Protein 7UBU (pdb70)

Secondary structure (P-SEA, 3-state):
cbbbbccccccaaaaaaacccccccccccccccccccccccccccccbbbbbbccccccbbbbbbcccccccccbbbbbbbbbbcccccccccccccccccccccccbbbbbcbbbbbccccccbbbbbbbbcccccaaaaaaaaaaccbbbcbbbbcccccccccccbbbbbbbccccccaaaaaaaaaaaaacccccccbbbbccaaaaaaaaaaccccccccccaaaaaaaaaaaaaaaaacccccbbbbbbcccbbbbccccccccccccccccccccccccccccccbbbbccccccccaaaaaaaaaaaaaaccccccccccbbbbbccccccccccccccccccccccccaaaaaaaaaaaaacccbbbbbbcccccccccaaaaaaaaaaaaaacccccccccccccccccccbbbbbbbbbcccccbbbbbccccccccccccccccccccccccccccccccccccccccccccccccccccccbbbbccccccaaaaaaacccccccccccccccccccccccccccccccaaaaaaaaaccccccccccccccccccccbbbbbcccccccccccccccccccccccccccccccccccccccccccccccccccccccccccccccccaaaaaaaacccccccccccaaaaaaaaaacccaaaaaaaaaaaaaaaaccccccccccccccccccc/ccccccccccccccccccc/cbbbbbbcccc

Nearest PDB structures (foldseek):
  7ubu-assembly1_A  TM=1.001E+00  e=0.000E+00  Zea mays
  4ft4-assembly1_B  TM=9.797E-01  e=0.000E+00  Zea mays
  4ft4-assembly2_A  TM=9.790E-01  e=0.000E+00  Zea mays
  4ft2-assembly1_B  TM=9.826E-01  e=0.000E+00  Zea mays
  4ft2-assembly1_A  TM=9.773E-01  e=0.000E+00  Zea mays

Solvent-accessible surface area: 33037 Å² total

Foldseek 3Di:
DAKDADDDFDDPVVFCVLPVVQDDDVDFHFPTWGQWIDEPNDIDGQQFWFFFDDDPPDGTWIWGWHTWGQTPVRFTKTKTFTKAFPLNFPLNPLQPDAFPNQHGDRQEIAGERHMDMDGPNGTDGTFFEEEDAQPDDVVVRVVRVVPGSHYYQFHADNQLRWTAGPPCAEAEEEEELQFLNQLVQLLQLLLVVLNYRYAHAEYEHQPVQSQVLNCQLFVNHLYYNFHLVFLVLVQVVLVVLLVVAEDPDDDDDDAPPPGFAFDAWDAWTAAGDPGHGAIWTFTHTPPDDSVPTDTGGVVVCPVPVVRSSCVSNVCVVVCSDDAQPRHQEYEYEQDCQLQDPVNPPHDLVCSCPDVSLCVLSSSLNSCLRNVHQKYKYKYALSCCPRNNNNSVSNNVSSQVSSVWTKGKAWEFLQLLPFLAGGIMIMMMTGHSVFFTFFAAARQEDYDDDDAHDPSSNSRYRYDDPVDDDDHHYGAFLCLQDVFADDDALDDPDQWDAGPDDRDHPLSVVLLDFCVVSVNCSVPPDGDPDSRIQGQQHFNNDDPLLLVLLVQQDLDALTANCPHPQWHADPPRQIDGDVVDDFDDDPVRHGSDDPVCNVPPNRRDSQQSTEHDRGHGHHAQALDFRSGGGHAHYNPHRGGGTLSSLLSSLQHRSSSRGDDDRSSSSHSSRSRHRSSSSNSSSNSVSCRRVVNDDDDDNYDHDDPPSSPD/DDDDDDDPDDDDDDPDDPD/DDDDDDDDDPD

B-factor: mean 77.65, std 19.67, range [40.09, 166.33]

Sequence (738 aa):
HEPEFIGSPVAADEARSNWPKRYGREELKARCHYRSAKVDNVVYCLGDDVYVKAGENEADYIGRITEFFEGTDQCHYFTCRWFFRAEDTVINSLVSISVDGHKHDPRRVFLSEEKNDNVLDCIISKVKIVHVDPNMDPKAKAQLIESCDLYYDMSYSVAYSTFANISTRTATLLDLYSGCGGMSTGLCLGAALSGLKLETRWAVDFNSFACQSLKYNHPQTEVRNEKADEFLALLKEWAVLCKKYVQQADEDSPLDKDEFVVEKLVGICYGGSDRENGIYFKVQWEGYGPEEDTWEPIDNLSDCPQKIREFVQEGHKRKILPLPGDVDVICGGPPCQGISGFNRYRNRDEPLKDEKNKQMMVTFMDIVAYLKPKYVLMENVVDILKFADGYLGKYALSCLVAMKYQARLGMMVAGCYGLPQFRMRVFLWGALSSMVLPKYPLPTYDVVVRGGAPNAFSQCMVAYDETQKPSLKKALLLGDAISDLPKVQNHQPNDVMEYGGSPKTEFQRYIRLSRKDMLDWSFGEGAGPDEGKLLDHQPLRLNNDDYERVQQIPVKKGANFRDLKGVRVGANNIVEWDPEIERVKLSSGKPLVPDYAMSFIKGKSLKPFGRLWWDETVPTVVTRAEPHNQVIIHPTQARVLTIRENARLQGFPDYYRLFGPIKEKYIQVGNAVAVPVARALGYCLGQAYLGESEGSDPLYQLPPSFTSVRTKQTARSKAPRKQLATKASARTKQTARST

Radius of gyration: 30.75 Å; Cα contacts (8 Å, |Δi|>4): 1641; chains: 3; bounding box: 83×95×89 Å

InterPro domains:
  IPR000953 Chromo/chromo shadow domain [PS50013] (441-495)
  IPR000953 Chromo/chromo shadow domain [SM00298] (440-497)
  IPR001025 Bromo adjacent homology (BAH) domain [PF01426] (186-307)
  IPR001025 Bromo adjacent homology (BAH) domain [PS51038] (184-309)
  IPR001025 Bromo adjacent homology (BAH) domain [SM00439] (184-309)
  IPR001525 C-5 cytosine methyltransferase [PF00145] (498-863)
  IPR001525 C-5 cytosine methyltransferase [PR00105] (342-358)
  IPR001525 C-5 cytosine methyltransferase [PR00105] (552-566)
  IPR001525 C-5 cytosine methyltransferase [PR00105] (598-611)
  IPR001525 C-5 cytosine methyltransferase [PS51679] (341-872)
  IPR016197 Chromo-like domain superfamily [SSF54160] (428-501)
  IPR018117 DNA methylase, C-5 cytosine-specific, active site [PS00094] (509-521)
  IPR023780 Chromo domain [PF00385] (441-494)
  IPR029063 S-adenosyl-L-methionine-dependent methyltransferase superfamily [G3DSA:3.40.50.150] (343-883)
  IPR029063 S-adenosyl-L-methionine-dependent methyltransferase superfamily [SSF53335] (341-865)
  IPR043151 Bromo adjacent homology (BAH) domain superfamily [G3DSA:2.30.30.490] (129-294)
  IPR050390 DNA Cytosine-5 Methyltransferase [PTHR10629] (28-887)

Structure (mmCIF, N/CA/C/O backbone):
data_7UBU
#
_entry.id   7UBU
#
_cell.length_a   64.574
_cell.length_b   121.392
_cell.length_c   160.446
_cell.angle_alpha   90.000
_cell.angle_beta   90.000
_cell.angle_gamma   90.000
#
_symmetry.space_group_name_H-M   'P 21 21 21'
#
loop_
_entity.id
_entity.type
_entity.pdbx_description
1 polymer 'DNA (cytosine-5)-methyltransferase 1'
2 polymer 'Histone H3.2'
3 polymer '5MC SSDNA'
4 polymer 'C49 SSDNA'
5 non-polymer S-ADENOSYL-L-HOMOCYSTEINE
6 water water
#
loop_
_atom_site.group_PDB
_atom_site.id
_atom_site.type_symbol
_atom_site.label_atom_id
_atom_site.label_alt_id
_atom_site.label_comp_id
_atom_site.label_asym_id
_atom_site.label_entity_id
_atom_site.label_seq_id
_atom_site.pdbx_PDB_ins_code
_atom_site.Cartn_x
_atom_site.Cartn_y
_atom_site.Cartn_z
_atom_site.occupancy
_atom_site.B_iso_or_equiv
_atom_site.auth_seq_id
_atom_site.auth_comp_id
_atom_site.auth_asym_id
_atom_site.auth_atom_id
_atom_site.pdbx_PDB_model_num
ATOM 1 N N . HIS A 1 4 ? 17.445 28.519 18.544 1.00 119.41 133 HIS A N 1
ATOM 2 C CA . HIS A 1 4 ? 17.005 29.414 17.478 1.00 124.63 133 HIS A CA 1
ATOM 3 C C . HIS A 1 4 ? 15.472 29.501 17.485 1.00 119.41 133 HIS A C 1
ATOM 4 O O . HIS A 1 4 ? 14.795 28.543 17.116 1.00 127.38 133 HIS A O 1
ATOM 11 N N . GLU A 1 5 ? 14.937 30.653 17.900 1.00 107.41 134 GLU A N 1
ATOM 12 C CA . GLU A 1 5 ? 13.523 30.759 18.242 1.00 102.85 134 GLU A CA 1
ATOM 13 C C . GLU A 1 5 ? 12.629 30.672 17.002 1.00 98.65 134 GLU A C 1
ATOM 14 O O . GLU A 1 5 ? 13.034 31.057 15.901 1.00 101.29 134 GLU A O 1
ATOM 20 N N . PRO A 1 6 ? 11.401 30.170 17.160 1.00 90.63 135 PRO A N 1
ATOM 21 C CA . PRO A 1 6 ? 10.467 30.140 16.026 1.00 90.23 135 PRO A CA 1
ATOM 22 C C . PRO A 1 6 ? 9.961 31.533 15.687 1.00 82.84 135 PRO A C 1
ATOM 23 O O . PRO A 1 6 ? 9.595 32.314 16.568 1.00 85.15 135 PRO A O 1
ATOM 27 N N . GLU A 1 7 ? 9.940 31.835 14.391 1.00 80.14 136 GLU A N 1
ATOM 28 C CA . GLU A 1 7 ? 9.600 33.163 13.908 1.00 74.74 136 GLU A CA 1
ATOM 29 C C . GLU A 1 7 ? 8.799 33.039 12.623 1.00 73.36 136 GLU A C 1
ATOM 30 O O . GLU A 1 7 ? 8.747 31.979 11.998 1.00 78.66 136 GLU A O 1
ATOM 36 N N . PHE A 1 8 ? 8.172 34.140 12.229 1.00 72.51 137 PHE A N 1
ATOM 37 C CA . PHE A 1 8 ? 7.445 34.176 10.970 1.00 76.09 137 PHE A CA 1
ATOM 38 C C . PHE A 1 8 ? 8.394 34.591 9.854 1.00 73.67 137 PHE A C 1
ATOM 39 O O . PHE A 1 8 ? 9.301 35.398 10.066 1.00 79.54 137 PHE A O 1
ATOM 47 N N . ILE A 1 9 ? 8.188 34.021 8.670 1.00 74.19 138 ILE A N 1
ATOM 48 C CA . ILE A 1 9 ? 9.038 34.262 7.507 1.00 73.86 138 ILE A CA 1
ATOM 49 C C . ILE A 1 9 ? 8.252 35.074 6.484 1.00 75.80 138 ILE A C 1
ATOM 50 O O . ILE A 1 9 ? 7.095 34.754 6.183 1.00 82.54 138 ILE A O 1
ATOM 55 N N . GLY A 1 10 ? 8.876 36.128 5.959 1.00 77.80 139 GLY A N 1
ATOM 56 C CA . GLY A 1 10 ? 8.305 36.927 4.891 1.00 74.26 139 GLY A CA 1
ATOM 57 C C . GLY A 1 10 ? 7.602 38.172 5.399 1.00 80.34 139 GLY A C 1
ATOM 58 O O . GLY A 1 10 ? 7.601 38.499 6.589 1.00 82.83 139 GLY A O 1
ATOM 59 N N . SER A 1 11 ? 6.979 38.883 4.446 1.00 86.56 140 SER A N 1
ATOM 60 C CA . SER A 1 11 ? 6.253 40.111 4.751 1.00 77.70 140 SER A CA 1
ATOM 61 C C . SER A 1 11 ? 4.852 39.781 5.255 1.00 72.57 140 SER A C 1
ATOM 62 O O . SER A 1 11 ? 4.246 38.812 4.795 1.00 78.12 140 SER A O 1
ATOM 65 N N . PRO A 1 12 ? 4.329 40.557 6.207 1.00 75.13 141 PRO A N 1
ATOM 66 C CA . PRO A 1 12 ? 2.965 40.308 6.688 1.00 71.50 141 PRO A CA 1
ATOM 67 C C . PRO A 1 12 ? 1.973 40.351 5.538 1.00 69.43 141 PRO A C 1
ATOM 68 O O . PRO A 1 12 ? 2.113 41.147 4.608 1.00 75.06 141 PRO A O 1
ATOM 72 N N . VAL A 1 13 ? 0.977 39.463 5.604 1.00 75.13 142 VAL A N 1
ATOM 73 C CA . VAL A 1 13 ? -0.056 39.399 4.579 1.00 71.05 142 VAL A CA 1
ATOM 74 C C . VAL A 1 13 ? -0.677 40.776 4.414 1.00 69.15 142 VAL A C 1
ATOM 75 O O . VAL A 1 13 ? -0.956 41.466 5.400 1.00 74.08 142 VAL A O 1
ATOM 79 N N . ALA A 1 14 ? -0.850 41.195 3.160 1.00 68.19 143 ALA A N 1
ATOM 80 C CA . ALA A 1 14 ? -1.466 42.481 2.860 1.00 73.17 143 ALA A CA 1
ATOM 81 C C . ALA A 1 14 ? -2.755 42.652 3.659 1.00 80.38 143 ALA A C 1
ATOM 82 O O . ALA A 1 14 ? -3.617 41.768 3.662 1.00 74.32 143 ALA A O 1
ATOM 84 N N . ALA A 1 15 ? -2.863 43.793 4.351 1.00 74.94 144 ALA A N 1
ATOM 85 C CA . ALA A 1 15 ? -3.925 43.996 5.335 1.00 80.71 144 ALA A CA 1
ATOM 86 C C . ALA A 1 15 ? -5.301 43.720 4.746 1.00 80.15 144 ALA A C 1
ATOM 87 O O . ALA A 1 15 ? -6.118 43.021 5.353 1.00 72.91 144 ALA A O 1
ATOM 89 N N . ASP A 1 16 ? -5.579 44.274 3.565 1.00 77.60 145 ASP A N 1
ATOM 90 C CA . ASP A 1 16 ? -6.872 44.030 2.938 1.00 83.30 145 ASP A CA 1
ATOM 91 C C . ASP A 1 16 ? -7.124 42.537 2.767 1.00 83.70 145 ASP A C 1
ATOM 92 O O . ASP A 1 16 ? -8.195 42.029 3.122 1.00 80.10 145 ASP A O 1
ATOM 97 N N . GLU A 1 17 ? -6.133 41.811 2.245 1.00 77.32 146 GLU A N 1
ATOM 98 C CA . GLU A 1 17 ? -6.324 40.386 2.007 1.00 83.54 146 GLU A CA 1
ATOM 99 C C . GLU A 1 17 ? -6.328 39.598 3.309 1.00 79.85 146 GLU A C 1
ATOM 100 O O . GLU A 1 17 ? -6.991 38.558 3.400 1.00 78.28 146 GLU A O 1
ATOM 106 N N . ALA A 1 18 ? -5.607 40.075 4.324 1.00 76.44 147 ALA A N 1
ATOM 107 C CA . ALA A 1 18 ? -5.581 39.370 5.601 1.00 77.35 147 ALA A CA 1
ATOM 108 C C . ALA A 1 18 ? -6.940 39.428 6.283 1.00 85.10 147 ALA A C 1
ATOM 109 O O . ALA A 1 18 ? -7.449 38.408 6.766 1.00 80.40 147 ALA A O 1
ATOM 111 N N . ARG A 1 19 ? -7.546 40.618 6.326 1.00 91.92 148 ARG A N 1
ATOM 112 C CA . ARG A 1 19 ? -8.850 40.760 6.964 1.00 87.29 148 ARG A CA 1
ATOM 113 C C . ARG A 1 19 ? -9.936 40.044 6.170 1.00 86.13 148 ARG A C 1
ATOM 114 O O . ARG A 1 19 ? -10.851 39.449 6.753 1.00 83.80 148 ARG A O 1
ATOM 122 N N . SER A 1 20 ? -9.844 40.070 4.840 1.00 83.15 149 SER A N 1
ATOM 123 C CA . SER A 1 20 ? -10.877 39.431 4.034 1.00 77.77 149 SER A CA 1
ATOM 124 C C . SER A 1 20 ? -10.890 37.919 4.240 1.00 77.10 149 SER A C 1
ATOM 125 O O . SER A 1 20 ? -11.963 37.311 4.321 1.00 80.84 149 SER A O 1
ATOM 128 N N . ASN A 1 21 ? -9.713 37.297 4.335 1.00 79.11 150 ASN A N 1
ATOM 129 C CA . ASN A 1 21 ? -9.641 35.839 4.415 1.00 80.25 150 ASN A CA 1
ATOM 130 C C . ASN A 1 21 ? -9.944 35.315 5.813 1.00 75.36 150 ASN A C 1
ATOM 131 O O . ASN A 1 21 ? -10.542 34.241 5.951 1.00 74.81 150 ASN A O 1
ATOM 136 N N . TRP A 1 22 ? -9.553 36.050 6.849 1.00 76.42 151 TRP A N 1
ATOM 137 C CA . TRP A 1 22 ? -9.760 35.648 8.240 1.00 73.96 151 TRP A CA 1
ATOM 138 C C . TRP A 1 22 ? -10.416 36.795 8.997 1.00 79.09 151 TRP A C 1
ATOM 139 O O . TRP A 1 22 ? -9.795 37.430 9.860 1.00 78.79 151 TRP A O 1
ATOM 150 N N . PRO A 1 23 ? -11.688 37.075 8.705 1.00 79.82 152 PRO A N 1
ATOM 151 C CA . PRO A 1 23 ? -12.326 38.269 9.282 1.00 80.94 152 PRO A CA 1
ATOM 152 C C . PRO A 1 23 ? -12.502 38.201 10.788 1.00 75.61 152 PRO A C 1
ATOM 153 O O . PRO A 1 23 ? -12.562 39.253 11.436 1.00 77.82 152 PRO A O 1
ATOM 157 N N . LYS A 1 24 ? -12.592 37.006 11.368 1.00 76.49 153 LYS A N 1
ATOM 158 C CA . LYS A 1 24 ? -12.800 36.926 12.806 1.00 76.12 153 LYS A CA 1
ATOM 159 C C . LYS A 1 24 ? -11.566 37.309 13.601 1.00 70.76 153 LYS A C 1
ATOM 160 O O . LYS A 1 24 ? -11.643 37.374 14.832 1.00 76.83 153 LYS A O 1
ATOM 164 N N . ARG A 1 25 ? -10.442 37.581 12.942 1.00 78.91 154 ARG A N 1
ATOM 165 C CA . ARG A 1 25 ? -9.219 37.961 13.635 1.00 76.64 154 ARG A CA 1
ATOM 166 C C . ARG A 1 25 ? -9.087 39.463 13.839 1.00 78.36 154 ARG A C 1
ATOM 167 O O . ARG A 1 25 ? -8.155 39.895 14.527 1.00 86.90 154 ARG A O 1
ATOM 175 N N . TYR A 1 26 ? -9.981 40.263 13.263 1.00 75.87 155 TYR A N 1
ATOM 176 C CA . TYR A 1 26 ? -9.913 41.714 13.347 1.00 84.00 155 TYR A CA 1
ATOM 177 C C . TYR A 1 26 ? -11.278 42.269 13.748 1.00 87.93 155 TYR A C 1
ATOM 178 O O . TYR A 1 26 ? -12.250 41.528 13.938 1.00 88.11 155 TYR A O 1
ATOM 187 N N . GLY A 1 27 ? -11.343 43.591 13.896 1.00 103.03 156 GLY A N 1
ATOM 188 C CA . GLY A 1 27 ? -12.580 44.257 14.256 1.00 112.28 156 GLY A CA 1
ATOM 189 C C . GLY A 1 27 ? -12.966 44.062 15.708 1.00 112.54 156 GLY A C 1
ATOM 190 O O . GLY A 1 27 ? -12.374 43.235 16.409 1.00 108.75 156 GLY A O 1
ATOM 191 N N . ARG A 1 28 ? -13.959 44.815 16.171 1.00 115.12 157 ARG A N 1
ATOM 192 C CA . ARG A 1 28 ? -14.411 44.711 17.554 1.00 112.63 157 ARG A CA 1
ATOM 193 C C . ARG A 1 28 ? -15.480 43.626 17.705 1.00 112.12 157 ARG A C 1
ATOM 194 O O . ARG A 1 28 ? -15.265 42.610 18.373 1.00 108.43 157 ARG A O 1
ATOM 196 N N . GLU A 1 39 ? -14.124 33.484 23.228 1.00 94.98 168 GLU A N 1
ATOM 197 C CA . GLU A 1 39 ? -12.965 34.375 23.225 1.00 101.29 168 GLU A CA 1
ATOM 198 C C . GLU A 1 39 ? -11.943 33.984 22.152 1.00 99.72 168 GLU A C 1
ATOM 199 O O . GLU A 1 39 ? -10.849 33.508 22.470 1.00 96.90 168 GLU A O 1
ATOM 201 N N . GLU A 1 40 ? -12.301 34.196 20.886 1.00 97.80 169 GLU A N 1
ATOM 202 C CA . GLU A 1 40 ? -11.413 33.849 19.783 1.00 94.03 169 GLU A CA 1
ATOM 203 C C . GLU A 1 40 ? -10.190 34.761 19.761 1.00 93.58 169 GLU A C 1
ATOM 204 O O . GLU A 1 40 ? -10.287 35.968 19.998 1.00 103.61 169 GLU A O 1
ATOM 206 N N . LEU A 1 41 ? -9.035 34.171 19.465 1.00 88.00 170 LEU A N 1
ATOM 207 C CA . LEU A 1 41 ? -7.758 34.882 19.462 1.00 81.24 170 LEU A CA 1
ATOM 208 C C . LEU A 1 41 ? -7.699 35.842 18.280 1.00 81.39 170 LEU A C 1
ATOM 209 O O . LEU A 1 41 ? -7.682 35.408 17.124 1.00 80.47 170 LEU A O 1
ATOM 214 N N . LYS A 1 42 ? -7.635 37.142 18.552 1.00 83.00 171 LYS A N 1
ATOM 215 C CA . LYS A 1 42 ? -7.611 38.117 17.472 1.00 84.14 171 LYS A CA 1
ATOM 216 C C . LYS A 1 42 ? -6.170 38.459 17.105 1.00 84.94 171 LYS A C 1
ATOM 217 O O . LYS A 1 42 ? -5.260 38.393 17.938 1.00 81.12 171 LYS A O 1
ATOM 223 N N . ALA A 1 43 ? -5.964 38.799 15.835 1.00 78.50 172 ALA A N 1
ATOM 224 C CA . ALA A 1 43 ? -4.625 38.926 15.274 1.00 76.09 172 ALA A CA 1
ATOM 225 C C . ALA A 1 43 ? -4.242 40.386 15.051 1.00 80.62 172 ALA A C 1
ATOM 226 O O . ALA A 1 43 ? -5.087 41.243 14.780 1.00 84.54 172 ALA A O 1
ATOM 228 N N . ARG A 1 44 ? -2.946 40.650 15.151 1.00 83.44 173 ARG A N 1
ATOM 229 C CA . ARG A 1 44 ? -2.421 41.946 14.761 1.00 87.50 173 ARG A CA 1
ATOM 230 C C . ARG A 1 44 ? -2.020 41.945 13.292 1.00 79.98 173 ARG A C 1
ATOM 231 O O . ARG A 1 44 ? -2.219 42.939 12.581 1.00 79.27 173 ARG A O 1
ATOM 239 N N . CYS A 1 45 ? -1.466 40.835 12.822 1.00 78.62 174 CYS A N 1
ATOM 240 C CA . CYS A 1 45 ? -1.144 40.698 11.411 1.00 75.76 174 CYS A CA 1
ATOM 241 C C . CYS A 1 45 ? -0.938 39.224 11.092 1.00 71.04 174 CYS A C 1
ATOM 242 O O . CYS A 1 45 ? -0.721 38.401 11.985 1.00 68.45 174 CYS A O 1
ATOM 245 N N . HIS A 1 46 ? -1.097 38.888 9.813 1.00 70.34 175 HIS A N 1
ATOM 246 C CA . HIS A 1 46 ? -1.057 37.508 9.344 1.00 69.88 175 HIS A CA 1
ATOM 247 C C . HIS A 1 46 ? 0.186 37.281 8.497 1.00 69.60 175 HIS A C 1
ATOM 248 O O . HIS A 1 46 ? 0.707 38.207 7.870 1.00 74.20 175 HIS A O 1
ATOM 255 N N . TYR A 1 47 ? 0.644 36.034 8.460 1.00 61.61 176 TYR A N 1
ATOM 256 C CA . TYR A 1 47 ? 1.821 35.678 7.689 1.00 65.51 176 TYR A CA 1
ATOM 257 C C . TYR A 1 47 ? 1.525 34.484 6.797 1.00 61.86 176 TYR A C 1
ATOM 258 O O . TYR A 1 47 ? 0.581 33.725 7.024 1.00 66.40 176 TYR A O 1
ATOM 267 N N . ARG A 1 48 ? 2.357 34.324 5.774 1.00 64.48 177 ARG A N 1
ATOM 268 C CA . ARG A 1 48 ? 2.235 33.206 4.856 1.00 64.92 177 ARG A CA 1
ATOM 269 C C . ARG A 1 48 ? 3.169 32.057 5.196 1.00 69.43 177 ARG A C 1
ATOM 270 O O . ARG A 1 48 ? 2.958 30.938 4.711 1.00 68.23 177 ARG A O 1
ATOM 278 N N . SER A 1 49 ? 4.172 32.296 6.035 1.00 71.16 178 SER A N 1
ATOM 279 C CA . SER A 1 49 ? 5.193 31.296 6.293 1.00 65.02 178 SER A CA 1
ATOM 280 C C . SER A 1 49 ? 5.770 31.487 7.686 1.00 65.64 178 SER A C 1
ATOM 281 O O . SER A 1 49 ? 5.742 32.587 8.245 1.00 69.56 178 SER A O 1
ATOM 284 N N . ALA A 1 50 ? 6.301 30.397 8.231 1.00 71.51 179 ALA A N 1
ATOM 285 C CA . ALA A 1 50 ? 6.909 30.397 9.552 1.00 70.55 179 ALA A CA 1
ATOM 286 C C . ALA A 1 50 ? 7.995 29.335 9.570 1.00 69.54 179 ALA A C 1
ATOM 287 O O . ALA A 1 50 ? 7.841 28.276 8.956 1.00 77.53 179 ALA A O 1
ATOM 289 N N . LYS A 1 51 ? 9.100 29.633 10.249 1.00 76.83 180 LYS A N 1
ATOM 290 C CA . LYS A 1 51 ? 10.219 28.711 10.389 1.00 71.22 180 LYS A CA 1
ATOM 291 C C . LYS A 1 51 ? 10.298 28.253 11.839 1.00 69.03 180 LYS A C 1
ATOM 292 O O . LYS A 1 51 ? 10.368 29.082 12.752 1.00 78.44 180 LYS A O 1
ATOM 298 N N . VAL A 1 52 ? 10.285 26.937 12.038 1.00 73.26 181 VAL A N 1
ATOM 299 C CA . VAL A 1 52 ? 10.331 26.303 13.351 1.00 72.06 181 VAL A CA 1
ATOM 300 C C . VAL A 1 52 ? 11.388 25.210 13.289 1.00 84.41 181 VAL A C 1
ATOM 301 O O . VAL A 1 52 ? 11.247 24.256 12.513 1.00 86.81 181 VAL A O 1
ATOM 305 N N . ASP A 1 53 ? 12.435 25.344 14.101 1.00 81.72 182 ASP A N 1
ATOM 306 C CA . ASP A 1 53 ? 13.510 24.357 14.175 1.00 83.56 182 ASP A CA 1
ATOM 307 C C . ASP A 1 53 ? 14.100 24.105 12.788 1.00 83.28 182 ASP A C 1
ATOM 308 O O . ASP A 1 53 ? 14.138 22.982 12.284 1.00 85.03 182 ASP A O 1
ATOM 313 N N . ASN A 1 54 ? 14.522 25.200 12.162 1.00 83.98 183 ASN A N 1
ATOM 314 C CA . ASN A 1 54 ? 15.242 25.219 10.892 1.00 85.09 183 ASN A CA 1
ATOM 315 C C . ASN A 1 54 ? 14.419 24.691 9.718 1.00 86.51 183 ASN A C 1
ATOM 316 O O . ASN A 1 54 ? 14.984 24.418 8.655 1.00 91.12 183 ASN A O 1
ATOM 321 N N . VAL A 1 55 ? 13.105 24.533 9.856 1.00 80.52 184 VAL A N 1
ATOM 322 C CA . VAL A 1 55 ? 12.281 24.084 8.741 1.00 83.57 184 VAL A CA 1
ATOM 323 C C . VAL A 1 55 ? 11.288 25.193 8.430 1.00 78.12 184 VAL A C 1
ATOM 324 O O . VAL A 1 55 ? 10.736 25.811 9.345 1.00 73.72 184 VAL A O 1
ATOM 328 N N . VAL A 1 56 ? 11.065 25.450 7.143 1.00 76.41 185 VAL A N 1
ATOM 329 C CA . VAL A 1 56 ? 10.119 26.469 6.702 1.00 74.92 185 VAL A CA 1
ATOM 330 C C . VAL A 1 56 ? 8.768 25.812 6.456 1.00 75.63 185 VAL A C 1
ATOM 331 O O . VAL A 1 56 ? 8.675 24.815 5.732 1.00 83.66 185 VAL A O 1
ATOM 335 N N . TYR A 1 57 ? 7.721 26.371 7.059 1.00 73.50 186 TYR A N 1
ATOM 336 C CA . TYR A 1 57 ? 6.353 25.890 6.903 1.00 68.81 186 TYR A CA 1
ATOM 337 C C . TYR A 1 57 ? 5.508 26.956 6.220 1.00 72.00 186 TYR A C 1
ATOM 338 O O . TYR A 1 57 ? 5.663 28.150 6.496 1.00 74.43 186 TYR A O 1
ATOM 347 N N . CYS A 1 58 ? 4.601 26.522 5.346 1.00 68.66 187 CYS A N 1
ATOM 348 C CA . CYS A 1 58 ? 3.723 27.416 4.605 1.00 70.78 187 CYS A CA 1
ATOM 349 C C . CYS A 1 58 ? 2.259 27.078 4.862 1.00 69.92 187 CYS A C 1
ATOM 350 O O . CYS A 1 58 ? 1.922 25.974 5.297 1.00 67.74 187 CYS A O 1
ATOM 353 N N . LEU A 1 59 ? 1.390 28.052 4.584 1.00 68.63 188 LEU A N 1
ATOM 354 C CA . LEU A 1 59 ? -0.050 27.821 4.644 1.00 63.44 188 LEU A CA 1
ATOM 355 C C . LEU A 1 59 ? -0.434 26.639 3.762 1.00 59.66 188 LEU A C 1
ATOM 356 O O . LEU A 1 59 ? 0.034 26.509 2.628 1.00 55.26 188 LEU A O 1
ATOM 361 N N . GLY A 1 60 ? -1.295 25.770 4.294 1.00 58.61 189 GLY A N 1
ATOM 362 C CA . GLY A 1 60 ? -1.696 24.565 3.611 1.00 52.78 189 GLY A CA 1
ATOM 363 C C . GLY A 1 60 ? -0.848 23.346 3.913 1.00 63.59 189 GLY A C 1
ATOM 364 O O . GLY A 1 60 ? -1.300 22.225 3.668 1.00 61.40 189 GLY A O 1
ATOM 365 N N . ASP A 1 61 ? 0.373 23.531 4.421 1.00 64.45 190 ASP A N 1
ATOM 366 C CA . ASP A 1 61 ? 1.213 22.393 4.772 1.00 64.55 190 ASP A CA 1
ATOM 367 C C . ASP A 1 61 ? 0.528 21.533 5.828 1.00 65.52 190 ASP A C 1
ATOM 368 O O . ASP A 1 61 ? -0.123 22.046 6.744 1.00 60.85 190 ASP A O 1
ATOM 373 N N . ASP A 1 62 ? 0.673 20.216 5.691 1.00 63.38 191 ASP A N 1
ATOM 374 C CA . ASP A 1 62 ? 0.250 19.274 6.720 1.00 58.62 191 ASP A CA 1
ATOM 375 C C . ASP A 1 62 ? 1.427 18.983 7.647 1.00 61.57 191 ASP A C 1
ATOM 376 O O . ASP A 1 62 ? 2.540 18.710 7.183 1.00 60.52 191 ASP A O 1
ATOM 381 N N . VAL A 1 63 ? 1.196 19.069 8.957 1.00 56.48 192 VAL A N 1
ATOM 382 C CA . VAL A 1 63 ? 2.287 18.936 9.914 1.00 61.12 192 VAL A CA 1
ATOM 383 C C . VAL A 1 63 ? 1.909 17.979 11.033 1.00 63.17 192 VAL A C 1
ATOM 384 O O . VAL A 1 63 ? 0.733 17.741 11.317 1.00 58.50 192 VAL A O 1
ATOM 388 N N . TYR A 1 64 ? 2.938 17.422 11.664 1.00 58.46 193 TYR A N 1
ATOM 389 C CA . TYR A 1 64 ? 2.767 16.764 12.944 1.00 57.38 193 TYR A CA 1
ATOM 390 C C . TYR A 1 64 ? 2.869 17.825 14.027 1.00 62.96 193 TYR A C 1
ATOM 391 O O . TYR A 1 64 ? 3.669 18.759 13.921 1.00 64.31 193 TYR A O 1
ATOM 400 N N . VAL A 1 65 ? 2.024 17.707 15.042 1.00 65.16 194 VAL A N 1
ATOM 401 C CA . VAL A 1 65 ? 1.972 18.686 16.118 1.00 61.98 194 VAL A CA 1
ATOM 402 C C . VAL A 1 65 ? 2.095 17.947 17.442 1.00 62.46 194 VAL A C 1
ATOM 403 O O . VAL A 1 65 ? 1.540 16.856 17.604 1.00 63.32 194 VAL A O 1
ATOM 407 N N . LYS A 1 66 ? 2.844 18.533 18.376 1.00 65.80 195 LYS A N 1
ATOM 408 C CA . LYS A 1 66 ? 3.151 17.877 19.643 1.00 72.83 195 LYS A CA 1
ATOM 409 C C . LYS A 1 66 ? 1.895 17.763 20.501 1.00 74.23 195 LYS A C 1
ATOM 410 O O . LYS A 1 66 ? 1.076 18.683 20.558 1.00 74.91 195 LYS A O 1
ATOM 416 N N . ALA A 1 67 ? 1.744 16.617 21.166 1.00 74.98 196 ALA A N 1
ATOM 417 C CA . ALA A 1 67 ? 0.596 16.369 22.032 1.00 71.82 196 ALA A CA 1
ATOM 418 C C . ALA A 1 67 ? 1.045 16.064 23.454 1.00 73.74 196 ALA A C 1
ATOM 419 O O . ALA A 1 67 ? 2.181 16.370 23.830 1.00 81.98 196 ALA A O 1
ATOM 421 N N . GLY A 1 68 ? 0.173 15.439 24.239 1.00 78.73 197 GLY A N 1
ATOM 422 C CA . GLY A 1 68 ? 0.492 15.117 25.615 1.00 73.42 197 GLY A CA 1
ATOM 423 C C . GLY A 1 68 ? 1.607 14.097 25.717 1.00 83.10 197 GLY A C 1
ATOM 424 O O . GLY A 1 68 ? 2.034 13.479 24.741 1.00 86.04 197 GLY A O 1
ATOM 425 N N . GLU A 1 69 ? 2.098 13.929 26.943 1.00 83.13 198 GLU A N 1
ATOM 426 C CA . GLU A 1 69 ? 3.190 12.995 27.172 1.00 89.95 198 GLU A CA 1
ATOM 427 C C . GLU A 1 69 ? 2.768 11.590 26.761 1.00 91.08 198 GLU A C 1
ATOM 428 O O . GLU A 1 69 ? 1.657 11.146 27.065 1.00 84.27 198 GLU A O 1
ATOM 430 N N . ASN A 1 70 ? 3.656 10.912 26.031 1.00 102.05 199 ASN A N 1
ATOM 431 C CA . ASN A 1 70 ? 3.457 9.530 25.588 1.00 92.62 199 ASN A CA 1
ATOM 432 C C . ASN A 1 70 ? 2.114 9.335 24.881 1.00 93.39 199 ASN A C 1
ATOM 433 O O . ASN A 1 70 ? 1.500 8.268 24.968 1.00 95.18 199 ASN A O 1
ATOM 438 N N . GLU A 1 71 ? 1.659 10.367 24.174 1.00 82.07 200 GLU A N 1
ATOM 439 C CA . GLU A 1 71 ? 0.458 10.324 23.350 1.00 80.53 200 GLU A CA 1
ATOM 440 C C . GLU A 1 71 ? 0.838 10.604 21.900 1.00 70.03 200 GLU A C 1
ATOM 441 O O . GLU A 1 71 ? 1.750 11.387 21.624 1.00 73.03 200 GLU A O 1
ATOM 447 N N . ALA A 1 72 ? 0.135 9.958 20.971 1.00 75.06 201 ALA A N 1
ATOM 448 C CA . ALA A 1 72 ? 0.462 10.104 19.557 1.00 70.85 201 ALA A CA 1
ATOM 449 C C . ALA A 1 72 ? 0.389 11.565 19.128 1.00 64.71 201 ALA A C 1
ATOM 450 O O . ALA A 1 72 ? -0.517 12.302 19.519 1.00 68.58 201 ALA A O 1
ATOM 452 N N . ASP A 1 73 ? 1.373 11.982 18.335 1.00 66.53 202 ASP A N 1
ATOM 453 C CA . ASP A 1 73 ? 1.418 13.347 17.834 1.00 64.38 202 ASP A CA 1
ATOM 454 C C . ASP A 1 73 ? 0.173 13.650 17.013 1.00 60.55 202 ASP A C 1
ATOM 455 O O . ASP A 1 73 ? -0.391 12.770 16.358 1.00 72.15 202 ASP A O 1
ATOM 460 N N . TYR A 1 74 ? -0.269 14.904 17.066 1.00 66.77 203 TYR A N 1
ATOM 461 C CA . TYR A 1 74 ? -1.428 15.327 16.295 1.00 61.39 203 TYR A CA 1
ATOM 462 C C . TYR A 1 74 ? -1.031 15.592 14.846 1.00 55.13 203 TYR A C 1
ATOM 463 O O . TYR A 1 74 ? 0.142 15.798 14.520 1.00 58.51 203 TYR A O 1
ATOM 472 N N . ILE A 1 75 ? -2.035 15.602 13.976 1.00 56.16 204 ILE A N 1
ATOM 473 C CA . ILE A 1 75 ? -1.861 15.801 12.542 1.00 58.13 204 ILE A CA 1
ATOM 474 C C . ILE A 1 75 ? -2.835 16.895 12.114 1.00 63.66 204 ILE A C 1
ATOM 475 O O . ILE A 1 75 ? -4.041 16.786 12.365 1.00 53.87 204 ILE A O 1
ATOM 480 N N . GLY A 1 76 ? -2.318 17.946 11.479 1.00 59.45 205 GLY A N 1
ATOM 481 C CA . GLY A 1 76 ? -3.123 19.124 11.207 1.00 59.18 205 GLY A CA 1
ATOM 482 C C . GLY A 1 76 ? -2.731 19.800 9.910 1.00 61.65 205 GLY A C 1
ATOM 483 O O . GLY A 1 76 ? -1.597 19.682 9.436 1.00 63.98 205 GLY A O 1
ATOM 484 N N . ARG A 1 77 ? -3.696 20.507 9.331 1.00 62.94 206 ARG A N 1
ATOM 485 C CA . ARG A 1 77 ? -3.491 21.268 8.106 1.00 61.87 206 ARG A CA 1
ATOM 486 C C . ARG A 1 77 ? -3.455 22.743 8.474 1.00 63.56 206 ARG A C 1
ATOM 487 O O . ARG A 1 77 ? -4.449 23.285 8.968 1.00 62.55 206 ARG A O 1
ATOM 495 N N . ILE A 1 78 ? -2.307 23.382 8.246 1.00 65.19 207 ILE A N 1
ATOM 496 C CA . ILE A 1 78 ? -2.138 24.776 8.627 1.00 60.40 207 ILE A CA 1
ATOM 497 C C . ILE A 1 78 ? -3.047 25.647 7.773 1.00 65.74 207 ILE A C 1
ATOM 498 O O . ILE A 1 78 ? -3.108 25.496 6.545 1.00 65.88 207 ILE A O 1
ATOM 503 N N . THR A 1 79 ? -3.779 26.552 8.424 1.00 56.69 208 THR A N 1
ATOM 504 C CA . THR A 1 79 ? -4.659 27.480 7.734 1.00 59.64 208 THR A CA 1
ATOM 505 C C . THR A 1 79 ? -4.367 28.944 8.032 1.00 66.65 208 THR A C 1
ATOM 506 O O . THR A 1 79 ? -4.828 29.808 7.278 1.00 60.58 208 THR A O 1
ATOM 510 N N . GLU A 1 80 ? -3.634 29.250 9.104 1.00 63.51 209 GLU A N 1
ATOM 511 C CA . GLU A 1 80 ? -3.330 30.627 9.465 1.00 64.53 209 GLU A CA 1
ATOM 512 C C . GLU A 1 80 ? -1.956 30.686 10.112 1.00 60.72 209 GLU A C 1
ATOM 513 O O . GLU A 1 80 ? -1.599 29.824 10.919 1.00 59.59 209 GLU A O 1
ATOM 519 N N . PHE A 1 81 ? -1.194 31.709 9.745 1.00 62.12 210 PHE A N 1
ATOM 520 C CA . PHE A 1 81 ? 0.016 32.115 10.452 1.00 63.20 210 PHE A CA 1
ATOM 521 C C . PHE A 1 81 ? -0.216 33.559 10.881 1.00 70.57 210 PHE A C 1
ATOM 522 O O . PHE A 1 81 ? -0.305 34.453 10.031 1.00 71.60 210 PHE A O 1
ATOM 530 N N . PHE A 1 82 ? -0.348 33.801 12.183 1.00 68.50 211 PHE A N 1
ATOM 531 C CA . PHE A 1 82 ? -0.592 35.169 12.624 1.00 71.08 211 PHE A CA 1
ATOM 532 C C . PHE A 1 82 ? 0.098 35.437 13.952 1.00 74.17 211 PHE A C 1
ATOM 533 O O . PHE A 1 82 ? 0.321 34.525 14.754 1.00 67.90 211 PHE A O 1
ATOM 541 N N . GLU A 1 83 ? 0.434 36.708 14.166 1.00 69.90 212 GLU A N 1
ATOM 542 C CA . GLU A 1 83 ? 0.870 37.181 15.471 1.00 75.97 212 GLU A CA 1
ATOM 543 C C . GLU A 1 83 ? -0.334 37.768 16.194 1.00 78.88 212 GLU A C 1
ATOM 544 O O . GLU A 1 83 ? -1.006 38.664 15.671 1.00 81.48 212 GLU A O 1
ATOM 550 N N . GLY A 1 84 ? -0.615 37.257 17.385 1.00 76.47 213 GLY A N 1
ATOM 551 C CA . GLY A 1 84 ? -1.750 37.735 18.136 1.00 85.49 213 GLY A CA 1
ATOM 552 C C . GLY A 1 84 ? -1.548 39.152 18.636 1.00 88.22 213 GLY A C 1
ATOM 553 O O . GLY A 1 84 ? -0.483 39.758 18.505 1.00 92.84 213 GLY A O 1
ATOM 554 N N . THR A 1 85 ? -2.609 39.693 19.228 1.00 85.49 214 THR A N 1
ATOM 555 C CA . THR A 1 85 ? -2.518 40.971 19.917 1.00 86.93 214 THR A CA 1
ATOM 556 C C . THR A 1 85 ? -1.807 40.854 21.262 1.00 92.29 214 THR A C 1
ATOM 557 O O . THR A 1 85 ? -1.756 41.835 22.010 1.00 94.73 214 THR A O 1
ATOM 561 N N . ASP A 1 86 ? -1.257 39.678 21.575 1.00 87.57 215 ASP A N 1
ATOM 562 C CA . ASP A 1 86 ? -0.492 39.444 22.793 1.00 90.27 215 ASP A CA 1
ATOM 563 C C . ASP A 1 86 ? 0.997 39.256 22.514 1.00 93.86 215 ASP A C 1
ATOM 564 O O . ASP A 1 86 ? 1.716 38.689 23.343 1.00 92.97 215 ASP A O 1
ATOM 569 N N . GLN A 1 87 ? 1.469 39.716 21.354 1.00 95.33 216 GLN A N 1
ATOM 570 C CA . GLN A 1 87 ? 2.846 39.622 20.875 1.00 95.67 216 GLN A CA 1
ATOM 571 C C . GLN A 1 87 ? 3.308 38.186 20.642 1.00 95.93 216 GLN A C 1
ATOM 572 O O . GLN A 1 87 ? 4.488 37.982 20.324 1.00 102.32 216 GLN A O 1
ATOM 578 N N . CYS A 1 88 ? 2.434 37.189 20.770 1.00 89.58 217 CYS A N 1
ATOM 579 C CA . CYS A 1 88 ? 2.832 35.795 20.617 1.00 88.71 217 CYS A CA 1
ATOM 580 C C . CYS A 1 88 ? 2.638 35.316 19.178 1.00 82.99 217 CYS A C 1
ATOM 581 O O . CYS A 1 88 ? 1.871 35.891 18.403 1.00 82.73 217 CYS A O 1
ATOM 584 N N . HIS A 1 89 ? 3.371 34.254 18.823 1.00 81.96 218 HIS A N 1
ATOM 585 C CA . HIS A 1 89 ? 3.360 33.694 17.472 1.00 75.04 218 HIS A CA 1
ATOM 586 C C . HIS A 1 89 ? 2.441 32.477 17.454 1.00 75.81 218 HIS A C 1
ATOM 587 O O . HIS A 1 89 ? 2.726 31.468 18.106 1.00 74.36 218 HIS A O 1
ATOM 594 N N . TYR A 1 90 ? 1.352 32.566 16.693 1.00 72.89 219 TYR A N 1
ATOM 595 C CA . TYR A 1 90 ? 0.336 31.526 16.645 1.00 72.03 219 TYR A CA 1
ATOM 596 C C . TYR A 1 90 ? 0.222 30.933 15.249 1.00 69.09 219 TYR A C 1
ATOM 597 O O . TYR A 1 90 ? 0.548 31.567 14.243 1.00 68.08 219 TYR A O 1
ATOM 606 N N . PHE A 1 91 ? -0.273 29.704 15.203 1.00 67.32 220 PHE A N 1
ATOM 607 C CA . PHE A 1 91 ? -0.718 29.114 13.955 1.00 66.16 220 PHE A CA 1
ATOM 608 C C . PHE A 1 91 ? -2.052 28.433 14.201 1.00 64.23 220 PHE A C 1
ATOM 609 O O . PHE A 1 91 ? -2.388 28.068 15.332 1.00 65.47 220 PHE A O 1
ATOM 617 N N . THR A 1 92 ? -2.833 28.317 13.141 1.00 63.31 221 THR A N 1
ATOM 618 C CA . THR A 1 92 ? -4.119 27.648 13.199 1.00 60.23 221 THR A CA 1
ATOM 619 C C . THR A 1 92 ? -4.060 26.451 12.268 1.00 64.10 221 THR A C 1
ATOM 620 O O . THR A 1 92 ? -3.628 26.578 11.119 1.00 64.14 221 THR A O 1
ATOM 624 N N . CYS A 1 93 ? -4.442 25.284 12.768 1.00 63.82 222 CYS A N 1
ATOM 625 C CA . CYS A 1 93 ? -4.612 24.145 11.883 1.00 65.94 222 CYS A CA 1
ATOM 626 C C . CYS A 1 93 ? -5.985 23.557 12.114 1.00 64.31 222 CYS A C 1
ATOM 627 O O . CYS A 1 93 ? -6.590 23.740 13.175 1.00 71.33 222 CYS A O 1
ATOM 630 N N . ARG A 1 94 ? -6.490 22.885 11.091 1.00 63.87 223 ARG A N 1
ATOM 631 C CA . ARG A 1 94 ? -7.642 22.019 11.249 1.00 65.66 223 ARG A CA 1
ATOM 632 C C . ARG A 1 94 ? -7.156 20.579 11.336 1.00 58.65 223 ARG A C 1
ATOM 633 O O . ARG A 1 94 ? -6.249 20.169 10.610 1.00 61.80 223 ARG A O 1
ATOM 641 N N . TRP A 1 95 ? -7.757 19.829 12.243 1.00 60.73 224 TRP A N 1
ATOM 642 C CA . TRP A 1 95 ? -7.225 18.546 12.660 1.00 55.73 224 TRP A CA 1
ATOM 643 C C . TRP A 1 95 ? -7.596 17.425 11.702 1.00 53.15 224 TRP A C 1
ATOM 644 O O . TRP A 1 95 ? -8.714 17.371 11.181 1.00 56.20 224 TRP A O 1
ATOM 655 N N . PHE A 1 96 ? -6.640 16.537 11.466 1.00 55.12 225 PHE A N 1
ATOM 656 C CA . PHE A 1 96 ? -6.920 15.227 10.904 1.00 54.41 225 PHE A CA 1
ATOM 657 C C . PHE A 1 96 ? -7.149 14.258 12.059 1.00 54.74 225 PHE A C 1
ATOM 658 O O . PHE A 1 96 ? -6.492 14.349 13.099 1.00 56.55 225 PHE A O 1
ATOM 666 N N . PHE A 1 97 ? -8.080 13.333 11.881 1.00 57.16 226 PHE A N 1
ATOM 667 C CA . PHE A 1 97 ? -8.351 12.312 12.883 1.00 56.41 226 PHE A CA 1
ATOM 668 C C . PHE A 1 97 ? -7.716 11.006 12.434 1.00 59.16 226 PHE A C 1
ATOM 669 O O . PHE A 1 97 ? -7.868 10.612 11.275 1.00 61.72 226 PHE A O 1
ATOM 677 N N . ARG A 1 98 ? -7.000 10.347 13.339 1.00 56.31 227 ARG A N 1
ATOM 678 C CA . ARG A 1 98 ? -6.734 8.932 13.138 1.00 60.71 227 ARG A CA 1
ATOM 679 C C . ARG A 1 98 ? -8.003 8.136 13.419 1.00 59.41 227 ARG A C 1
ATOM 680 O O . ARG A 1 98 ? -8.923 8.603 14.096 1.00 59.96 227 ARG A O 1
ATOM 688 N N . ALA A 1 99 ? -8.041 6.915 12.886 1.00 60.08 228 ALA A N 1
ATOM 689 C CA . ALA A 1 99 ? -9.173 6.032 13.144 1.00 62.05 228 ALA A CA 1
ATOM 690 C C . ALA A 1 99 ? -9.440 5.900 14.639 1.00 60.89 228 ALA A C 1
ATOM 691 O O . ALA A 1 99 ? -10.596 5.955 15.075 1.00 71.25 228 ALA A O 1
ATOM 693 N N . GLU A 1 100 ? -8.383 5.761 15.444 1.00 62.28 229 GLU A N 1
ATOM 694 C CA . GLU A 1 100 ? -8.538 5.634 16.890 1.00 61.64 229 GLU A CA 1
ATOM 695 C C . GLU A 1 100 ? -8.840 6.963 17.578 1.00 64.54 229 GLU A C 1
ATOM 696 O O . GLU A 1 100 ? -9.203 6.956 18.760 1.00 59.77 229 GLU A O 1
ATOM 702 N N . ASP A 1 101 ? -8.681 8.095 16.879 1.00 62.17 230 ASP A N 1
ATOM 703 C CA . ASP A 1 101 ? -9.006 9.402 17.449 1.00 62.37 230 ASP A CA 1
ATOM 704 C C . ASP A 1 101 ? -10.497 9.677 17.397 1.00 71.49 230 ASP A C 1
ATOM 705 O O . ASP A 1 101 ? -11.019 10.451 18.213 1.00 65.65 230 ASP A O 1
ATOM 710 N N . THR A 1 102 ? -11.174 9.095 16.417 1.00 67.89 231 THR A N 1
ATOM 711 C CA . THR A 1 102 ? -12.620 9.145 16.337 1.00 66.57 231 THR A CA 1
ATOM 712 C C . THR A 1 102 ? -13.218 8.298 17.456 1.00 69.96 231 THR A C 1
ATOM 713 O O . THR A 1 102 ? -12.538 7.861 18.393 1.00 67.58 231 THR A O 1
ATOM 717 N N . VAL A 1 103 ? -14.515 8.015 17.335 1.00 65.33 232 VAL A N 1
ATOM 718 C CA . VAL A 1 103 ? -15.240 7.366 18.422 1.00 68.75 232 VAL A CA 1
ATOM 719 C C . VAL A 1 103 ? -14.936 5.868 18.420 1.00 64.31 232 VAL A C 1
ATOM 720 O O . VAL A 1 103 ? -15.334 5.149 19.339 1.00 60.43 232 VAL A O 1
ATOM 724 N N . ILE A 1 104 ? -14.216 5.398 17.394 1.00 66.31 233 ILE A N 1
ATOM 725 C CA . ILE A 1 104 ? -13.829 3.989 17.329 1.00 65.81 233 ILE A CA 1
ATOM 726 C C . ILE A 1 104 ? -12.923 3.625 18.501 1.00 68.91 233 ILE A C 1
ATOM 727 O O . ILE A 1 104 ? -13.098 2.584 19.146 1.00 63.83 233 ILE A O 1
ATOM 732 N N . ASN A 1 105 ? -11.906 4.453 18.759 1.00 66.48 234 ASN A N 1
ATOM 733 C CA . ASN A 1 105 ? -10.991 4.293 19.895 1.00 72.75 234 ASN A CA 1
ATOM 734 C C . ASN A 1 105 ? -10.327 2.916 19.801 1.00 72.51 234 ASN A C 1
ATOM 735 O O . ASN A 1 105 ? -9.703 2.637 18.761 1.00 68.31 234 ASN A O 1
ATOM 740 N N . SER A 1 106 ? -10.431 2.036 20.807 1.00 68.33 235 SER A N 1
ATOM 741 C CA . SER A 1 106 ? -9.638 0.801 20.871 1.00 66.10 235 SER A CA 1
ATOM 742 C C . SER A 1 106 ? -10.016 -0.212 19.807 1.00 74.16 235 SER A C 1
ATOM 743 O O . SER A 1 106 ? -9.316 -1.219 19.656 1.00 75.99 235 SER A O 1
ATOM 746 N N . LEU A 1 107 ? -11.120 0.007 19.106 1.00 67.00 236 LEU A N 1
ATOM 747 C CA . LEU A 1 107 ? -11.626 -0.966 18.159 1.00 66.19 236 LEU A CA 1
ATOM 748 C C . LEU A 1 107 ? -10.976 -0.817 16.793 1.00 66.38 236 LEU A C 1
ATOM 749 O O . LEU A 1 107 ? -11.435 -1.430 15.823 1.00 69.13 236 LEU A O 1
ATOM 754 N N . VAL A 1 108 ? -9.913 -0.013 16.696 1.00 59.30 237 VAL A N 1
ATOM 755 C CA . VAL A 1 108 ? -9.081 -0.021 15.500 1.00 67.21 237 VAL A CA 1
ATOM 756 C C . VAL A 1 108 ? -8.334 -1.332 15.324 1.00 68.44 237 VAL A C 1
ATOM 757 O O . VAL A 1 108 ? -7.785 -1.577 14.245 1.00 60.55 237 VAL A O 1
ATOM 761 N N . SER A 1 109 ? -8.302 -2.180 16.356 1.00 65.50 238 SER A N 1
ATOM 762 C CA . SER A 1 109 ? -7.558 -3.433 16.315 1.00 73.80 238 SER A CA 1
ATOM 763 C C . SER A 1 109 ? -8.234 -4.517 15.485 1.00 69.86 238 SER A C 1
ATOM 764 O O . SER A 1 109 ? -7.577 -5.508 15.153 1.00 75.64 238 SER A O 1
ATOM 767 N N . ILE A 1 110 ? -9.513 -4.352 15.136 1.00 70.82 239 ILE A N 1
ATOM 768 C CA . ILE A 1 110 ? -10.342 -5.461 14.665 1.00 60.33 239 ILE A CA 1
ATOM 769 C C . ILE A 1 110 ? -10.090 -5.796 13.198 1.00 60.33 239 ILE A C 1
ATOM 770 O O . ILE A 1 110 ? -9.370 -5.082 12.494 1.00 78.04 239 ILE A O 1
ATOM 775 N N . SER A 1 111 ? -10.708 -6.880 12.734 1.00 73.01 240 SER A N 1
ATOM 776 C CA . SER A 1 111 ? -10.599 -7.377 11.370 1.00 73.91 240 SER A CA 1
ATOM 777 C C . SER A 1 111 ? -11.963 -7.874 10.909 1.00 72.30 240 SER A C 1
ATOM 778 O O . SER A 1 111 ? -12.649 -8.577 11.654 1.00 78.59 240 SER A O 1
ATOM 781 N N . VAL A 1 112 ? -12.347 -7.525 9.680 1.00 72.08 241 VAL A N 1
ATOM 782 C CA . VAL A 1 112 ? -13.614 -7.959 9.081 1.00 78.49 241 VAL A CA 1
ATOM 783 C C . VAL A 1 112 ? -13.279 -8.520 7.708 1.00 81.82 241 VAL A C 1
ATOM 784 O O . VAL A 1 112 ? -13.069 -7.754 6.762 1.00 84.45 241 VAL A O 1
ATOM 788 N N . ASP A 1 113 ? -13.267 -9.845 7.577 1.00 79.66 242 ASP A N 1
ATOM 789 C CA . ASP A 1 113 ? -12.983 -10.492 6.297 1.00 83.28 242 ASP A CA 1
ATOM 790 C C . ASP A 1 113 ? -11.650 -9.997 5.735 1.00 85.85 242 ASP A C 1
ATOM 791 O O . ASP A 1 113 ? -11.551 -9.541 4.593 1.00 86.25 242 ASP A O 1
ATOM 796 N N . GLY A 1 114 ? -10.613 -10.053 6.571 1.00 79.58 243 GLY A N 1
ATOM 797 C CA . GLY A 1 114 ? -9.300 -9.591 6.189 1.00 71.80 243 GLY A CA 1
ATOM 798 C C . GLY A 1 114 ? -9.113 -8.090 6.162 1.00 78.89 243 GLY A C 1
ATOM 799 O O . GLY A 1 114 ? -7.966 -7.628 6.155 1.00 91.69 243 GLY A O 1
ATOM 800 N N . HIS A 1 115 ? -10.188 -7.304 6.139 1.00 78.58 244 HIS A N 1
ATOM 801 C CA . HIS A 1 115 ? -10.040 -5.854 6.157 1.00 74.18 244 HIS A CA 1
ATOM 802 C C . HIS A 1 115 ? -9.616 -5.402 7.546 1.00 74.40 244 HIS A C 1
ATOM 803 O O . HIS A 1 115 ? -10.215 -5.798 8.551 1.00 72.13 244 HIS A O 1
ATOM 810 N N . LYS A 1 116 ? -8.564 -4.591 7.600 1.00 81.54 245 LYS A N 1
ATOM 811 C CA . LYS A 1 116 ? -8.147 -3.905 8.812 1.00 69.66 245 LYS A CA 1
ATOM 812 C C . LYS A 1 116 ? -7.981 -2.430 8.486 1.00 75.13 245 LYS A C 1
ATOM 813 O O . LYS A 1 116 ? -7.983 -2.022 7.320 1.00 74.50 245 LYS A O 1
ATOM 819 N N . HIS A 1 117 ? -7.844 -1.628 9.534 1.00 72.46 246 HIS A N 1
ATOM 820 C CA . HIS A 1 117 ? -7.649 -0.198 9.375 1.00 64.75 246 HIS A CA 1
ATOM 821 C C . HIS A 1 117 ? -6.221 0.077 8.918 1.00 76.91 246 HIS A C 1
ATOM 822 O O . HIS A 1 117 ? -5.259 -0.365 9.555 1.00 69.57 246 HIS A O 1
ATOM 829 N N . ASP A 1 118 ? -6.089 0.803 7.822 1.00 72.85 247 ASP A N 1
ATOM 830 C CA . ASP A 1 118 ? -4.779 1.215 7.337 1.00 73.63 247 ASP A CA 1
ATOM 831 C C . ASP A 1 118 ? -4.180 2.267 8.267 1.00 74.62 247 ASP A C 1
ATOM 832 O O . ASP A 1 118 ? -4.821 3.296 8.527 1.00 78.82 247 ASP A O 1
ATOM 837 N N . PRO A 1 119 ? -2.965 2.061 8.779 1.00 69.22 248 PRO A N 1
ATOM 838 C CA . PRO A 1 119 ? -2.340 3.096 9.621 1.00 76.31 248 PRO A CA 1
ATOM 839 C C . PRO A 1 119 ? -2.082 4.405 8.892 1.00 70.36 248 PRO A C 1
ATOM 840 O O . PRO A 1 119 ? -1.961 5.443 9.554 1.00 62.91 248 PRO A O 1
ATOM 844 N N . ARG A 1 120 ? -1.991 4.393 7.560 1.00 69.03 249 ARG A N 1
ATOM 845 C CA . ARG A 1 120 ? -1.740 5.600 6.776 1.00 71.25 249 ARG A CA 1
ATOM 846 C C . ARG A 1 120 ? -3.010 6.358 6.421 1.00 69.95 249 ARG A C 1
ATOM 847 O O . ARG A 1 120 ? -2.931 7.410 5.778 1.00 67.39 249 ARG A O 1
ATOM 855 N N . ARG A 1 121 ? -4.172 5.851 6.816 1.00 74.53 250 ARG A N 1
ATOM 856 C CA . ARG A 1 121 ? -5.456 6.420 6.426 1.00 71.78 250 ARG A CA 1
ATOM 857 C C . ARG A 1 121 ? -5.979 7.280 7.569 1.00 66.52 250 ARG A C 1
ATOM 858 O O . ARG A 1 121 ? -6.344 6.758 8.626 1.00 58.92 250 ARG A O 1
ATOM 866 N N . VAL A 1 122 ? -6.008 8.597 7.358 1.00 63.52 251 VAL A N 1
ATOM 867 C CA . VAL A 1 122 ? -6.531 9.530 8.350 1.00 54.41 251 VAL A CA 1
ATOM 868 C C . VAL A 1 122 ? -7.831 10.118 7.807 1.00 61.65 251 VAL A C 1
ATOM 869 O O . VAL A 1 122 ? -8.285 9.737 6.722 1.00 61.23 251 VAL A O 1
ATOM 873 N N . PHE A 1 123 ? -8.456 11.027 8.558 1.00 62.19 252 PHE A N 1
ATOM 874 C CA . PHE A 1 123 ? -9.750 11.592 8.177 1.00 62.62 252 PHE A CA 1
ATOM 875 C C . PHE A 1 123 ? -9.734 13.088 8.445 1.00 57.92 252 PHE A C 1
ATOM 876 O O . PHE A 1 123 ? -9.606 13.507 9.598 1.00 57.28 252 PHE A O 1
ATOM 884 N N . LEU A 1 124 ? -9.885 13.887 7.392 1.00 55.13 253 LEU A N 1
ATOM 885 C CA . LEU A 1 124 ? -9.831 15.338 7.531 1.00 57.21 253 LEU A CA 1
ATOM 886 C C . LEU A 1 124 ? -11.065 15.851 8.266 1.00 61.27 253 LEU A C 1
ATOM 887 O O . LEU A 1 124 ? -12.196 15.646 7.815 1.00 59.15 253 LEU A O 1
ATOM 892 N N . SER A 1 125 ? -10.863 16.517 9.393 1.00 53.90 254 SER A N 1
ATOM 893 C CA . SER A 1 125 ? -11.983 17.125 10.088 1.00 54.09 254 SER A CA 1
ATOM 894 C C . SER A 1 125 ? -12.049 18.618 9.778 1.00 63.05 254 SER A C 1
ATOM 895 O O . SER A 1 125 ? -11.232 19.173 9.038 1.00 63.21 254 SER A O 1
ATOM 898 N N . GLU A 1 126 ? -13.051 19.273 10.353 1.00 59.81 255 GLU A N 1
ATOM 899 C CA . GLU A 1 126 ? -13.162 20.724 10.316 1.00 70.26 255 GLU A CA 1
ATOM 900 C C . GLU A 1 126 ? -12.872 21.341 11.676 1.00 58.98 255 GLU A C 1
ATOM 901 O O . GLU A 1 126 ? -13.046 22.550 11.852 1.00 62.59 255 GLU A O 1
ATOM 907 N N . GLU A 1 127 ? -12.443 20.536 12.643 1.00 57.18 256 GLU A N 1
ATOM 908 C CA . GLU A 1 127 ? -12.082 21.071 13.945 1.00 68.22 256 GLU A CA 1
ATOM 909 C C . GLU A 1 127 ? -10.793 21.870 13.821 1.00 61.67 256 GLU A C 1
ATOM 910 O O . GLU A 1 127 ? -9.815 21.393 13.244 1.00 65.33 256 GLU A O 1
ATOM 916 N N . LYS A 1 128 ? -10.803 23.100 14.322 1.00 61.57 257 LYS A N 1
ATOM 917 C CA . LYS A 1 128 ? -9.625 23.953 14.294 1.00 67.07 257 LYS A CA 1
ATOM 918 C C . LYS A 1 128 ? -9.129 24.182 15.714 1.00 64.08 257 LYS A C 1
ATOM 919 O O . LYS A 1 128 ? -9.848 23.967 16.692 1.00 70.37 257 LYS A O 1
ATOM 925 N N . ASN A 1 129 ? -7.883 24.628 15.814 1.00 63.48 258 ASN A N 1
ATOM 926 C CA . ASN A 1 129 ? -7.357 25.080 17.090 1.00 58.99 258 ASN A CA 1
ATOM 927 C C . ASN A 1 129 ? -6.231 26.060 16.814 1.00 64.91 258 ASN A C 1
ATOM 928 O O . ASN A 1 129 ? -5.634 26.048 15.733 1.00 62.15 258 ASN A O 1
ATOM 933 N N . ASP A 1 130 ? -5.957 26.912 17.796 1.00 56.45 259 ASP A N 1
ATOM 934 C CA . ASP A 1 130 ? -4.847 27.851 17.741 1.00 62.56 259 ASP A CA 1
ATOM 935 C C . ASP A 1 130 ? -3.756 27.407 18.705 1.00 67.25 259 ASP A C 1
ATOM 936 O O . ASP A 1 130 ? -4.033 27.142 19.881 1.00 65.79 259 ASP A O 1
ATOM 941 N N . ASN A 1 131 ? -2.520 27.341 18.212 1.00 64.26 260 ASN A N 1
ATOM 942 C CA . ASN A 1 131 ? -1.381 26.969 19.040 1.00 66.42 260 ASN A CA 1
ATOM 943 C C . ASN A 1 131 ? -0.159 27.813 18.686 1.00 69.27 260 ASN A C 1
ATOM 944 O O . ASN A 1 131 ? -0.085 28.432 17.621 1.00 65.67 260 ASN A O 1
ATOM 949 N N . VAL A 1 132 ? 0.805 27.845 19.615 1.00 66.68 261 VAL A N 1
ATOM 950 C CA . VAL A 1 132 ? 2.052 28.561 19.347 1.00 68.59 261 VAL A CA 1
ATOM 951 C C . VAL A 1 132 ? 2.897 27.773 18.356 1.00 68.01 261 VAL A C 1
ATOM 952 O O . VAL A 1 132 ? 2.805 26.543 18.250 1.00 67.43 261 VAL A O 1
ATOM 956 N N . LEU A 1 133 ? 3.741 28.503 17.619 1.00 68.22 262 LEU A N 1
ATOM 957 C CA . LEU A 1 133 ? 4.595 27.867 16.621 1.00 68.88 262 LEU A CA 1
ATOM 958 C C . LEU A 1 133 ? 5.425 26.744 17.218 1.00 72.66 262 LEU A C 1
ATOM 959 O O . LEU A 1 133 ? 5.708 25.755 16.534 1.00 70.80 262 LEU A O 1
ATOM 964 N N . ASP A 1 134 ? 5.812 26.869 18.489 1.00 74.21 263 ASP A N 1
ATOM 965 C CA . ASP A 1 134 ? 6.661 25.875 19.139 1.00 71.34 263 ASP A CA 1
ATOM 966 C C . ASP A 1 134 ? 6.064 24.471 19.171 1.00 77.80 263 ASP A C 1
ATOM 967 O O . ASP A 1 134 ? 6.761 23.543 19.592 1.00 82.84 263 ASP A O 1
ATOM 972 N N . CYS A 1 135 ? 4.809 24.279 18.758 1.00 72.76 264 CYS A N 1
ATOM 973 C CA . CYS A 1 135 ? 4.206 22.949 18.804 1.00 65.47 264 CYS A CA 1
ATOM 974 C C . CYS A 1 135 ? 4.450 22.131 17.539 1.00 73.47 264 CYS A C 1
ATOM 975 O O . CYS A 1 135 ? 4.302 20.903 17.578 1.00 65.10 264 CYS A O 1
ATOM 978 N N . ILE A 1 136 ? 4.818 22.776 16.429 1.00 69.26 265 ILE A N 1
ATOM 979 C CA . ILE A 1 136 ? 4.960 22.085 15.151 1.00 67.25 265 ILE A CA 1
ATOM 980 C C . ILE A 1 136 ? 6.179 21.173 15.179 1.00 66.84 265 ILE A C 1
ATOM 981 O O . ILE A 1 136 ? 7.308 21.621 15.417 1.00 68.20 265 ILE A O 1
ATOM 986 N N . ILE A 1 137 ? 5.968 19.888 14.895 1.00 70.84 266 ILE A N 1
ATOM 987 C CA . ILE A 1 137 ? 7.073 18.935 14.915 1.00 69.85 266 ILE A CA 1
ATOM 988 C C . ILE A 1 137 ? 7.747 18.880 13.549 1.00 62.15 266 ILE A C 1
ATOM 989 O O . ILE A 1 137 ? 8.934 19.187 13.418 1.00 67.70 266 ILE A O 1
ATOM 994 N N . SER A 1 138 ? 7.002 18.489 12.524 1.00 65.89 267 SER A N 1
ATOM 995 C CA . SER A 1 138 ? 7.598 18.259 11.218 1.00 63.34 267 SER A CA 1
ATOM 996 C C . SER A 1 138 ? 6.486 18.266 10.184 1.00 61.50 267 SER A C 1
ATOM 997 O O . SER A 1 138 ? 5.308 18.141 10.511 1.00 60.59 267 SER A O 1
ATOM 1000 N N . LYS A 1 139 ? 6.878 18.395 8.924 1.00 69.06 268 LYS A N 1
ATOM 1001 C CA . LYS A 1 139 ? 5.927 18.259 7.837 1.00 65.58 268 LYS A CA 1
ATOM 1002 C C . LYS A 1 139 ? 5.589 16.788 7.606 1.00 62.26 268 LYS A C 1
ATOM 1003 O O . LYS A 1 139 ? 6.296 15.878 8.052 1.00 67.90 268 LYS A O 1
ATOM 1009 N N . VAL A 1 140 ? 4.472 16.569 6.917 1.00 63.84 269 VAL A N 1
ATOM 1010 C CA . VAL A 1 140 ? 4.015 15.240 6.521 1.00 67.39 269 VAL A CA 1
ATOM 1011 C C . VAL A 1 140 ? 3.238 15.389 5.223 1.00 69.52 269 VAL A C 1
ATOM 1012 O O . VAL A 1 140 ? 2.394 16.281 5.097 1.00 70.00 269 VAL A O 1
ATOM 1016 N N . LYS A 1 141 ? 3.531 14.533 4.248 1.00 73.90 270 LYS A N 1
ATOM 1017 C CA . LYS A 1 141 ? 2.810 14.554 2.980 1.00 70.89 270 LYS A CA 1
ATOM 1018 C C . LYS A 1 141 ? 1.562 13.698 3.122 1.00 68.30 270 LYS A C 1
ATOM 1019 O O . LYS A 1 141 ? 1.653 12.480 3.309 1.00 71.14 270 LYS A O 1
ATOM 1024 N N . ILE A 1 142 ? 0.399 14.342 3.063 1.00 72.50 271 ILE A N 1
ATOM 1025 C CA . ILE A 1 142 ? -0.895 13.672 3.079 1.00 66.43 271 ILE A CA 1
ATOM 1026 C C . ILE A 1 142 ? -1.590 13.967 1.760 1.00 68.67 271 ILE A C 1
ATOM 1027 O O . ILE A 1 142 ? -1.691 15.132 1.358 1.00 77.48 271 ILE A O 1
ATOM 1032 N N . VAL A 1 143 ? -2.075 12.921 1.093 1.00 69.10 272 VAL A N 1
ATOM 1033 C CA . VAL A 1 143 ? -2.763 13.076 -0.180 1.00 62.56 272 VAL A CA 1
ATOM 1034 C C . VAL A 1 143 ? -4.236 12.768 0.009 1.00 70.19 272 VAL A C 1
ATOM 1035 O O . VAL A 1 143 ? -4.646 12.044 0.924 1.00 64.74 272 VAL A O 1
ATOM 1039 N N . HIS A 1 144 ? -5.040 13.331 -0.885 1.00 76.08 273 HIS A N 1
ATOM 1040 C CA . HIS A 1 144 ? -6.477 13.108 -0.902 1.00 69.41 273 HIS A CA 1
ATOM 1041 C C . HIS A 1 144 ? -6.787 12.075 -1.975 1.00 69.09 273 HIS A C 1
ATOM 1042 O O . HIS A 1 144 ? -6.575 12.327 -3.165 1.00 73.71 273 HIS A O 1
ATOM 1049 N N . VAL A 1 145 ? -7.271 10.913 -1.559 1.00 70.10 274 VAL A N 1
ATOM 1050 C CA . VAL A 1 145 ? -7.636 9.847 -2.485 1.00 75.10 274 VAL A CA 1
ATOM 1051 C C . VAL A 1 145 ? -9.139 9.924 -2.721 1.00 74.61 274 VAL A C 1
ATOM 1052 O O . VAL A 1 145 ? -9.923 9.877 -1.767 1.00 74.16 274 VAL A O 1
ATOM 1056 N N . ASP A 1 146 ? -9.544 10.050 -3.976 1.00 78.07 275 ASP A N 1
ATOM 1057 C CA . ASP A 1 146 ? -10.955 9.934 -4.305 1.00 84.73 275 ASP A CA 1
ATOM 1058 C C . ASP A 1 146 ? -11.345 8.476 -4.127 1.00 79.13 275 ASP A C 1
ATOM 1059 O O . ASP A 1 146 ? -10.718 7.599 -4.732 1.00 84.51 275 ASP A O 1
ATOM 1064 N N . PRO A 1 147 ? -12.369 8.166 -3.328 1.00 74.80 276 PRO A N 1
ATOM 1065 C CA . PRO A 1 147 ? -12.739 6.751 -3.134 1.00 85.37 276 PRO A CA 1
ATOM 1066 C C . PRO A 1 147 ? -13.225 6.088 -4.409 1.00 85.49 276 PRO A C 1
ATOM 1067 O O . PRO A 1 147 ? -13.074 4.870 -4.565 1.00 85.96 276 PRO A O 1
ATOM 1071 N N . ASN A 1 148 ? -13.797 6.858 -5.332 1.00 82.64 277 ASN A N 1
ATOM 1072 C CA . ASN A 1 148 ? -14.283 6.336 -6.599 1.00 89.60 277 ASN A CA 1
ATOM 1073 C C . ASN A 1 148 ? -13.239 6.420 -7.701 1.00 89.92 277 ASN A C 1
ATOM 1074 O O . ASN A 1 148 ? -13.595 6.387 -8.883 1.00 93.29 277 ASN A O 1
ATOM 1079 N N . MET A 1 149 ? -11.966 6.534 -7.342 1.00 90.70 278 MET A N 1
ATOM 1080 C CA . MET A 1 149 ? -10.907 6.536 -8.337 1.00 100.59 278 MET A CA 1
ATOM 1081 C C . MET A 1 149 ? -10.714 5.139 -8.925 1.00 105.80 278 MET A C 1
ATOM 1082 O O . MET A 1 149 ? -11.310 4.151 -8.476 1.00 101.66 278 MET A O 1
ATOM 1087 N N . ASP A 1 150 ? -9.865 5.073 -9.959 1.00 111.54 279 ASP A N 1
ATOM 1088 C CA . ASP A 1 150 ? -9.443 3.785 -10.492 1.00 115.16 279 ASP A CA 1
ATOM 1089 C C . ASP A 1 150 ? -8.496 3.176 -9.465 1.00 118.35 279 ASP A C 1
ATOM 1090 O O . ASP A 1 150 ? -7.625 3.883 -8.938 1.00 117.40 279 ASP A O 1
ATOM 1095 N N . PRO A 1 151 ? -8.682 1.906 -9.102 1.00 111.69 280 PRO A N 1
ATOM 1096 C CA . PRO A 1 151 ? -7.759 1.253 -8.154 1.00 113.87 280 PRO A CA 1
ATOM 1097 C C . PRO A 1 151 ? -6.289 1.323 -8.549 1.00 110.12 280 PRO A C 1
ATOM 1098 O O . PRO A 1 151 ? -5.427 1.378 -7.660 1.00 105.72 280 PRO A O 1
ATOM 1102 N N . LYS A 1 152 ? -5.968 1.312 -9.844 1.00 111.69 281 LYS A N 1
ATOM 1103 C CA . LYS A 1 152 ? -4.573 1.468 -10.240 1.00 101.32 281 LYS A CA 1
ATOM 1104 C C . LYS A 1 152 ? -4.085 2.876 -9.933 1.00 106.56 281 LYS A C 1
ATOM 1105 O O . LYS A 1 152 ? -2.990 3.059 -9.389 1.00 105.56 281 LYS A O 1
ATOM 1107 N N . ALA A 1 153 ? -4.889 3.886 -10.281 1.00 118.94 282 ALA A N 1
ATOM 1108 C CA . ALA A 1 153 ? -4.524 5.264 -9.974 1.00 113.47 282 ALA A CA 1
ATOM 1109 C C . ALA A 1 153 ? -4.480 5.506 -8.472 1.00 110.35 282 ALA A C 1
ATOM 1110 O O . ALA A 1 153 ? -3.678 6.323 -8.000 1.00 102.17 282 ALA A O 1
ATOM 1112 N N . LYS A 1 154 ? -5.337 4.818 -7.711 1.00 103.72 283 LYS A N 1
ATOM 1113 C CA . LYS A 1 154 ? -5.222 4.824 -6.256 1.00 96.28 283 LYS A CA 1
ATOM 1114 C C . LYS A 1 154 ? -3.821 4.418 -5.818 1.00 97.92 283 LYS A C 1
ATOM 1115 O O . LYS A 1 154 ? -3.080 5.231 -5.256 1.00 99.83 283 LYS A O 1
ATOM 1121 N N . ALA A 1 155 ? -3.435 3.166 -6.098 1.00 91.93 284 ALA A N 1
ATOM 1122 C CA . ALA A 1 155 ? -2.164 2.622 -5.622 1.00 91.21 284 ALA A CA 1
ATOM 1123 C C . ALA A 1 155 ? -0.996 3.566 -5.894 1.00 94.46 284 ALA A C 1
ATOM 1124 O O . ALA A 1 155 ? -0.168 3.813 -5.010 1.00 98.78 284 ALA A O 1
ATOM 1126 N N . GLN A 1 156 ? -0.915 4.113 -7.111 1.00 93.33 285 GLN A N 1
ATOM 1127 C CA . GLN A 1 156 ? 0.177 5.033 -7.424 1.00 100.37 285 GLN A CA 1
ATOM 1128 C C . GLN A 1 156 ? 0.080 6.331 -6.632 1.00 100.40 285 GLN A C 1
ATOM 1129 O O . GLN A 1 156 ? 1.089 7.034 -6.488 1.00 98.60 285 GLN A O 1
ATOM 1131 N N . LEU A 1 157 ? -1.109 6.663 -6.120 1.00 95.40 286 LEU A N 1
ATOM 1132 C CA . LEU A 1 157 ? -1.265 7.857 -5.294 1.00 92.22 286 LEU A CA 1
ATOM 1133 C C . LEU A 1 157 ? -0.911 7.585 -3.835 1.00 91.70 286 LEU A C 1
ATOM 1134 O O . LEU A 1 157 ? -0.222 8.398 -3.210 1.00 95.12 286 LEU A O 1
ATOM 1139 N N . ILE A 1 158 ? -1.376 6.464 -3.267 1.00 86.00 287 ILE A N 1
ATOM 1140 C CA . ILE A 1 158 ? -0.905 6.094 -1.932 1.00 87.85 287 ILE A CA 1
ATOM 1141 C C . ILE A 1 158 ? 0.572 5.699 -1.939 1.00 93.54 287 ILE A C 1
ATOM 1142 O O . ILE A 1 158 ? 1.253 5.845 -0.914 1.00 92.60 287 ILE A O 1
ATOM 1147 N N . GLU A 1 159 ? 1.102 5.211 -3.063 1.00 93.56 288 GLU A N 1
ATOM 1148 C CA . GLU A 1 159 ? 2.546 5.003 -3.163 1.00 98.85 288 GLU A CA 1
ATOM 1149 C C . GLU A 1 159 ? 3.311 6.295 -2.909 1.00 91.66 288 GLU A C 1
ATOM 1150 O O . GLU A 1 159 ? 4.419 6.272 -2.363 1.00 88.71 288 GLU A O 1
ATOM 1156 N N . SER A 1 160 ? 2.732 7.428 -3.296 1.00 94.60 289 SER A N 1
ATOM 1157 C CA . SER A 1 160 ? 3.407 8.715 -3.228 1.00 95.91 289 SER A CA 1
ATOM 1158 C C . SER A 1 160 ? 3.402 9.338 -1.838 1.00 95.71 289 SER A C 1
ATOM 1159 O O . SER A 1 160 ? 4.181 10.266 -1.601 1.00 102.91 289 SER A O 1
ATOM 1162 N N . CYS A 1 161 ? 2.573 8.857 -0.918 1.00 90.22 290 CYS A N 1
ATOM 1163 C CA . CYS A 1 161 ? 2.236 9.615 0.280 1.00 88.82 290 CYS A CA 1
ATOM 1164 C C . CYS A 1 161 ? 2.859 9.005 1.527 1.00 76.86 290 CYS A C 1
ATOM 1165 O O . CYS A 1 161 ? 3.363 7.881 1.523 1.00 87.24 290 CYS A O 1
ATOM 1168 N N . ASP A 1 162 ? 2.802 9.783 2.608 1.00 74.59 291 ASP A N 1
ATOM 1169 C CA . ASP A 1 162 ? 3.010 9.304 3.968 1.00 69.71 291 ASP A CA 1
ATOM 1170 C C . ASP A 1 162 ? 1.698 8.876 4.604 1.00 71.20 291 ASP A C 1
ATOM 1171 O O . ASP A 1 162 ? 1.584 7.767 5.134 1.00 70.99 291 ASP A O 1
ATOM 1176 N N . LEU A 1 163 ? 0.719 9.771 4.597 1.00 73.78 292 LEU A N 1
ATOM 1177 C CA . LEU A 1 163 ? -0.644 9.485 5.000 1.00 57.59 292 LEU A CA 1
ATOM 1178 C C . LEU A 1 163 ? -1.570 9.838 3.854 1.00 59.73 292 LEU A C 1
ATOM 1179 O O . LEU A 1 163 ? -1.201 10.551 2.922 1.00 64.35 292 LEU A O 1
ATOM 1184 N N . TYR A 1 164 ? -2.795 9.337 3.931 1.00 65.01 293 TYR A N 1
ATOM 1185 C CA . TYR A 1 164 ? -3.792 9.724 2.952 1.00 61.82 293 TYR A CA 1
ATOM 1186 C C . TYR A 1 164 ? -5.150 9.766 3.627 1.00 62.76 293 TYR A C 1
ATOM 1187 O O . TYR A 1 164 ? -5.365 9.164 4.683 1.00 69.57 293 TYR A O 1
ATOM 1196 N N . TYR A 1 165 ? -6.067 10.490 3.002 1.00 62.60 294 TYR A N 1
ATOM 1197 C CA . TYR A 1 165 ? -7.451 10.499 3.437 1.00 56.79 294 TYR A CA 1
ATOM 1198 C C . TYR A 1 165 ? -8.346 10.412 2.218 1.00 56.90 294 TYR A C 1
ATOM 1199 O O . TYR A 1 165 ? -8.042 10.978 1.164 1.00 58.77 294 TYR A O 1
ATOM 1208 N N . ASP A 1 166 ? -9.438 9.680 2.365 1.00 60.56 295 ASP A N 1
ATOM 1209 C CA . ASP A 1 166 ? -10.463 9.637 1.344 1.00 64.92 295 ASP A CA 1
ATOM 1210 C C . ASP A 1 166 ? -11.810 10.125 1.846 1.00 58.78 295 ASP A C 1
ATOM 1211 O O . ASP A 1 166 ? -12.727 10.299 1.036 1.00 67.65 295 ASP A O 1
ATOM 1216 N N . MET A 1 167 ? -11.957 10.361 3.147 1.00 54.79 296 MET A N 1
ATOM 1217 C CA . MET A 1 167 ? -13.220 10.812 3.708 1.00 65.19 296 MET A CA 1
ATOM 1218 C C . MET A 1 167 ? -12.928 11.808 4.822 1.00 62.03 296 MET A C 1
ATOM 1219 O O . MET A 1 167 ? -11.800 11.915 5.316 1.00 66.44 296 MET A O 1
ATOM 1224 N N . SER A 1 168 ? -13.965 12.518 5.239 1.00 55.57 297 SER A N 1
ATOM 1225 C CA . SER A 1 168 ? -13.889 13.409 6.384 1.00 58.91 297 SER A CA 1
ATOM 1226 C C . SER A 1 168 ? -14.454 12.722 7.615 1.00 50.84 297 SER A C 1
ATOM 1227 O O . SER A 1 168 ? -15.160 11.722 7.523 1.00 58.77 297 SER A O 1
ATOM 1230 N N . TYR A 1 169 ? -14.130 13.267 8.776 1.00 49.18 298 TYR A N 1
ATOM 1231 C CA . TYR A 1 169 ? -14.763 12.836 10.010 1.00 55.90 298 TYR A CA 1
ATOM 1232 C C . TYR A 1 169 ? -15.363 14.044 10.712 1.00 57.21 298 TYR A C 1
ATOM 1233 O O . TYR A 1 169 ? -14.775 15.131 10.707 1.00 60.60 298 TYR A O 1
ATOM 1242 N N . SER A 1 170 ? -16.544 13.845 11.295 1.00 57.40 299 SER A N 1
ATOM 1243 C CA . SER A 1 170 ? -17.302 14.888 11.978 1.00 57.07 299 SER A CA 1
ATOM 1244 C C . SER A 1 170 ? -17.787 14.322 13.297 1.00 55.34 299 SER A C 1
ATOM 1245 O O . SER A 1 170 ? -18.417 13.259 13.315 1.00 59.58 299 SER A O 1
ATOM 1248 N N . VAL A 1 171 ? -17.507 15.028 14.395 1.00 53.58 300 VAL A N 1
ATOM 1249 C CA . VAL A 1 171 ? -17.933 14.540 15.705 1.00 57.22 300 VAL A CA 1
ATOM 1250 C C . VAL A 1 171 ? -19.448 14.347 15.740 1.00 61.33 300 VAL A C 1
ATOM 1251 O O . VAL A 1 171 ? -19.949 13.338 16.253 1.00 62.71 300 VAL A O 1
ATOM 1255 N N . ALA A 1 172 ? -20.199 15.304 15.193 1.00 60.03 301 ALA A N 1
ATOM 1256 C CA . ALA A 1 172 ? -21.653 15.191 15.160 1.00 57.15 301 ALA A CA 1
ATOM 1257 C C . ALA A 1 172 ? -22.068 13.919 14.428 1.00 58.43 301 ALA A C 1
ATOM 1258 O O . ALA A 1 172 ? -21.798 13.762 13.233 1.00 48.87 301 ALA A O 1
ATOM 1260 N N . TYR A 1 173 ? -22.692 12.996 15.158 1.00 57.20 302 TYR A N 1
ATOM 1261 C CA . TYR A 1 173 ? -23.180 11.730 14.607 1.00 58.86 302 TYR A CA 1
ATOM 1262 C C . TYR A 1 173 ? -22.052 10.884 14.004 1.00 56.93 302 TYR A C 1
ATOM 1263 O O . TYR A 1 173 ? -22.290 10.099 13.082 1.00 55.82 302 TYR A O 1
ATOM 1272 N N . SER A 1 174 ? -20.833 11.042 14.535 1.00 50.74 303 SER A N 1
ATOM 1273 C CA . SER A 1 174 ? -19.638 10.284 14.131 1.00 53.13 303 SER A CA 1
ATOM 1274 C C . SER A 1 174 ? -19.592 10.015 12.631 1.00 53.34 303 SER A C 1
ATOM 1275 O O . SER A 1 174 ? -19.414 8.881 12.188 1.00 56.90 303 SER A O 1
ATOM 1278 N N . THR A 1 175 ? -19.750 11.069 11.838 1.00 50.44 304 THR A N 1
ATOM 1279 C CA . THR A 1 175 ? -19.908 10.894 10.399 1.00 56.12 304 THR A CA 1
ATOM 1280 C C . THR A 1 175 ? -18.556 10.689 9.718 1.00 61.65 304 THR A C 1
ATOM 1281 O O . THR A 1 175 ? -17.646 11.516 9.859 1.00 60.46 304 THR A O 1
ATOM 1285 N N . PHE A 1 176 ? -18.438 9.598 8.965 1.00 52.04 305 PHE A N 1
ATOM 1286 C CA . PHE A 1 176 ? -17.378 9.416 7.986 1.00 43.67 305 PHE A CA 1
ATOM 1287 C C . PHE A 1 176 ? -18.040 9.548 6.622 1.00 47.95 305 PHE A C 1
ATOM 1288 O O . PHE A 1 176 ? -19.028 8.863 6.342 1.00 47.43 305 PHE A O 1
ATOM 1296 N N . ALA A 1 177 ? -17.530 10.445 5.789 1.00 55.86 306 ALA A N 1
ATOM 1297 C CA . ALA A 1 177 ? -18.245 10.760 4.564 1.00 58.77 306 ALA A CA 1
ATOM 1298 C C . ALA A 1 177 ? -17.268 11.234 3.506 1.00 60.45 306 ALA A C 1
ATOM 1299 O O . ALA A 1 177 ? -16.211 11.788 3.816 1.00 62.77 306 ALA A O 1
ATOM 1301 N N . ASN A 1 178 ? -17.647 11.017 2.249 1.00 59.01 307 ASN A N 1
ATOM 1302 C CA . ASN A 1 178 ? -16.885 11.499 1.109 1.00 64.41 307 ASN A CA 1
ATOM 1303 C C . ASN A 1 178 ? -16.609 12.995 1.226 1.00 66.10 307 ASN A C 1
ATOM 1304 O O . ASN A 1 178 ? -17.343 13.720 1.907 1.00 60.68 307 ASN A O 1
ATOM 1309 N N . ILE A 1 179 ? -15.540 13.456 0.580 1.00 70.05 308 ILE A N 1
ATOM 1310 C CA . ILE A 1 179 ? -15.181 14.869 0.571 1.00 85.29 308 ILE A CA 1
ATOM 1311 C C . ILE A 1 179 ? -16.033 15.603 -0.465 1.00 93.69 308 ILE A C 1
ATOM 1312 O O . ILE A 1 179 ? -16.457 15.023 -1.472 1.00 89.31 308 ILE A O 1
ATOM 1317 N N . SER A 1 180 ? -16.306 16.887 -0.205 1.00 114.85 309 SER A N 1
ATOM 1318 C CA . SER A 1 180 ? -17.058 17.783 -1.101 1.00 108.94 309 SER A CA 1
ATOM 1319 C C . SER A 1 180 ? -18.507 17.338 -1.278 1.00 112.94 309 SER A C 1
ATOM 1320 O O . SER A 1 180 ? -19.425 17.994 -0.783 1.00 113.83 309 SER A O 1
ATOM 1322 N N . THR A 1 209 ? -40.532 3.323 -12.054 1.00 112.31 338 THR A N 1
ATOM 1323 C CA . THR A 1 209 ? -40.088 3.349 -10.662 1.00 117.51 338 THR A CA 1
ATOM 1324 C C . THR A 1 209 ? -38.781 2.566 -10.505 1.00 114.29 338 THR A C 1
ATOM 1325 O O . THR A 1 209 ? -38.606 1.502 -11.104 1.00 111.33 338 THR A O 1
ATOM 1329 N N . ARG A 1 210 ? -37.864 3.100 -9.701 1.00 99.79 339 ARG A N 1
ATOM 1330 C CA . ARG A 1 210 ? -36.578 2.461 -9.456 1.00 96.59 339 ARG A CA 1
ATOM 1331 C C . ARG A 1 210 ? -36.717 1.446 -8.324 1.00 88.40 339 ARG A C 1
ATOM 1332 O O . ARG A 1 210 ? -37.306 1.746 -7.281 1.00 83.44 339 ARG A O 1
ATOM 1340 N N . THR A 1 211 ? -36.180 0.249 -8.531 1.00 83.94 340 THR A N 1
ATOM 1341 C CA . THR A 1 211 ? -36.302 -0.831 -7.563 1.00 80.13 340 THR A CA 1
ATOM 1342 C C . THR A 1 211 ? -34.986 -1.033 -6.814 1.00 75.84 340 THR A C 1
ATOM 1343 O O . THR A 1 211 ? -33.909 -0.697 -7.313 1.00 78.18 340 THR A O 1
ATOM 1347 N N . ALA A 1 212 ? -35.092 -1.568 -5.596 1.00 66.29 341 ALA A N 1
ATOM 1348 C CA . ALA A 1 212 ? -33.945 -1.808 -4.732 1.00 61.49 341 ALA A CA 1
ATOM 1349 C C . ALA A 1 212 ? -34.260 -2.971 -3.803 1.00 55.33 341 ALA A C 1
ATOM 1350 O O . ALA A 1 212 ? -35.381 -3.078 -3.295 1.00 63.15 341 ALA A O 1
ATOM 1352 N N . THR A 1 213 ? -33.273 -3.827 -3.572 1.00 49.09 342 THR A N 1
ATOM 1353 C CA . THR A 1 213 ? -33.482 -5.052 -2.812 1.00 57.83 342 THR A CA 1
ATOM 1354 C C . THR A 1 213 ? -32.944 -4.910 -1.397 1.00 54.68 342 THR A C 1
ATOM 1355 O O . THR A 1 213 ? -31.894 -4.304 -1.170 1.00 60.34 342 THR A O 1
ATOM 1359 N N . LEU A 1 214 ? -33.670 -5.476 -0.450 1.00 52.66 343 LEU A N 1
ATOM 1360 C CA . LEU A 1 214 ? -33.353 -5.323 0.955 1.00 50.41 343 LEU A CA 1
ATOM 1361 C C . LEU A 1 214 ? -33.240 -6.704 1.568 1.00 54.57 343 LEU A C 1
ATOM 1362 O O . LEU A 1 214 ? -34.089 -7.567 1.318 1.00 61.69 343 LEU A O 1
ATOM 1367 N N . LEU A 1 215 ? -32.193 -6.911 2.353 1.00 54.31 344 LEU A N 1
ATOM 1368 C CA . LEU A 1 215 ? -31.987 -8.142 3.098 1.00 55.80 344 LEU A CA 1
ATOM 1369 C C . LEU A 1 215 ? -32.080 -7.821 4.580 1.00 62.45 344 LEU A C 1
ATOM 1370 O O . LEU A 1 215 ? -31.373 -6.932 5.070 1.00 60.32 344 LEU A O 1
ATOM 1375 N N . ASP A 1 216 ? -32.955 -8.533 5.286 1.00 59.73 345 ASP A N 1
ATOM 1376 C CA . ASP A 1 216 ? -33.234 -8.267 6.694 1.00 60.24 345 ASP A CA 1
ATOM 1377 C C . ASP A 1 216 ? -32.611 -9.377 7.537 1.00 60.43 345 ASP A C 1
ATOM 1378 O O . ASP A 1 216 ? -33.198 -10.453 7.691 1.00 62.02 345 ASP A O 1
ATOM 1383 N N . LEU A 1 217 ? -31.429 -9.108 8.088 1.00 59.21 346 LEU A N 1
ATOM 1384 C CA . LEU A 1 217 ? -30.777 -10.046 8.991 1.00 61.34 346 LEU A CA 1
ATOM 1385 C C . LEU A 1 217 ? -31.356 -9.914 10.391 1.00 57.51 346 LEU A C 1
ATOM 1386 O O . LEU A 1 217 ? -31.592 -8.804 10.873 1.00 61.31 346 LEU A O 1
ATOM 1391 N N . TYR A 1 218 ? -31.565 -11.052 11.051 1.00 56.33 347 TYR A N 1
ATOM 1392 C CA . TYR A 1 218 ? -32.227 -11.084 12.356 1.00 65.34 347 TYR A CA 1
ATOM 1393 C C . TYR A 1 218 ? -33.586 -10.388 12.267 1.00 64.20 347 TYR A C 1
ATOM 1394 O O . TYR A 1 218 ? -33.927 -9.519 13.075 1.00 61.54 347 TYR A O 1
ATOM 1403 N N . SER A 1 219 ? -34.368 -10.794 11.261 1.00 62.48 348 SER A N 1
ATOM 1404 C CA . SER A 1 219 ? -35.495 -9.998 10.783 1.00 60.21 348 SER A CA 1
ATOM 1405 C C . SER A 1 219 ? -36.633 -9.899 11.787 1.00 62.87 348 SER A C 1
ATOM 1406 O O . SER A 1 219 ? -37.437 -8.968 11.692 1.00 64.11 348 SER A O 1
ATOM 1409 N N . GLY A 1 220 ? -36.724 -10.825 12.736 1.00 63.20 349 GLY A N 1
ATOM 1410 C CA . GLY A 1 220 ? -37.869 -10.761 13.620 1.00 64.83 349 GLY A CA 1
ATOM 1411 C C . GLY A 1 220 ? -39.154 -10.952 12.839 1.00 65.50 349 GLY A C 1
ATOM 1412 O O . GLY A 1 220 ? -39.191 -11.621 11.799 1.00 65.46 349 GLY A O 1
ATOM 1413 N N . CYS A 1 221 ? -40.229 -10.343 13.341 1.00 62.44 350 CYS A N 1
ATOM 1414 C CA . CYS A 1 221 ? -41.488 -10.359 12.615 1.00 58.44 350 CYS A CA 1
ATOM 1415 C C . CYS A 1 221 ? -41.529 -9.332 11.487 1.00 59.90 350 CYS A C 1
ATOM 1416 O O . CYS A 1 221 ? -42.524 -9.285 10.756 1.00 65.38 350 CYS A O 1
ATOM 1419 N N . GLY A 1 222 ? -40.498 -8.505 11.339 1.00 58.01 351 GLY A N 1
ATOM 1420 C CA . GLY A 1 222 ? -40.384 -7.617 10.205 1.00 68.63 351 GLY A CA 1
ATOM 1421 C C . GLY A 1 222 ? -40.594 -6.137 10.467 1.00 61.43 351 GLY A C 1
ATOM 1422 O O . GLY A 1 222 ? -40.817 -5.394 9.507 1.00 63.60 351 GLY A O 1
ATOM 1423 N N . GLY A 1 223 ? -40.511 -5.686 11.720 1.00 58.91 352 GLY A N 1
ATOM 1424 C CA . GLY A 1 223 ? -40.770 -4.286 12.008 1.00 53.79 352 GLY A CA 1
ATOM 1425 C C . GLY A 1 223 ? -39.869 -3.353 11.219 1.00 66.14 352 GLY A C 1
ATOM 1426 O O . GLY A 1 223 ? -40.344 -2.477 10.489 1.00 59.56 352 GLY A O 1
ATOM 1427 N N . MET A 1 224 ? -38.555 -3.556 11.322 1.00 64.36 353 MET A N 1
ATOM 1428 C CA . MET A 1 224 ? -37.614 -2.650 10.676 1.00 60.44 353 MET A CA 1
ATOM 1429 C C . MET A 1 224 ? -37.711 -2.738 9.151 1.00 68.03 353 MET A C 1
ATOM 1430 O O . MET A 1 224 ? -37.788 -1.709 8.468 1.00 56.65 353 MET A O 1
ATOM 1435 N N . SER A 1 225 ? -37.731 -3.958 8.592 1.00 57.25 354 SER A N 1
ATOM 1436 C CA . SER A 1 225 ? -37.781 -4.064 7.135 1.00 58.27 354 SER A CA 1
ATOM 1437 C C . SER A 1 225 ? -39.088 -3.508 6.573 1.00 57.14 354 SER A C 1
ATOM 1438 O O . SER A 1 225 ? -39.074 -2.875 5.512 1.00 59.14 354 SER A O 1
ATOM 1441 N N . THR A 1 226 ? -40.215 -3.693 7.272 1.00 58.47 355 THR A N 1
ATOM 1442 C CA . THR A 1 226 ? -41.472 -3.102 6.803 1.00 62.55 355 THR A CA 1
ATOM 1443 C C . THR A 1 226 ? -41.396 -1.578 6.766 1.00 55.33 355 THR A C 1
ATOM 1444 O O . THR A 1 226 ? -41.699 -0.962 5.738 1.00 59.88 355 THR A O 1
ATOM 1448 N N . GLY A 1 227 ? -41.011 -0.952 7.883 1.00 57.06 356 GLY A N 1
ATOM 1449 C CA . GLY A 1 227 ? -40.958 0.506 7.928 1.00 60.41 356 GLY A CA 1
ATOM 1450 C C . GLY A 1 227 ? -40.078 1.103 6.843 1.00 59.81 356 GLY A C 1
ATOM 1451 O O . GLY A 1 227 ? -40.475 2.056 6.162 1.00 53.54 356 GLY A O 1
ATOM 1452 N N . LEU A 1 228 ? -38.889 0.521 6.646 1.00 56.39 357 LEU A N 1
ATOM 1453 C CA . LEU A 1 228 ? -37.953 0.980 5.625 1.00 51.24 357 LEU A CA 1
ATOM 1454 C C . LEU A 1 228 ? -38.612 1.051 4.253 1.00 58.52 357 LEU A C 1
ATOM 1455 O O . LEU A 1 228 ? -38.508 2.066 3.553 1.00 63.05 357 LEU A O 1
ATOM 1460 N N . CYS A 1 229 ? -39.295 -0.020 3.847 1.00 56.04 358 CYS A N 1
ATOM 1461 C CA . CYS A 1 229 ? -39.936 -0.002 2.536 1.00 63.22 358 CYS A CA 1
ATOM 1462 C C . CYS A 1 229 ? -41.142 0.946 2.483 1.00 62.38 358 CYS A C 1
ATOM 1463 O O . CYS A 1 229 ? -41.401 1.537 1.428 1.00 60.00 358 CYS A O 1
ATOM 1466 N N . LEU A 1 230 ? -41.870 1.140 3.590 1.00 55.78 359 LEU A N 1
ATOM 1467 C CA . LEU A 1 230 ? -42.958 2.122 3.561 1.00 60.51 359 LEU A CA 1
ATOM 1468 C C . LEU A 1 230 ? -42.397 3.530 3.404 1.00 64.65 359 LEU A C 1
ATOM 1469 O O . LEU A 1 230 ? -42.892 4.323 2.590 1.00 65.86 359 LEU A O 1
ATOM 1474 N N . GLY A 1 231 ? -41.346 3.849 4.168 1.00 58.13 360 GLY A N 1
ATOM 1475 C CA . GLY A 1 231 ? -40.689 5.139 4.034 1.00 59.88 360 GLY A CA 1
ATOM 1476 C C . GLY A 1 231 ? -39.979 5.316 2.708 1.00 62.89 360 GLY A C 1
ATOM 1477 O O . GLY A 1 231 ? -40.001 6.410 2.131 1.00 58.26 360 GLY A O 1
ATOM 1478 N N . ALA A 1 232 ? -39.326 4.258 2.214 1.00 57.33 361 ALA A N 1
ATOM 1479 C CA . ALA A 1 232 ? -38.744 4.304 0.875 1.00 55.76 361 ALA A CA 1
ATOM 1480 C C . ALA A 1 232 ? -39.802 4.641 -0.167 1.00 65.67 361 ALA A C 1
ATOM 1481 O O . ALA A 1 232 ? -39.624 5.562 -0.977 1.00 61.01 361 ALA A O 1
ATOM 1483 N N . ALA A 1 233 ? -40.914 3.896 -0.154 1.00 60.89 362 ALA A N 1
ATOM 1484 C CA . ALA A 1 233 ? -41.974 4.091 -1.136 1.00 60.90 362 ALA A CA 1
ATOM 1485 C C . ALA A 1 233 ? -42.441 5.534 -1.141 1.00 57.84 362 ALA A C 1
ATOM 1486 O O . ALA A 1 233 ? -42.768 6.094 -2.193 1.00 60.50 362 ALA A O 1
ATOM 1488 N N . LEU A 1 234 ? -42.468 6.148 0.037 1.00 63.62 363 LEU A N 1
ATOM 1489 C CA . LEU A 1 234 ? -42.881 7.536 0.155 1.00 58.78 363 LEU A CA 1
ATOM 1490 C C . LEU A 1 234 ? -41.908 8.468 -0.556 1.00 58.83 363 LEU A C 1
ATOM 1491 O O . LEU A 1 234 ? -42.325 9.441 -1.191 1.00 66.26 363 LEU A O 1
ATOM 1496 N N . SER A 1 235 ? -40.613 8.176 -0.477 1.00 63.16 364 SER A N 1
ATOM 1497 C CA . SER A 1 235 ? -39.595 8.969 -1.153 1.00 68.90 364 SER A CA 1
ATOM 1498 C C . SER A 1 235 ? -39.498 8.694 -2.651 1.00 66.28 364 SER A C 1
ATOM 1499 O O . SER A 1 235 ? -38.758 9.403 -3.341 1.00 71.65 364 SER A O 1
ATOM 1502 N N . GLY A 1 236 ? -40.217 7.703 -3.171 1.00 61.35 365 GLY A N 1
ATOM 1503 C CA . GLY A 1 236 ? -40.137 7.357 -4.575 1.00 57.06 365 GLY A CA 1
ATOM 1504 C C . GLY A 1 236 ? -39.299 6.141 -4.917 1.00 64.41 365 GLY A C 1
ATOM 1505 O O . GLY A 1 236 ? -39.110 5.865 -6.107 1.00 66.85 365 GLY A O 1
ATOM 1506 N N . LEU A 1 237 ? -38.800 5.402 -3.925 1.00 61.12 366 LEU A N 1
ATOM 1507 C CA . LEU A 1 237 ? -37.977 4.214 -4.149 1.00 64.27 366 LEU A CA 1
ATOM 1508 C C . LEU A 1 237 ? -38.762 2.948 -3.814 1.00 66.62 366 LEU A C 1
ATOM 1509 O O . LEU A 1 237 ? -39.317 2.829 -2.716 1.00 63.78 366 LEU A O 1
ATOM 1514 N N . LYS A 1 238 ? -38.781 1.990 -4.747 1.00 65.58 367 LYS A N 1
ATOM 1515 C CA . LYS A 1 238 ? -39.491 0.722 -4.548 1.00 65.18 367 LYS A CA 1
ATOM 1516 C C . LYS A 1 238 ? -38.538 -0.291 -3.912 1.00 68.60 367 LYS A C 1
ATOM 1517 O O . LYS A 1 238 ? -37.937 -1.139 -4.575 1.00 72.99 367 LYS A O 1
ATOM 1523 N N . LEU A 1 239 ? -38.393 -0.185 -2.592 1.00 62.37 368 LEU A N 1
ATOM 1524 C CA . LEU A 1 239 ? -37.513 -1.073 -1.842 1.00 63.73 368 LEU A CA 1
ATOM 1525 C C . LEU A 1 239 ? -38.288 -2.310 -1.413 1.00 65.06 368 LEU A C 1
ATOM 1526 O O . LEU A 1 239 ? -39.359 -2.200 -0.811 1.00 62.68 368 LEU A O 1
ATOM 1531 N N . GLU A 1 240 ? -37.745 -3.486 -1.715 1.00 64.22 369 GLU A N 1
ATOM 1532 C CA . GLU A 1 240 ? -38.446 -4.742 -1.488 1.00 57.86 369 GLU A CA 1
ATOM 1533 C C . GLU A 1 240 ? -37.614 -5.640 -0.590 1.00 57.36 369 GLU A C 1
ATOM 1534 O O . GLU A 1 240 ? -36.429 -5.868 -0.853 1.00 56.36 369 GLU A O 1
ATOM 1540 N N . THR A 1 241 ? -38.234 -6.153 0.461 1.00 52.82 370 THR A N 1
ATOM 1541 C CA . THR A 1 241 ? -37.555 -7.095 1.343 1.00 54.07 370 THR A CA 1
ATOM 1542 C C . THR A 1 241 ? -37.516 -8.450 0.649 1.00 62.77 370 THR A C 1
ATOM 1543 O O . THR A 1 241 ? -38.499 -9.194 0.664 1.00 58.16 370 THR A O 1
ATOM 1547 N N . ARG A 1 242 ? -36.379 -8.780 0.026 1.00 55.44 371 ARG A N 1
ATOM 1548 C CA . ARG A 1 242 ? -36.292 -10.021 -0.743 1.00 53.18 371 ARG A CA 1
ATOM 1549 C C . ARG A 1 242 ? -35.932 -11.211 0.118 1.00 57.04 371 ARG A C 1
ATOM 1550 O O . ARG A 1 242 ? -36.336 -12.340 -0.182 1.00 64.32 371 ARG A O 1
ATOM 1558 N N . TRP A 1 243 ? -35.128 -10.995 1.139 1.00 55.68 372 TRP A N 1
ATOM 1559 C CA . TRP A 1 243 ? -34.613 -12.076 1.954 1.00 60.21 372 TRP A CA 1
ATOM 1560 C C . TRP A 1 243 ? -34.762 -11.661 3.403 1.00 67.21 372 TRP A C 1
ATOM 1561 O O . TRP A 1 243 ? -34.598 -10.484 3.734 1.00 66.09 372 TRP A O 1
ATOM 1572 N N . ALA A 1 244 ? -35.097 -12.620 4.254 1.00 53.69 373 ALA A N 1
ATOM 1573 C CA . ALA A 1 244 ? -35.177 -12.394 5.687 1.00 60.04 373 ALA A CA 1
ATOM 1574 C C . ALA A 1 244 ? -34.621 -13.630 6.374 1.00 64.64 373 ALA A C 1
ATOM 1575 O O . ALA A 1 244 ? -34.956 -14.753 5.987 1.00 63.55 373 ALA A O 1
ATOM 1577 N N . VAL A 1 245 ? -33.774 -13.435 7.379 1.00 63.23 374 VAL A N 1
ATOM 1578 C CA . VAL A 1 245 ? -33.195 -14.552 8.117 1.00 62.37 374 VAL A CA 1
ATOM 1579 C C . VAL A 1 245 ? -33.512 -14.372 9.596 1.00 65.68 374 VAL A C 1
ATOM 1580 O O . VAL A 1 245 ? -33.229 -13.316 10.177 1.00 59.72 374 VAL A O 1
ATOM 1584 N N . ASP A 1 246 ? -34.108 -15.400 10.196 1.00 60.25 375 ASP A N 1
ATOM 1585 C CA . ASP A 1 246 ? -34.400 -15.412 11.622 1.00 62.05 375 ASP A CA 1
ATOM 1586 C C . ASP A 1 246 ? -34.588 -16.858 12.032 1.00 65.59 375 ASP A C 1
ATOM 1587 O O . ASP A 1 246 ? -35.292 -17.607 11.352 1.00 68.79 375 ASP A O 1
ATOM 1592 N N . PHE A 1 247 ? -33.953 -17.259 13.121 1.00 66.62 376 PHE A N 1
ATOM 1593 C CA . PHE A 1 247 ? -34.050 -18.653 13.519 1.00 67.43 376 PHE A CA 1
ATOM 1594 C C . PHE A 1 247 ? -35.246 -18.937 14.419 1.00 66.33 376 PHE A C 1
ATOM 1595 O O . PHE A 1 247 ? -35.374 -20.061 14.914 1.00 70.35 376 PHE A O 1
ATOM 1603 N N . ASN A 1 248 ? -36.117 -17.957 14.640 1.00 64.57 377 ASN A N 1
ATOM 1604 C CA . ASN A 1 248 ? -37.374 -18.171 15.345 1.00 63.35 377 ASN A CA 1
ATOM 1605 C C . ASN A 1 248 ? -38.480 -18.351 14.314 1.00 65.44 377 ASN A C 1
ATOM 1606 O O . ASN A 1 248 ? -38.775 -17.428 13.542 1.00 69.95 377 ASN A O 1
ATOM 1611 N N . SER A 1 249 ? -39.097 -19.535 14.316 1.00 62.20 378 SER A N 1
ATOM 1612 C CA . SER A 1 249 ? -40.024 -19.895 13.250 1.00 62.10 378 SER A CA 1
ATOM 1613 C C . SER A 1 249 ? -41.292 -19.053 13.310 1.00 62.01 378 SER A C 1
ATOM 1614 O O . SER A 1 249 ? -41.855 -18.691 12.270 1.00 68.60 378 SER A O 1
ATOM 1617 N N . PHE A 1 250 ? -41.737 -18.709 14.519 1.00 59.38 379 PHE A N 1
ATOM 1618 C CA . PHE A 1 250 ? -42.944 -17.903 14.668 1.00 61.38 379 PHE A CA 1
ATOM 1619 C C . PHE A 1 250 ? -42.745 -16.483 14.147 1.00 67.92 379 PHE A C 1
ATOM 1620 O O . PHE A 1 250 ? -43.683 -15.887 13.604 1.00 70.61 379 PHE A O 1
ATOM 1628 N N . ALA A 1 251 ? -41.542 -15.925 14.303 1.00 59.09 380 ALA A N 1
ATOM 1629 C CA . ALA A 1 251 ? -41.245 -14.646 13.673 1.00 64.48 380 ALA A CA 1
ATOM 1630 C C . ALA A 1 251 ? -41.279 -14.768 12.153 1.00 62.93 380 ALA A C 1
ATOM 1631 O O . ALA A 1 251 ? -41.833 -13.901 11.469 1.00 57.71 380 ALA A O 1
ATOM 1633 N N . CYS A 1 252 ? -40.690 -15.835 11.597 1.00 64.96 381 CYS A N 1
ATOM 1634 C CA . CYS A 1 252 ? -40.740 -15.993 10.145 1.00 64.27 381 CYS A CA 1
ATOM 1635 C C . CYS A 1 252 ? -42.161 -16.189 9.653 1.00 66.06 381 CYS A C 1
ATOM 1636 O O . CYS A 1 252 ? -42.521 -15.698 8.578 1.00 69.31 381 CYS A O 1
ATOM 1639 N N . GLN A 1 253 ? -42.987 -16.879 10.436 1.00 62.45 382 GLN A N 1
ATOM 1640 C CA . GLN A 1 253 ? -44.381 -17.069 10.066 1.00 60.78 382 GLN A CA 1
ATOM 1641 C C . GLN A 1 253 ? -45.124 -15.736 10.002 1.00 66.27 382 GLN A C 1
ATOM 1642 O O . GLN A 1 253 ? -46.027 -15.552 9.176 1.00 61.25 382 GLN A O 1
ATOM 1648 N N . SER A 1 254 ? -44.765 -14.798 10.879 1.00 60.08 383 SER A N 1
ATOM 1649 C CA . SER A 1 254 ? -45.403 -13.488 10.863 1.00 57.56 383 SER A CA 1
ATOM 1650 C C . SER A 1 254 ? -44.936 -12.678 9.661 1.00 61.35 383 SER A C 1
ATOM 1651 O O . SER A 1 254 ? -45.751 -12.103 8.929 1.00 57.73 383 SER A O 1
ATOM 1654 N N . LEU A 1 255 ? -43.620 -12.645 9.433 1.00 60.08 384 LEU A N 1
ATOM 1655 C CA . LEU A 1 255 ? -43.068 -11.860 8.334 1.00 61.59 384 LEU A CA 1
ATOM 1656 C C . LEU A 1 255 ? -43.476 -12.431 6.982 1.00 65.32 384 LEU A C 1
ATOM 1657 O O . LEU A 1 255 ? -43.778 -11.675 6.050 1.00 62.42 384 LEU A O 1
ATOM 1662 N N . LYS A 1 256 ? -43.465 -13.760 6.847 1.00 60.79 385 LYS A N 1
ATOM 1663 C CA . LYS A 1 256 ? -43.862 -14.370 5.583 1.00 57.45 385 LYS A CA 1
ATOM 1664 C C . LYS A 1 256 ? -45.326 -14.084 5.275 1.00 59.80 385 LYS A C 1
ATOM 1665 O O . LYS A 1 256 ? -45.682 -13.802 4.127 1.00 65.61 385 LYS A O 1
ATOM 1671 N N . TYR A 1 257 ? -46.188 -14.139 6.292 1.00 58.02 386 TYR A N 1
ATOM 1672 C CA . TYR A 1 257 ? -47.610 -13.895 6.073 1.00 59.06 386 TYR A CA 1
ATOM 1673 C C . TYR A 1 257 ? -47.856 -12.482 5.550 1.00 68.69 386 TYR A C 1
ATOM 1674 O O . TYR A 1 257 ? -48.622 -12.288 4.601 1.00 69.56 386 TYR A O 1
ATOM 1683 N N . ASN A 1 258 ? -47.223 -11.479 6.168 1.00 67.74 387 ASN A N 1
ATOM 1684 C CA . ASN A 1 258 ? -47.375 -10.088 5.748 1.00 68.74 387 ASN A CA 1
ATOM 1685 C C . ASN A 1 258 ? -46.574 -9.745 4.496 1.00 66.49 387 ASN A C 1
ATOM 1686 O O . ASN A 1 258 ? -46.807 -8.686 3.908 1.00 70.95 387 ASN A O 1
ATOM 1691 N N . HIS A 1 259 ? -45.633 -10.591 4.089 1.00 63.36 388 HIS A N 1
ATOM 1692 C CA . HIS A 1 259 ? -44.787 -10.333 2.924 1.00 61.59 388 HIS A CA 1
ATOM 1693 C C . HIS A 1 259 ? -44.617 -11.638 2.166 1.00 64.48 388 HIS A C 1
ATOM 1694 O O . HIS A 1 259 ? -43.599 -12.325 2.293 1.00 71.50 388 HIS A O 1
ATOM 1701 N N . PRO A 1 260 ? -45.607 -12.015 1.357 1.00 66.23 389 PRO A N 1
ATOM 1702 C CA . PRO A 1 260 ? -45.555 -13.340 0.707 1.00 63.59 389 PRO A CA 1
ATOM 1703 C C . PRO A 1 260 ? -44.391 -13.510 -0.248 1.00 68.96 389 PRO A C 1
ATOM 1704 O O . PRO A 1 260 ? -43.858 -14.623 -0.375 1.00 60.11 389 PRO A O 1
ATOM 1708 N N . GLN A 1 261 ? -43.960 -12.439 -0.916 1.00 69.41 390 GLN A N 1
ATOM 1709 C CA . GLN A 1 261 ? -42.856 -12.552 -1.867 1.00 68.39 390 GLN A CA 1
ATOM 1710 C C . GLN A 1 261 ? -41.503 -12.661 -1.179 1.00 62.87 390 GLN A C 1
ATOM 1711 O O . GLN A 1 261 ? -40.551 -13.168 -1.779 1.00 61.85 390 GLN A O 1
ATOM 1717 N N . THR A 1 262 ? -41.399 -12.213 0.065 1.00 61.06 391 THR A N 1
ATOM 1718 C CA . THR A 1 262 ? -40.127 -12.270 0.767 1.00 60.65 391 THR A CA 1
ATOM 1719 C C . THR A 1 262 ? -39.703 -13.719 0.963 1.00 60.24 391 THR A C 1
ATOM 1720 O O . THR A 1 262 ? -40.475 -14.540 1.463 1.00 63.69 391 THR A O 1
ATOM 1724 N N . GLU A 1 263 ? -38.482 -14.039 0.537 1.00 64.43 392 GLU A N 1
ATOM 1725 C CA . GLU A 1 263 ? -37.873 -15.342 0.803 1.00 61.37 392 GLU A CA 1
ATOM 1726 C C . GLU A 1 263 ? -37.330 -15.301 2.222 1.00 61.36 392 GLU A C 1
ATOM 1727 O O . GLU A 1 263 ? -36.234 -14.806 2.474 1.00 64.44 392 GLU A O 1
ATOM 1733 N N . VAL A 1 264 ? -38.112 -15.805 3.170 1.00 61.74 393 VAL A N 1
ATOM 1734 C CA . VAL A 1 264 ? -37.756 -15.752 4.583 1.00 64.67 393 VAL A CA 1
ATOM 1735 C C . VAL A 1 264 ? -37.254 -17.123 5.010 1.00 67.73 393 VAL A C 1
ATOM 1736 O O . VAL A 1 264 ? -37.971 -18.122 4.888 1.00 67.64 393 VAL A O 1
ATOM 1740 N N . ARG A 1 265 ? -36.020 -17.166 5.508 1.00 63.71 394 ARG A N 1
ATOM 1741 C CA . ARG A 1 265 ? -35.347 -18.406 5.865 1.00 62.58 394 ARG A CA 1
ATOM 1742 C C . ARG A 1 265 ? -35.291 -18.536 7.379 1.00 61.73 394 ARG A C 1
ATOM 1743 O O . ARG A 1 265 ? -34.796 -17.636 8.067 1.00 63.71 394 ARG A O 1
ATOM 1751 N N . ASN A 1 266 ? -35.808 -19.653 7.889 1.00 53.10 395 ASN A N 1
ATOM 1752 C CA . ASN A 1 266 ? -35.838 -19.938 9.324 1.00 63.13 395 ASN A CA 1
ATOM 1753 C C . ASN A 1 266 ? -34.556 -20.672 9.706 1.00 70.77 395 ASN A C 1
ATOM 1754 O O . ASN A 1 266 ? -34.514 -21.904 9.751 1.00 68.61 395 ASN A O 1
ATOM 1759 N N . GLU A 1 267 ? -33.500 -19.907 9.998 1.00 65.35 396 GLU A N 1
ATOM 1760 C CA . GLU A 1 267 ? -32.174 -20.480 10.207 1.00 55.51 396 GLU A CA 1
ATOM 1761 C C . GLU A 1 267 ? -31.259 -19.442 10.852 1.00 68.89 396 GLU A C 1
ATOM 1762 O O . GLU A 1 267 ? -31.499 -18.235 10.769 1.00 59.27 396 GLU A O 1
ATOM 1768 N N . LYS A 1 268 ? -30.188 -19.925 11.481 1.00 70.22 397 LYS A N 1
ATOM 1769 C CA . LYS A 1 268 ? -29.227 -19.008 12.079 1.00 67.59 397 LYS A CA 1
ATOM 1770 C C . LYS A 1 268 ? -28.550 -18.161 11.005 1.00 63.37 397 LYS A C 1
ATOM 1771 O O . LYS A 1 268 ? -28.479 -18.537 9.834 1.00 65.33 397 LYS A O 1
ATOM 1777 N N . ALA A 1 269 ? -28.058 -16.989 11.416 1.00 61.46 398 ALA A N 1
ATOM 1778 C CA . ALA A 1 269 ? -27.432 -16.089 10.451 1.00 61.79 398 ALA A CA 1
ATOM 1779 C C . ALA A 1 269 ? -26.101 -16.642 9.953 1.00 65.02 398 ALA A C 1
ATOM 1780 O O . ALA A 1 269 ? -25.755 -16.466 8.780 1.00 61.78 398 ALA A O 1
ATOM 1782 N N . ASP A 1 270 ? -25.336 -17.303 10.825 1.00 59.52 399 ASP A N 1
ATOM 1783 C CA . ASP A 1 270 ? -24.043 -17.828 10.391 1.00 62.80 399 ASP A CA 1
ATOM 1784 C C . ASP A 1 270 ? -24.214 -18.966 9.398 1.00 62.32 399 ASP A C 1
ATOM 1785 O O . ASP A 1 270 ? -23.393 -19.126 8.485 1.00 55.77 399 ASP A O 1
ATOM 1790 N N . GLU A 1 271 ? -25.270 -19.769 9.558 1.00 64.18 400 GLU A N 1
ATOM 1791 C CA . GLU A 1 271 ? -25.558 -20.806 8.572 1.00 68.39 400 GLU A CA 1
ATOM 1792 C C . GLU A 1 271 ? -26.009 -20.189 7.259 1.00 64.33 400 GLU A C 1
ATOM 1793 O O . GLU A 1 271 ? -25.652 -20.676 6.179 1.00 69.97 400 GLU A O 1
ATOM 1799 N N . PHE A 1 272 ? -26.803 -19.124 7.334 1.00 57.67 401 PHE A N 1
ATOM 1800 C CA . PHE A 1 272 ? -27.150 -18.384 6.130 1.00 58.10 401 PHE A CA 1
ATOM 1801 C C . PHE A 1 272 ? -25.889 -17.912 5.412 1.00 63.50 401 PHE A C 1
ATOM 1802 O O . PHE A 1 272 ? -25.776 -18.040 4.186 1.00 60.60 401 PHE A O 1
ATOM 1810 N N . LEU A 1 273 ? -24.905 -17.421 6.171 1.00 57.28 402 LEU A N 1
ATOM 1811 C CA . LEU A 1 273 ? -23.661 -16.950 5.574 1.00 62.55 402 LEU A CA 1
ATOM 1812 C C . LEU A 1 273 ? -22.916 -18.083 4.881 1.00 64.41 402 LEU A C 1
ATOM 1813 O O . LEU A 1 273 ? -22.504 -17.948 3.722 1.00 61.98 402 LEU A O 1
ATOM 1818 N N . ALA A 1 274 ? -22.714 -19.204 5.584 1.00 65.01 403 ALA A N 1
ATOM 1819 C CA . ALA A 1 274 ? -22.058 -20.349 4.959 1.00 61.86 403 ALA A CA 1
ATOM 1820 C C . ALA A 1 274 ? -22.811 -20.794 3.711 1.00 60.19 403 ALA A C 1
ATOM 1821 O O . ALA A 1 274 ? -22.194 -21.153 2.701 1.00 65.34 403 ALA A O 1
ATOM 1823 N N . LEU A 1 275 ? -24.147 -20.750 3.749 1.00 67.77 404 LEU A N 1
ATOM 1824 C CA . LEU A 1 275 ? -24.931 -21.127 2.573 1.00 69.81 404 LEU A CA 1
ATOM 1825 C C . LEU A 1 275 ? -24.680 -20.176 1.406 1.00 70.30 404 LEU A C 1
ATOM 1826 O O . LEU A 1 275 ? -24.552 -20.616 0.259 1.00 72.79 404 LEU A O 1
ATOM 1831 N N . LEU A 1 276 ? -24.606 -18.872 1.679 1.00 65.60 405 LEU A N 1
ATOM 1832 C CA . LEU A 1 276 ? -24.371 -17.905 0.610 1.00 67.72 405 LEU A CA 1
ATOM 1833 C C . LEU A 1 276 ? -23.068 -18.197 -0.122 1.00 68.95 405 LEU A C 1
ATOM 1834 O O . LEU A 1 276 ? -23.034 -18.203 -1.359 1.00 64.04 405 LEU A O 1
ATOM 1839 N N . LYS A 1 277 ? -21.986 -18.443 0.629 1.00 76.74 406 LYS A N 1
ATOM 1840 C CA . LYS A 1 277 ? -20.698 -18.793 0.026 1.00 63.41 406 LYS A CA 1
ATOM 1841 C C . LYS A 1 277 ? -20.809 -20.043 -0.835 1.00 67.75 406 LYS A C 1
ATOM 1842 O O . LYS A 1 277 ? -20.342 -20.066 -1.980 1.00 72.69 406 LYS A O 1
ATOM 1848 N N . GLU A 1 278 ? -21.426 -21.100 -0.299 1.00 72.01 407 GLU A N 1
ATOM 1849 C CA . GLU A 1 278 ? -21.569 -22.328 -1.072 1.00 71.37 407 GLU A CA 1
ATOM 1850 C C . GLU A 1 278 ? -22.530 -22.143 -2.241 1.00 69.80 407 GLU A C 1
ATOM 1851 O O . GLU A 1 278 ? -22.394 -22.818 -3.266 1.00 71.63 407 GLU A O 1
ATOM 1857 N N . TRP A 1 279 ? -23.481 -21.215 -2.122 1.00 67.48 408 TRP A N 1
ATOM 1858 C CA . TRP A 1 279 ? -24.397 -20.940 -3.224 1.00 65.48 408 TRP A CA 1
ATOM 1859 C C . TRP A 1 279 ? -23.660 -20.352 -4.425 1.00 65.74 408 TRP A C 1
ATOM 1860 O O . TRP A 1 279 ? -23.925 -20.735 -5.571 1.00 64.03 408 TRP A O 1
ATOM 1871 N N . ALA A 1 280 ? -22.719 -19.433 -4.182 1.00 64.88 409 ALA A N 1
ATOM 1872 C CA . ALA A 1 280 ? -21.926 -18.865 -5.273 1.00 75.50 409 ALA A CA 1
ATOM 1873 C C . ALA A 1 280 ? -21.159 -19.943 -6.033 1.00 72.80 409 ALA A C 1
ATOM 1874 O O . ALA A 1 280 ? -21.043 -19.877 -7.263 1.00 74.87 409 ALA A O 1
ATOM 1876 N N . VAL A 1 281 ? -20.613 -20.934 -5.322 1.00 70.01 410 VAL A N 1
ATOM 1877 C CA . VAL A 1 281 ? -19.876 -22.000 -5.997 1.00 73.73 410 VAL A CA 1
ATOM 1878 C C . VAL A 1 281 ? -20.817 -22.831 -6.857 1.00 72.32 410 VAL A C 1
ATOM 1879 O O . VAL A 1 281 ? -20.488 -23.186 -7.996 1.00 73.22 410 VAL A O 1
ATOM 1883 N N . LEU A 1 282 ? -22.007 -23.142 -6.333 1.00 75.67 411 LEU A N 1
ATOM 1884 C CA . LEU A 1 282 ? -22.991 -23.892 -7.107 1.00 72.42 411 LEU A CA 1
ATOM 1885 C C . LEU A 1 282 ? -23.454 -23.107 -8.329 1.00 71.02 411 LEU A C 1
ATOM 1886 O O . LEU A 1 282 ? -23.564 -23.669 -9.426 1.00 71.54 411 LEU A O 1
ATOM 1891 N N . CYS A 1 283 ? -23.751 -21.813 -8.154 1.00 65.94 412 CYS A N 1
ATOM 1892 C CA . CYS A 1 283 ? -24.127 -20.982 -9.295 1.00 66.98 412 CYS A CA 1
ATOM 1893 C C . CYS A 1 283 ? -23.038 -20.986 -10.357 1.00 75.76 412 CYS A C 1
ATOM 1894 O O . CYS A 1 283 ? -23.327 -21.108 -11.553 1.00 78.98 412 CYS A O 1
ATOM 1897 N N . LYS A 1 284 ? -21.779 -20.849 -9.935 1.00 75.64 413 LYS A N 1
ATOM 1898 C CA . LYS A 1 284 ? -20.663 -20.899 -10.873 1.00 67.70 413 LYS A CA 1
ATOM 1899 C C . LYS A 1 284 ? -20.656 -22.212 -11.640 1.00 76.18 413 LYS A C 1
ATOM 1900 O O . LYS A 1 284 ? -20.402 -22.236 -12.850 1.00 78.75 413 LYS A O 1
ATOM 1906 N N . LYS A 1 285 ? -20.963 -23.315 -10.956 1.00 73.51 414 LYS A N 1
ATOM 1907 C CA . LYS A 1 285 ? -20.923 -24.615 -11.610 1.00 68.77 414 LYS A CA 1
ATOM 1908 C C . LYS A 1 285 ? -22.050 -24.758 -12.629 1.00 82.72 414 LYS A C 1
ATOM 1909 O O . LYS A 1 285 ? -21.805 -25.108 -13.788 1.00 83.29 414 LYS A O 1
ATOM 1915 N N . TYR A 1 286 ? -23.290 -24.478 -12.225 1.00 81.44 415 TYR A N 1
ATOM 1916 C CA . TYR A 1 286 ? -24.443 -24.591 -13.115 1.00 82.16 415 TYR A CA 1
ATOM 1917 C C . TYR A 1 286 ? -24.944 -23.206 -13.510 1.00 91.05 415 TYR A C 1
ATOM 1918 O O . TYR A 1 286 ? -25.322 -22.409 -12.645 1.00 90.06 415 TYR A O 1
ATOM 1927 N N . VAL A 1 287 ? -24.958 -22.935 -14.815 1.00 100.91 416 VAL A N 1
ATOM 1928 C CA . VAL A 1 287 ? -25.593 -21.743 -15.374 1.00 104.32 416 VAL A CA 1
ATOM 1929 C C . VAL A 1 287 ? -25.504 -21.833 -16.894 1.00 114.59 416 VAL A C 1
ATOM 1930 O O . VAL A 1 287 ? -24.594 -22.472 -17.437 1.00 117.97 416 VAL A O 1
ATOM 1934 N N . GLN A 1 288 ? -26.450 -21.210 -17.590 1.00 116.59 417 GLN A N 1
ATOM 1935 C CA . GLN A 1 288 ? -26.426 -21.185 -19.050 1.00 118.33 417 GLN A CA 1
ATOM 1936 C C . GLN A 1 288 ? -26.911 -19.841 -19.587 1.00 123.12 417 GLN A C 1
ATOM 1937 O O . GLN A 1 288 ? -26.894 -19.607 -20.795 1.00 127.99 417 GLN A O 1
ATOM 1939 N N . GLN A 1 300 ? -37.552 -40.562 -25.297 1.00 126.46 429 GLN A N 1
ATOM 1940 C CA . GLN A 1 300 ? -37.511 -39.332 -24.515 1.00 131.70 429 GLN A CA 1
ATOM 1941 C C . GLN A 1 300 ? -37.727 -39.603 -23.026 1.00 140.35 429 GLN A C 1
ATOM 1942 O O . GLN A 1 300 ? -36.841 -39.342 -22.209 1.00 132.26 429 GLN A O 1
ATOM 1944 N N . ALA A 1 301 ? -38.905 -40.133 -22.692 1.00 166.33 430 ALA A N 1
ATOM 1945 C CA . ALA A 1 301 ? -39.285 -40.338 -21.297 1.00 156.92 430 ALA A CA 1
ATOM 1946 C C . ALA A 1 301 ? -38.328 -41.301 -20.600 1.00 164.31 430 ALA A C 1
ATOM 1947 O O . ALA A 1 301 ? -37.960 -42.345 -21.148 1.00 165.79 430 ALA A O 1
ATOM 1949 N N . ASP A 1 302 ? -37.941 -40.942 -19.373 1.00 144.74 431 ASP A N 1
ATOM 1950 C CA . ASP A 1 302 ? -36.933 -41.691 -18.628 1.00 135.56 431 ASP A CA 1
ATOM 1951 C C . ASP A 1 302 ? -37.346 -43.146 -18.431 1.00 133.01 431 ASP A C 1
ATOM 1952 O O . ASP A 1 302 ? -38.502 -43.446 -18.124 1.00 131.90 431 ASP A O 1
ATOM 1957 N N . GLU A 1 303 ? -36.385 -44.051 -18.605 1.00 133.88 432 GLU A N 1
ATOM 1958 C CA . GLU A 1 303 ? -36.588 -45.468 -18.343 1.00 125.89 432 GLU A CA 1
ATOM 1959 C C . GLU A 1 303 ? -36.273 -45.780 -16.881 1.00 129.40 432 GLU A C 1
ATOM 1960 O O . GLU A 1 303 ? -35.463 -45.099 -16.245 1.00 125.30 432 GLU A O 1
ATOM 1962 N N . ASP A 1 304 ? -36.926 -46.814 -16.347 1.00 133.46 433 ASP A N 1
ATOM 1963 C CA . ASP A 1 304 ? -36.705 -47.186 -14.955 1.00 133.80 433 ASP A CA 1
ATOM 1964 C C . ASP A 1 304 ? -35.274 -47.669 -14.740 1.00 127.74 433 ASP A C 1
ATOM 1965 O O . ASP A 1 304 ? -34.596 -48.141 -15.656 1.00 124.77 433 ASP A O 1
ATOM 1970 N N . SER A 1 305 ? -34.829 -47.560 -13.493 1.00 126.22 434 SER A N 1
ATOM 1971 C CA . SER A 1 305 ? -33.515 -47.994 -13.038 1.00 122.51 434 SER A CA 1
ATOM 1972 C C . SER A 1 305 ? -33.699 -48.829 -11.787 1.00 120.12 434 SER A C 1
ATOM 1973 O O . SER A 1 305 ? -34.651 -48.609 -11.024 1.00 118.82 434 SER A O 1
ATOM 1976 N N . PRO A 1 306 ? -32.822 -49.796 -11.543 1.00 106.97 435 PRO A N 1
ATOM 1977 C CA . PRO A 1 306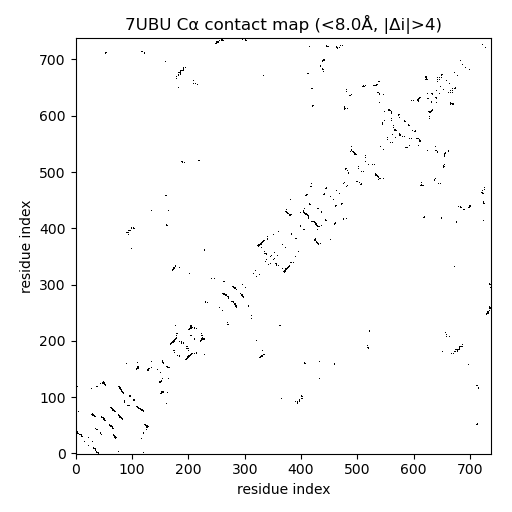 ? -32.838 -50.471 -10.247 1.00 96.93 435 PRO A CA 1
ATOM 1978 C C . PRO A 1 306 ? -32.425 -49.513 -9.140 1.00 102.83 435 PRO A C 1
ATOM 1979 O O . PRO A 1 306 ? -31.686 -48.548 -9.355 1.00 102.08 435 PRO A O 1
ATOM 1983 N N . LEU A 1 307 ? -32.956 -49.761 -7.952 1.00 98.75 436 LEU A N 1
ATOM 1984 C CA . LEU A 1 307 ? -32.663 -48.951 -6.780 1.00 94.94 436 LEU A CA 1
ATOM 1985 C C . LEU A 1 307 ? -32.082 -49.853 -5.705 1.00 98.46 436 LEU A C 1
ATOM 1986 O O . LEU A 1 307 ? -32.575 -50.965 -5.487 1.00 87.54 436 LEU A O 1
ATOM 1991 N N . ASP A 1 308 ? -31.007 -49.391 -5.076 1.00 95.92 437 ASP A N 1
ATOM 1992 C CA . ASP A 1 308 ? -30.428 -50.077 -3.931 1.00 98.24 437 ASP A CA 1
ATOM 1993 C C . ASP A 1 308 ? -31.343 -49.867 -2.724 1.00 105.63 437 ASP A C 1
ATOM 1994 O O . ASP A 1 308 ? -32.429 -49.292 -2.827 1.00 101.26 437 ASP A O 1
ATOM 1999 N N . LYS A 1 309 ? -30.888 -50.328 -1.556 1.00 123.21 438 LYS A N 1
ATOM 2000 C CA . LYS A 1 309 ? -31.755 -50.421 -0.383 1.00 122.96 438 LYS A CA 1
ATOM 2001 C C . LYS A 1 309 ? -32.455 -49.102 -0.076 1.00 118.90 438 LYS A C 1
ATOM 2002 O O . LYS A 1 309 ? -33.659 -49.080 0.212 1.00 124.40 438 LYS A O 1
ATOM 2004 N N . ASP A 1 310 ? -31.733 -47.991 -0.144 1.00 96.43 439 ASP A N 1
ATOM 2005 C CA . ASP A 1 310 ? -32.306 -46.703 0.217 1.00 108.97 439 ASP A CA 1
ATOM 2006 C C . ASP A 1 310 ? -32.176 -45.706 -0.928 1.00 97.63 439 ASP A C 1
ATOM 2007 O O . ASP A 1 310 ? -31.933 -44.516 -0.722 1.00 91.92 439 ASP A O 1
ATOM 2012 N N . GLU A 1 311 ? -32.372 -46.189 -2.151 1.00 97.12 440 GLU A N 1
ATOM 2013 C CA . GLU A 1 311 ? -32.286 -45.377 -3.357 1.00 95.76 440 GLU A CA 1
ATOM 2014 C C . GLU A 1 311 ? -33.696 -45.149 -3.897 1.00 88.90 440 GLU A C 1
ATOM 2015 O O . GLU A 1 311 ? -34.470 -46.103 -4.030 1.00 82.82 440 GLU A O 1
ATOM 2021 N N . PHE A 1 312 ? -34.037 -43.889 -4.183 1.00 82.91 441 PHE A N 1
ATOM 2022 C CA . PHE A 1 312 ? -35.370 -43.543 -4.669 1.00 86.08 441 PHE A CA 1
ATOM 2023 C C . PHE A 1 312 ? -35.290 -42.467 -5.743 1.00 76.93 441 PHE A C 1
ATOM 2024 O O . PHE A 1 312 ? -34.450 -41.566 -5.686 1.00 83.15 441 PHE A O 1
ATOM 2032 N N . VAL A 1 313 ? -36.189 -42.569 -6.724 1.00 83.98 442 VAL A N 1
ATOM 2033 C CA . VAL A 1 313 ? -36.253 -41.589 -7.801 1.00 81.15 442 VAL A CA 1
ATOM 2034 C C . VAL A 1 313 ? -36.734 -40.260 -7.241 1.00 84.32 442 VAL A C 1
ATOM 2035 O O . VAL A 1 313 ? -37.736 -40.198 -6.518 1.00 86.61 442 VAL A O 1
ATOM 2039 N N . VAL A 1 314 ? -36.025 -39.196 -7.572 1.00 82.92 443 VAL A N 1
ATOM 2040 C CA . VAL A 1 314 ? -36.387 -37.852 -7.140 1.00 84.48 443 VAL A CA 1
ATOM 2041 C C . VAL A 1 314 ? -37.351 -37.244 -8.149 1.00 85.14 443 VAL A C 1
ATOM 2042 O O . VAL A 1 314 ? -37.342 -37.580 -9.339 1.00 87.58 443 VAL A O 1
ATOM 2046 N N . GLU A 1 315 ? -38.217 -36.358 -7.655 1.00 82.70 444 GLU A N 1
ATOM 2047 C CA . GLU A 1 315 ? -39.094 -35.554 -8.499 1.00 85.71 444 GLU A CA 1
ATOM 20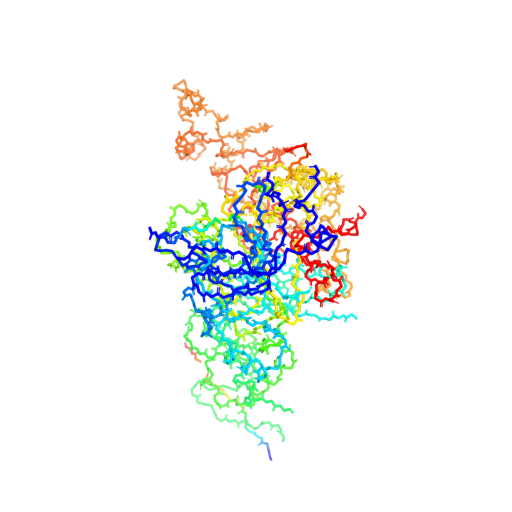48 C C . GLU A 1 315 ? -38.481 -34.182 -8.765 1.00 80.69 444 GLU A C 1
ATOM 2049 O O . GLU A 1 315 ? -38.182 -33.839 -9.913 1.00 86.02 444 GLU A O 1
ATOM 2055 N N . LYS A 1 316 ? -38.271 -33.395 -7.714 1.00 73.59 445 LYS A N 1
ATOM 2056 C CA . LYS A 1 316 ? -37.639 -32.089 -7.841 1.00 77.28 445 LYS A CA 1
ATOM 2057 C C . LYS A 1 316 ? -36.942 -31.764 -6.528 1.00 71.33 445 LYS A C 1
ATOM 2058 O O . LYS A 1 316 ? -37.161 -32.415 -5.504 1.00 74.13 445 LYS A O 1
ATOM 2064 N N . LEU A 1 317 ? -36.081 -30.758 -6.567 1.00 71.99 446 LEU A N 1
ATOM 2065 C CA . LEU A 1 317 ? -35.490 -30.218 -5.354 1.00 72.81 446 LEU A CA 1
ATOM 2066 C C . LEU A 1 317 ? -36.263 -28.960 -4.982 1.00 71.13 446 LEU A C 1
ATOM 2067 O O . LEU A 1 317 ? -36.519 -28.107 -5.838 1.00 78.49 446 LEU A O 1
ATOM 2072 N N . VAL A 1 318 ? -36.685 -28.873 -3.719 1.00 69.82 447 VAL A N 1
ATOM 2073 C CA . VAL A 1 318 ? -37.577 -27.812 -3.275 1.00 71.93 447 VAL A CA 1
ATOM 2074 C C . VAL A 1 318 ? -36.987 -27.004 -2.129 1.00 70.58 447 VAL A C 1
ATOM 2075 O O . VAL A 1 318 ? -37.692 -26.201 -1.520 1.00 79.06 447 VAL A O 1
ATOM 2079 N N . GLY A 1 319 ? -35.715 -27.206 -1.810 1.00 66.35 448 GLY A N 1
ATOM 2080 C CA . GLY A 1 319 ? -35.095 -26.418 -0.764 1.00 71.51 448 GLY A CA 1
ATOM 2081 C C . GLY A 1 319 ? -33.603 -26.639 -0.698 1.00 68.10 448 GLY A C 1
ATOM 2082 O O . GLY A 1 319 ? -33.068 -27.609 -1.250 1.00 76.43 448 GLY A O 1
ATOM 2083 N N . ILE A 1 320 ? -32.936 -25.726 -0.001 1.00 69.42 449 ILE A N 1
ATOM 2084 C CA . ILE A 1 320 ? -31.491 -25.808 0.179 1.00 69.26 449 ILE A CA 1
ATOM 2085 C C . ILE A 1 320 ? -31.140 -25.152 1.508 1.00 70.50 449 ILE A C 1
ATOM 2086 O O . ILE A 1 320 ? -31.718 -24.128 1.887 1.00 61.52 449 ILE A O 1
ATOM 2091 N N . CYS A 1 321 ? -30.190 -25.751 2.219 1.00 69.08 450 CYS A N 1
ATOM 2092 C CA . CYS A 1 321 ? -29.763 -25.229 3.506 1.00 67.81 450 CYS A CA 1
ATOM 2093 C C . CYS A 1 321 ? -28.327 -25.663 3.766 1.00 72.56 450 CYS A C 1
ATOM 2094 O O . CYS A 1 321 ? -27.766 -26.502 3.056 1.00 68.91 450 CYS A O 1
ATOM 2097 N N . TYR A 1 322 ? -27.722 -25.041 4.776 1.00 73.53 451 TYR A N 1
ATOM 2098 C CA . TYR A 1 322 ? -26.379 -25.368 5.239 1.00 73.25 451 TYR A CA 1
ATOM 2099 C C . TYR A 1 322 ? -26.483 -25.721 6.713 1.00 71.46 451 TYR A C 1
ATOM 2100 O O . TYR A 1 322 ? -26.931 -24.896 7.517 1.00 76.30 451 TYR A O 1
ATOM 2109 N N . GLY A 1 323 ? -26.072 -26.936 7.068 1.00 74.05 452 GLY A N 1
ATOM 2110 C CA . GLY A 1 323 ? -26.261 -27.377 8.441 1.00 80.20 452 GLY A CA 1
ATOM 2111 C C . GLY A 1 323 ? -27.714 -27.285 8.868 1.00 80.75 452 GLY A C 1
ATOM 2112 O O . GLY A 1 323 ? -28.640 -27.639 8.126 1.00 78.01 452 GLY A O 1
ATOM 2113 N N . GLY A 1 324 ? -27.924 -26.786 10.079 1.00 78.39 453 GLY A N 1
ATOM 2114 C CA . GLY A 1 324 ? -29.243 -26.669 10.653 1.00 76.98 453 GLY A CA 1
ATOM 2115 C C . GLY A 1 324 ? -29.323 -27.380 11.984 1.00 96.31 453 GLY A C 1
ATOM 2116 O O . GLY A 1 324 ? -28.309 -27.780 12.571 1.00 96.46 453 GLY A O 1
ATOM 2117 N N . SER A 1 325 ? -30.560 -27.566 12.446 1.00 98.88 454 SER A N 1
ATOM 2118 C CA . SER A 1 325 ? -30.807 -27.979 13.823 1.00 101.57 454 SER A CA 1
ATOM 2119 C C . SER A 1 325 ? -30.111 -29.296 14.145 1.00 102.57 454 SER A C 1
ATOM 2120 O O . SER A 1 325 ? -29.217 -29.347 14.999 1.00 100.85 454 SER A O 1
ATOM 2123 N N . ASP A 1 326 ? -30.492 -30.369 13.453 1.00 101.31 455 ASP A N 1
ATOM 2124 C CA . ASP A 1 326 ? -29.966 -31.704 13.717 1.00 108.55 455 ASP A CA 1
ATOM 2125 C C . ASP A 1 326 ? -28.838 -32.115 12.778 1.00 103.38 455 ASP A C 1
ATOM 2126 O O . ASP A 1 326 ? -28.305 -33.217 12.929 1.00 103.82 455 ASP A O 1
ATOM 2131 N N . ARG A 1 327 ? -28.471 -31.276 11.817 1.00 104.66 456 ARG A N 1
ATOM 2132 C CA . ARG A 1 327 ? -27.488 -31.622 10.798 1.00 102.13 456 ARG A CA 1
ATOM 2133 C C . ARG A 1 327 ? -26.140 -30.967 11.095 1.00 99.08 456 ARG A C 1
ATOM 2134 O O . ARG A 1 327 ? -26.037 -30.007 11.863 1.00 100.53 456 ARG A O 1
ATOM 2142 N N . GLU A 1 328 ? -25.102 -31.484 10.453 1.00 89.32 457 GLU A N 1
ATOM 2143 C CA . GLU A 1 328 ? -23.793 -30.867 10.540 1.00 96.36 457 GLU A CA 1
ATOM 2144 C C . GLU A 1 328 ? -23.441 -30.173 9.232 1.00 87.98 457 GLU A C 1
ATOM 2145 O O . GLU A 1 328 ? -24.126 -30.314 8.218 1.00 87.49 457 GLU A O 1
ATOM 2151 N N . ASN A 1 329 ? -22.360 -29.395 9.283 1.00 83.83 458 ASN A N 1
ATOM 2152 C CA . ASN A 1 329 ? -22.087 -28.424 8.234 1.00 85.16 458 ASN A CA 1
ATOM 2153 C C . ASN A 1 329 ? -22.002 -29.107 6.876 1.00 78.70 458 ASN A C 1
ATOM 2154 O O . ASN A 1 329 ? -21.592 -30.265 6.762 1.00 74.73 458 ASN A O 1
ATOM 2159 N N . GLY A 1 330 ? -22.413 -28.379 5.844 1.00 70.68 459 GLY A N 1
ATOM 2160 C CA . GLY A 1 330 ? -22.470 -28.922 4.502 1.00 71.22 459 GLY A CA 1
ATOM 2161 C C . GLY A 1 330 ? -23.805 -28.636 3.850 1.00 69.58 459 GLY A C 1
ATOM 2162 O O . GLY A 1 330 ? -24.774 -28.310 4.541 1.00 77.15 459 GLY A O 1
ATOM 2163 N N . ILE A 1 331 ? -23.876 -28.752 2.530 1.00 67.48 460 ILE A N 1
ATOM 2164 C CA . ILE A 1 331 ? -25.097 -28.411 1.813 1.00 69.95 460 ILE A CA 1
ATOM 2165 C C . ILE A 1 331 ? -26.075 -29.572 1.891 1.00 76.19 460 ILE A C 1
ATOM 2166 O O . ILE A 1 331 ? -25.718 -30.726 1.618 1.00 70.11 460 ILE A O 1
ATOM 2171 N N . TYR A 1 332 ? -27.312 -29.262 2.267 1.00 70.08 461 TYR A N 1
ATOM 2172 C CA . TYR A 1 332 ? -28.425 -30.192 2.195 1.00 69.44 461 TYR A CA 1
ATOM 2173 C C . TYR A 1 332 ? -29.480 -29.628 1.255 1.00 70.16 461 TYR A C 1
ATOM 2174 O O . TYR A 1 332 ? -29.696 -28.412 1.191 1.00 64.44 461 TYR A O 1
ATOM 2183 N N . PHE A 1 333 ? -30.136 -30.522 0.527 1.00 77.91 462 PHE A N 1
ATOM 2184 C CA . PHE A 1 333 ? -31.258 -30.167 -0.331 1.00 73.30 462 PHE A CA 1
ATOM 2185 C C . PHE A 1 333 ? -32.524 -30.834 0.186 1.00 73.59 462 PHE A C 1
ATOM 2186 O O . PHE A 1 333 ? -32.489 -31.982 0.647 1.00 68.90 462 PHE A O 1
ATOM 2194 N N . LYS A 1 334 ? -33.636 -30.106 0.120 1.00 73.67 463 LYS A N 1
ATOM 2195 C CA . LYS A 1 334 ? -34.940 -30.678 0.442 1.00 71.25 463 LYS A CA 1
ATOM 2196 C C . LYS A 1 334 ? -35.410 -31.436 -0.793 1.00 73.29 463 LYS A C 1
ATOM 2197 O O . LYS A 1 334 ? -35.780 -30.834 -1.803 1.00 73.75 463 LYS A O 1
ATOM 2203 N N . VAL A 1 335 ? -35.379 -32.755 -0.729 1.00 69.68 464 VAL A N 1
ATOM 2204 C CA . VAL A 1 335 ? -35.709 -33.586 -1.878 1.00 78.61 464 VAL A CA 1
ATOM 2205 C C . VAL A 1 335 ? -37.173 -33.990 -1.820 1.00 81.34 464 VAL A C 1
ATOM 2206 O O . VAL A 1 335 ? -37.676 -34.426 -0.779 1.00 76.35 464 VAL A O 1
ATOM 2210 N N . GLN A 1 336 ? -37.858 -33.826 -2.943 1.00 78.79 465 GLN A N 1
ATOM 2211 C CA . GLN A 1 336 ? -39.211 -34.320 -3.118 1.00 78.91 465 GLN A CA 1
ATOM 2212 C C . GLN A 1 336 ? -39.126 -35.626 -3.899 1.00 77.32 465 GLN A C 1
ATOM 2213 O O . GLN A 1 336 ? -38.658 -35.639 -5.043 1.00 79.48 465 GLN A O 1
ATOM 2219 N N . TRP A 1 337 ? -39.556 -36.716 -3.278 1.00 76.01 466 TRP A N 1
ATOM 2220 C CA . TRP A 1 337 ? -39.441 -38.035 -3.877 1.00 83.50 466 TRP A CA 1
ATOM 2221 C C . TRP A 1 337 ? -40.607 -38.303 -4.816 1.00 83.00 466 TRP A C 1
ATOM 2222 O O . TRP A 1 337 ? -41.758 -37.971 -4.517 1.00 84.10 466 TRP A O 1
ATOM 2233 N N . GLU A 1 338 ? -40.287 -38.881 -5.971 1.00 87.13 467 GLU A N 1
ATOM 2234 C CA . GLU A 1 338 ? -41.300 -39.251 -6.946 1.00 86.69 467 GLU A CA 1
ATOM 2235 C C . GLU A 1 338 ? -42.296 -40.214 -6.315 1.00 89.47 467 GLU A C 1
ATOM 2236 O O . GLU A 1 338 ? -41.908 -41.158 -5.622 1.00 88.58 467 GLU A O 1
ATOM 2242 N N . GLY A 1 339 ? -43.583 -39.961 -6.537 1.00 88.88 468 GLY A N 1
ATOM 2243 C CA . GLY A 1 339 ? -44.618 -40.817 -6.001 1.00 92.46 468 GLY A CA 1
ATOM 2244 C C . GLY A 1 339 ? -44.955 -40.583 -4.546 1.00 90.78 468 GLY A C 1
ATOM 2245 O O . GLY A 1 339 ? -45.821 -41.287 -4.010 1.00 96.81 468 GLY A O 1
ATOM 2246 N N . TYR A 1 340 ? -44.311 -39.616 -3.897 1.00 86.27 469 TYR A N 1
ATOM 2247 C CA . TYR A 1 340 ? -44.508 -39.327 -2.486 1.00 87.68 469 TYR A CA 1
ATOM 2248 C C . TYR A 1 340 ? -44.962 -37.883 -2.315 1.00 85.65 469 TYR A C 1
ATOM 2249 O O . TYR A 1 340 ? -44.522 -36.984 -3.040 1.00 84.88 469 TYR A O 1
ATOM 2258 N N . GLY A 1 341 ? -45.845 -37.667 -1.347 1.00 84.75 470 GLY A N 1
ATOM 2259 C CA . GLY A 1 341 ? -46.352 -36.347 -1.073 1.00 90.69 470 GLY A CA 1
ATOM 2260 C C . GLY A 1 341 ? -45.327 -35.475 -0.391 1.00 86.84 470 GLY A C 1
ATOM 2261 O O . GLY A 1 341 ? -44.290 -35.940 0.108 1.00 92.39 470 GLY A O 1
ATOM 2262 N N . PRO A 1 342 ? -45.598 -34.165 -0.382 1.00 92.44 471 PRO A N 1
ATOM 2263 C CA . PRO A 1 342 ? -44.696 -33.229 0.307 1.00 92.42 471 PRO A CA 1
ATOM 2264 C C . PRO A 1 342 ? -44.388 -33.622 1.747 1.00 89.01 471 PRO A C 1
ATOM 2265 O O . PRO A 1 342 ? -43.292 -33.327 2.236 1.00 91.89 471 PRO A O 1
ATOM 2269 N N . GLU A 1 343 ? -45.324 -34.277 2.440 1.00 94.37 472 GLU A N 1
ATOM 2270 C CA . GLU A 1 343 ? -45.068 -34.676 3.817 1.00 93.12 472 GLU A CA 1
ATOM 2271 C C . GLU A 1 343 ? -43.909 -35.657 3.913 1.00 91.55 472 GLU A C 1
ATOM 2272 O O . GLU A 1 343 ? -43.266 -35.740 4.967 1.00 88.64 472 GLU A O 1
ATOM 2278 N N . GLU A 1 344 ? -43.617 -36.379 2.832 1.00 91.09 473 GLU A N 1
ATOM 2279 C CA . GLU A 1 344 ? -42.518 -37.332 2.759 1.00 89.09 473 GLU A CA 1
ATOM 2280 C C . GLU A 1 344 ? -41.224 -36.715 2.240 1.00 88.62 473 GLU A C 1
ATOM 2281 O O . GLU A 1 344 ? -40.232 -37.436 2.085 1.00 84.73 473 GLU A O 1
ATOM 2287 N N . ASP A 1 345 ? -41.211 -35.414 1.949 1.00 83.57 474 ASP A N 1
ATOM 2288 C CA . ASP A 1 345 ? -39.963 -34.739 1.622 1.00 83.09 474 ASP A CA 1
ATOM 2289 C C . ASP A 1 345 ? -38.986 -34.872 2.779 1.00 82.50 474 ASP A C 1
ATOM 2290 O O . ASP A 1 345 ? -39.380 -35.011 3.939 1.00 80.00 474 ASP A O 1
ATOM 2295 N N . THR A 1 346 ? -37.698 -34.824 2.458 1.00 77.97 475 THR A N 1
ATOM 2296 C CA . THR A 1 346 ? -36.686 -34.944 3.492 1.00 78.50 475 THR A CA 1
ATOM 2297 C C . THR A 1 346 ? -35.464 -34.117 3.111 1.00 76.67 475 THR A C 1
ATOM 2298 O O . THR A 1 346 ? -35.262 -33.760 1.948 1.00 71.44 475 THR A O 1
ATOM 2302 N N . TRP A 1 347 ? -34.659 -33.789 4.114 1.00 66.32 476 TRP A N 1
ATOM 2303 C CA . TRP A 1 347 ? -33.410 -33.086 3.876 1.00 72.30 476 TRP A CA 1
ATOM 2304 C C . TRP A 1 347 ? -32.300 -34.106 3.671 1.00 73.54 476 TRP A C 1
ATOM 2305 O O . TRP A 1 347 ? -32.142 -35.036 4.470 1.00 68.23 476 TRP A O 1
ATOM 2316 N N . GLU A 1 348 ? -31.546 -33.937 2.590 1.00 71.30 477 GLU A N 1
ATOM 2317 C CA . GLU A 1 348 ? -30.510 -34.886 2.246 1.00 71.74 477 GLU A CA 1
ATOM 2318 C C . GLU A 1 348 ? -29.197 -34.164 1.985 1.00 71.38 477 GLU A C 1
ATOM 2319 O O . GLU A 1 348 ? -29.184 -33.110 1.335 1.00 72.32 477 GLU A O 1
ATOM 2325 N N . PRO A 1 349 ? -28.081 -34.700 2.477 1.00 72.37 478 PRO A N 1
ATOM 2326 C CA . PRO A 1 349 ? -26.787 -34.063 2.210 1.00 71.30 478 PRO A CA 1
ATOM 2327 C C . PRO A 1 349 ? -26.424 -34.212 0.743 1.00 73.41 478 PRO A C 1
ATOM 2328 O O . PRO A 1 349 ? -26.728 -35.230 0.113 1.00 73.80 478 PRO A O 1
ATOM 2332 N N . ILE A 1 350 ? -25.764 -33.182 0.205 1.00 63.83 479 ILE A N 1
ATOM 2333 C CA . ILE A 1 350 ? -25.503 -33.118 -1.232 1.00 68.77 479 ILE A CA 1
ATOM 2334 C C . ILE A 1 350 ? -24.748 -34.355 -1.709 1.00 79.82 479 ILE A C 1
ATOM 2335 O O . ILE A 1 350 ? -24.916 -34.792 -2.854 1.00 83.20 479 ILE A O 1
ATOM 2340 N N . ASP A 1 351 ? -23.933 -34.961 -0.841 1.00 79.77 480 ASP A N 1
ATOM 2341 C CA . ASP A 1 351 ? -23.212 -36.164 -1.243 1.00 85.78 480 ASP A CA 1
ATOM 2342 C C . ASP A 1 351 ? -24.148 -37.337 -1.503 1.00 80.16 480 ASP A C 1
ATOM 2343 O O . ASP A 1 351 ? -23.772 -38.266 -2.225 1.00 83.99 480 ASP A O 1
ATOM 2348 N N . ASN A 1 352 ? -25.354 -37.312 -0.941 1.00 81.24 481 ASN A N 1
ATOM 2349 C CA . ASN A 1 352 ? -26.367 -38.311 -1.252 1.00 79.68 481 ASN A CA 1
ATOM 2350 C C . ASN A 1 352 ? -27.093 -38.031 -2.563 1.00 79.60 481 ASN A C 1
ATOM 2351 O O . ASN A 1 352 ? -27.956 -38.821 -2.951 1.00 83.59 481 ASN A O 1
ATOM 2356 N N . LEU A 1 353 ? -26.767 -36.936 -3.251 1.00 78.65 482 LEU A N 1
ATOM 2357 C CA . LEU A 1 353 ? -27.463 -36.542 -4.473 1.00 78.88 482 LEU A CA 1
ATOM 2358 C C . LEU A 1 353 ? -26.586 -36.597 -5.716 1.00 80.73 482 LEU A C 1
ATOM 2359 O O . LEU A 1 353 ? -26.973 -36.047 -6.755 1.00 83.50 482 LEU A O 1
ATOM 2364 N N . SER A 1 354 ? -25.421 -37.241 -5.650 1.00 71.58 483 SER A N 1
ATOM 2365 C CA . SER A 1 354 ? -24.571 -37.312 -6.834 1.00 81.42 483 SER A CA 1
ATOM 2366 C C . SER A 1 354 ? -25.248 -38.060 -7.972 1.00 84.87 483 SER A C 1
ATOM 2367 O O . SER A 1 354 ? -24.879 -37.866 -9.135 1.00 88.59 483 SER A O 1
ATOM 2370 N N . ASP A 1 355 ? -26.240 -38.896 -7.669 1.00 86.68 484 ASP A N 1
ATOM 2371 C CA . ASP A 1 355 ? -26.950 -39.635 -8.703 1.00 85.86 484 ASP A CA 1
ATOM 2372 C C . ASP A 1 355 ? -28.133 -38.870 -9.287 1.00 89.52 484 ASP A C 1
ATOM 2373 O O . ASP A 1 355 ? -28.830 -39.407 -10.157 1.00 90.05 484 ASP A O 1
ATOM 2378 N N . CYS A 1 356 ? -28.391 -37.641 -8.846 1.00 82.79 485 CYS A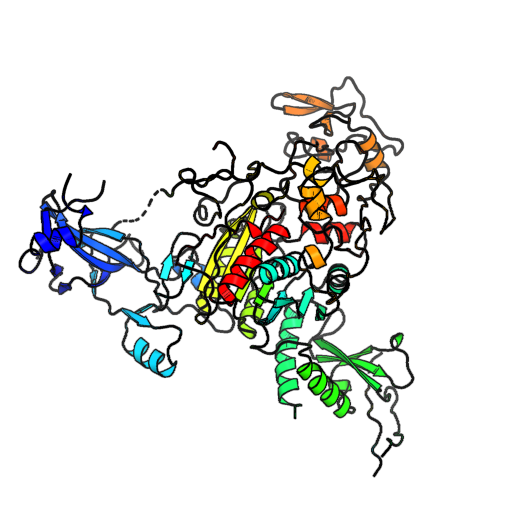 N 1
ATOM 2379 C CA . CYS A 1 356 ? -29.367 -36.769 -9.500 1.00 88.07 485 CYS A CA 1
ATOM 2380 C C . CYS A 1 356 ? -28.728 -35.412 -9.786 1.00 88.24 485 CYS A C 1
ATOM 2381 O O . CYS A 1 356 ? -29.078 -34.399 -9.162 1.00 83.39 485 CYS A O 1
ATOM 2384 N N . PRO A 1 357 ? -27.804 -35.346 -10.767 1.00 90.37 486 PRO A N 1
ATOM 2385 C CA . PRO A 1 357 ? -27.129 -34.073 -11.059 1.00 87.85 486 PRO A CA 1
ATOM 2386 C C . PRO A 1 357 ? -28.006 -33.048 -11.774 1.00 86.19 486 PRO A C 1
ATOM 2387 O O . PRO A 1 357 ? -27.855 -31.850 -11.513 1.00 84.31 486 PRO A O 1
ATOM 2391 N N . GLN A 1 358 ? -28.906 -33.488 -12.672 1.00 85.85 487 GLN A N 1
ATOM 2392 C CA . GLN A 1 358 ? -29.773 -32.544 -13.382 1.00 90.55 487 GLN A CA 1
ATOM 2393 C C . GLN A 1 358 ? -30.784 -31.887 -12.453 1.00 88.82 487 GLN A C 1
ATOM 2394 O O . GLN A 1 358 ? -31.183 -30.742 -12.688 1.00 91.89 487 GLN A O 1
ATOM 2400 N N . LYS A 1 359 ? -31.231 -32.595 -11.417 1.00 84.11 488 LYS A N 1
ATOM 2401 C CA . LYS A 1 359 ? -32.141 -31.978 -10.461 1.00 77.40 488 LYS A CA 1
ATOM 2402 C C . LYS A 1 359 ? -31.451 -30.863 -9.700 1.00 73.75 488 LYS A C 1
ATOM 2403 O O . LYS A 1 359 ? -32.083 -29.853 -9.373 1.00 75.78 488 LYS A O 1
ATOM 2409 N N . ILE A 1 360 ? -30.152 -31.020 -9.424 1.00 76.90 489 ILE A N 1
ATOM 2410 C CA . ILE A 1 360 ? -29.384 -29.941 -8.807 1.00 76.90 489 ILE A CA 1
ATOM 2411 C C . ILE A 1 360 ? -29.195 -28.796 -9.793 1.00 77.65 489 ILE A C 1
ATOM 2412 O O . ILE A 1 360 ? -29.442 -27.631 -9.465 1.00 75.86 489 ILE A O 1
ATOM 2417 N N . ARG A 1 361 ? -28.760 -29.112 -11.018 1.00 74.22 490 ARG A N 1
ATOM 2418 C CA . ARG A 1 361 ? -28.614 -28.073 -12.035 1.00 86.31 490 ARG A CA 1
ATOM 2419 C C . ARG A 1 361 ? -29.916 -27.306 -12.235 1.00 83.12 490 ARG A C 1
ATOM 2420 O O . ARG A 1 361 ? -29.912 -26.068 -12.282 1.00 77.33 490 ARG A O 1
ATOM 2428 N N . GLU A 1 362 ? -31.041 -28.024 -12.330 1.00 81.73 491 GLU A N 1
ATOM 2429 C CA . GLU A 1 362 ? -32.336 -27.366 -12.475 1.00 82.04 491 GLU A CA 1
ATOM 2430 C C . GLU A 1 362 ? -32.631 -26.457 -11.290 1.00 79.28 491 GLU A C 1
ATOM 2431 O O . GLU A 1 362 ? -33.070 -25.320 -11.470 1.00 72.94 491 GLU A O 1
ATOM 2437 N N . PHE A 1 363 ? -32.385 -26.937 -10.070 1.00 75.30 492 PHE A N 1
ATOM 2438 C CA . PHE A 1 363 ? -32.699 -26.135 -8.894 1.00 74.91 492 PHE A CA 1
ATOM 2439 C C . PHE A 1 363 ? -31.850 -24.872 -8.840 1.00 73.51 492 PHE A C 1
ATOM 2440 O O . PHE A 1 363 ? -32.356 -23.793 -8.515 1.00 66.68 492 PHE A O 1
ATOM 2448 N N . VAL A 1 364 ? -30.556 -24.984 -9.154 1.00 74.61 493 VAL A N 1
ATOM 2449 C CA . VAL A 1 364 ? -29.671 -23.828 -9.059 1.00 71.62 493 VAL A CA 1
ATOM 2450 C C . VAL A 1 364 ? -29.913 -22.865 -10.210 1.00 69.48 493 VAL A C 1
ATOM 2451 O O . VAL A 1 364 ? -30.039 -21.654 -9.998 1.00 71.20 493 VAL A O 1
ATOM 2455 N N . GLN A 1 365 ? -29.984 -23.379 -11.442 1.00 69.89 494 GLN A N 1
ATOM 2456 C CA . GLN A 1 365 ? -30.316 -22.526 -12.582 1.00 77.72 494 GLN A CA 1
ATOM 2457 C C . GLN A 1 365 ? -31.595 -21.750 -12.324 1.00 77.46 494 GLN A C 1
ATOM 2458 O O . GLN A 1 365 ? -31.696 -20.565 -12.647 1.00 84.10 494 GLN A O 1
ATOM 2464 N N . GLU A 1 366 ? -32.559 -22.394 -11.689 1.00 77.73 495 GLU A N 1
ATOM 2465 C CA . GLU A 1 366 ? -33.906 -21.883 -11.501 1.00 81.47 495 GLU A CA 1
ATOM 2466 C C . GLU A 1 366 ? -33.922 -20.908 -10.330 1.00 83.38 495 GLU A C 1
ATOM 2467 O O . GLU A 1 366 ? -34.517 -19.831 -10.421 1.00 78.52 495 GLU A O 1
ATOM 2473 N N . GLY A 1 367 ? -33.252 -21.270 -9.234 1.00 77.33 496 GLY A N 1
ATOM 2474 C CA . GLY A 1 367 ? -33.160 -20.384 -8.091 1.00 66.81 496 GLY A CA 1
ATOM 2475 C C . GLY A 1 367 ? -32.268 -19.186 -8.332 1.00 71.97 496 GLY A C 1
ATOM 2476 O O . GLY A 1 367 ? -32.486 -18.118 -7.755 1.00 71.79 496 GLY A O 1
ATOM 2477 N N . HIS A 1 368 ? -31.245 -19.342 -9.167 1.00 74.82 497 HIS A N 1
ATOM 2478 C CA . HIS A 1 368 ? -30.416 -18.196 -9.502 1.00 71.77 497 HIS A CA 1
ATOM 2479 C C . HIS A 1 368 ? -31.188 -17.192 -10.348 1.00 76.33 497 HIS A C 1
ATOM 2480 O O . HIS A 1 368 ? -30.936 -15.984 -10.263 1.00 80.07 497 HIS A O 1
ATOM 2487 N N . LYS A 1 369 ? -32.149 -17.663 -11.146 1.00 77.26 498 LYS A N 1
ATOM 2488 C CA . LYS A 1 369 ? -32.923 -16.736 -11.963 1.00 83.93 498 LYS A CA 1
ATOM 2489 C C . LYS A 1 369 ? -33.854 -15.894 -11.097 1.00 82.32 498 LYS A C 1
ATOM 2490 O O . LYS A 1 369 ? -33.906 -14.668 -11.242 1.00 81.42 498 LYS A O 1
ATOM 2496 N N . ARG A 1 370 ? -34.593 -16.525 -10.179 1.00 85.81 499 ARG A N 1
ATOM 2497 C CA . ARG A 1 370 ? -35.378 -15.743 -9.216 1.00 88.31 499 ARG A CA 1
ATOM 2498 C C . ARG A 1 370 ? -34.577 -15.196 -8.050 1.00 82.33 499 ARG A C 1
ATOM 2499 O O . ARG A 1 370 ? -35.170 -14.521 -7.205 1.00 80.67 499 ARG A O 1
ATOM 2507 N N . LYS A 1 371 ? -33.271 -15.452 -7.973 1.00 71.96 500 LYS A N 1
ATOM 2508 C CA . LYS A 1 371 ? -32.445 -14.940 -6.872 1.00 74.49 500 LYS A CA 1
ATOM 2509 C C . LYS A 1 371 ? -33.026 -15.374 -5.526 1.00 69.72 500 LYS A C 1
ATOM 2510 O O . LYS A 1 371 ? -33.255 -14.559 -4.631 1.00 68.79 500 LYS A O 1
ATOM 2516 N N . ILE A 1 372 ? -33.293 -16.678 -5.400 1.00 64.55 501 ILE A N 1
ATOM 2517 C CA . ILE A 1 372 ? -33.784 -17.208 -4.131 1.00 67.30 501 ILE A CA 1
ATOM 2518 C C . ILE A 1 372 ? -32.797 -16.932 -3.010 1.00 67.16 501 ILE A C 1
ATOM 2519 O O . ILE A 1 372 ? -33.187 -16.839 -1.841 1.00 64.46 501 ILE A O 1
ATOM 2524 N N . LEU A 1 373 ? -31.512 -16.811 -3.341 1.00 67.42 502 LEU A N 1
ATOM 2525 C CA . LEU A 1 373 ? -30.461 -16.449 -2.418 1.00 64.83 502 LEU A CA 1
ATOM 2526 C C . LEU A 1 373 ? -29.601 -15.416 -3.130 1.00 67.81 502 LEU A C 1
ATOM 2527 O O . LEU A 1 373 ? -29.337 -15.548 -4.335 1.00 67.48 502 LEU A O 1
ATOM 2532 N N . PRO A 1 374 ? -29.156 -14.381 -2.418 1.00 63.43 503 PRO A N 1
ATOM 2533 C CA . PRO A 1 374 ? -28.389 -13.305 -3.061 1.00 67.86 503 PRO A CA 1
ATOM 2534 C C . PRO A 1 374 ? -26.930 -13.678 -3.270 1.00 69.38 503 PRO A C 1
ATOM 2535 O O . PRO A 1 374 ? -26.268 -14.191 -2.365 1.00 72.69 503 PRO A O 1
ATOM 2539 N N . LEU A 1 375 ? -26.430 -13.389 -4.451 1.00 74.78 504 LEU A N 1
ATOM 2540 C CA . LEU A 1 375 ? -25.001 -13.334 -4.702 1.00 63.78 504 LEU A CA 1
ATOM 2541 C C . LEU A 1 375 ? -24.486 -11.944 -4.366 1.00 67.80 504 LEU A C 1
ATOM 2542 O O . LEU A 1 375 ? -25.268 -10.993 -4.281 1.00 73.45 504 LEU A O 1
ATOM 2547 N N . PRO A 1 376 ? -23.180 -11.786 -4.144 1.00 76.48 505 PRO A N 1
ATOM 2548 C CA . PRO A 1 376 ? -22.642 -10.441 -3.871 1.00 70.33 505 PRO A CA 1
ATOM 2549 C C . PRO A 1 376 ? -22.978 -9.478 -5.000 1.00 64.21 505 PRO A C 1
ATOM 2550 O O . PRO A 1 376 ? -22.674 -9.729 -6.166 1.00 72.32 505 PRO A O 1
ATOM 2554 N N . GLY A 1 377 ? -23.644 -8.376 -4.647 1.00 63.99 506 GLY A N 1
ATOM 2555 C CA . GLY A 1 377 ? -24.115 -7.396 -5.601 1.00 63.91 506 GLY A CA 1
ATOM 2556 C C . GLY A 1 377 ? -25.619 -7.410 -5.798 1.00 72.77 506 GLY A C 1
ATOM 2557 O O . GLY A 1 377 ? -26.192 -6.390 -6.205 1.00 77.79 506 GLY A O 1
ATOM 2558 N N . ASP A 1 378 ? -26.269 -8.545 -5.524 1.00 71.60 507 ASP A N 1
ATOM 2559 C CA . ASP A 1 378 ? -27.721 -8.620 -5.615 1.00 67.63 507 ASP A CA 1
ATOM 2560 C C . ASP A 1 378 ? -28.413 -7.818 -4.524 1.00 64.14 507 ASP A C 1
ATOM 2561 O O . ASP A 1 378 ? -29.577 -7.440 -4.696 1.00 68.82 507 ASP A O 1
ATOM 2566 N N . VAL A 1 379 ? -27.726 -7.559 -3.414 1.00 59.79 508 VAL A N 1
ATOM 2567 C CA . VAL A 1 379 ? -28.304 -6.935 -2.230 1.00 63.01 508 VAL A CA 1
ATOM 2568 C C . VAL A 1 379 ? -28.001 -5.443 -2.239 1.00 65.39 508 VAL A C 1
ATOM 2569 O O . VAL A 1 379 ? -26.844 -5.041 -2.084 1.00 58.78 508 VAL A O 1
ATOM 2573 N N . ASP A 1 380 ? -29.043 -4.614 -2.363 1.00 64.16 509 ASP A N 1
ATOM 2574 C CA . ASP A 1 380 ? -28.856 -3.167 -2.287 1.00 59.49 509 ASP A CA 1
ATOM 2575 C C . ASP A 1 380 ? -28.779 -2.663 -0.848 1.00 61.76 509 ASP A C 1
ATOM 2576 O O . ASP A 1 380 ? -27.906 -1.854 -0.527 1.00 64.10 509 ASP A O 1
ATOM 2581 N N . VAL A 1 381 ? -29.655 -3.133 0.038 1.00 53.14 510 VAL A N 1
ATOM 2582 C CA . VAL A 1 381 ? -29.630 -2.724 1.437 1.00 51.61 510 VAL A CA 1
ATOM 2583 C C . VAL A 1 381 ? -29.544 -3.953 2.330 1.00 56.25 510 VAL A C 1
ATOM 2584 O O . VAL A 1 381 ? -30.084 -5.016 2.002 1.00 55.13 510 VAL A O 1
ATOM 2588 N N . ILE A 1 382 ? -28.843 -3.810 3.450 1.00 50.25 511 ILE A N 1
ATOM 2589 C CA . ILE A 1 382 ? -28.864 -4.787 4.525 1.00 54.59 511 ILE A CA 1
ATOM 2590 C C . ILE A 1 382 ? -29.244 -4.032 5.785 1.00 53.68 511 ILE A C 1
ATOM 2591 O O . ILE A 1 382 ? -28.497 -3.163 6.249 1.00 60.47 511 ILE A O 1
ATOM 2596 N N . CYS A 1 383 ? -30.396 -4.352 6.336 1.00 61.46 512 CYS A N 1
ATOM 2597 C CA . CYS A 1 383 ? -30.761 -3.890 7.657 1.00 57.64 512 CYS A CA 1
ATOM 2598 C C . CYS A 1 383 ? -30.745 -5.071 8.610 1.00 58.10 512 CYS A C 1
ATOM 2599 O O . CYS A 1 383 ? -30.809 -6.230 8.195 1.00 53.21 512 CYS A O 1
ATOM 2602 N N . GLY A 1 384 ? -30.677 -4.762 9.896 1.00 57.65 513 GLY A N 1
ATOM 2603 C CA . GLY A 1 384 ? -30.767 -5.789 10.904 1.00 45.29 513 GLY A CA 1
ATOM 2604 C C . GLY A 1 384 ? -30.707 -5.238 12.308 1.00 56.65 513 GLY A C 1
ATOM 2605 O O . GLY A 1 384 ? -29.994 -4.266 12.569 1.00 55.05 513 GLY A O 1
ATOM 2606 N N . GLY A 1 385 ? -31.461 -5.846 13.219 1.00 58.81 514 GLY A N 1
ATOM 2607 C CA . GLY A 1 385 ? -31.368 -5.526 14.620 1.00 59.07 514 GLY A CA 1
ATOM 2608 C C . GLY A 1 385 ? -30.945 -6.745 15.412 1.00 62.80 514 GLY A C 1
ATOM 2609 O O . GLY A 1 385 ? -31.779 -7.451 15.984 1.00 63.72 514 GLY A O 1
ATOM 2610 N N . PRO A 1 386 ? -29.640 -7.022 15.447 1.00 63.77 515 PRO A N 1
ATOM 2611 C CA . PRO A 1 386 ? -29.143 -8.233 16.128 1.00 63.93 515 PRO A CA 1
ATOM 2612 C C . PRO A 1 386 ? -29.524 -8.222 17.596 1.00 60.09 515 PRO A C 1
ATOM 2613 O O . PRO A 1 386 ? -29.837 -7.158 18.150 1.00 66.94 515 PRO A O 1
ATOM 2617 N N . PRO A 1 387 ? -29.519 -9.385 18.249 1.00 60.54 516 PRO A N 1
ATOM 2618 C CA . PRO A 1 387 ? -29.967 -9.465 19.648 1.00 65.12 516 PRO A CA 1
ATOM 2619 C C . PRO A 1 387 ? -29.363 -8.372 20.522 1.00 62.05 516 PRO A C 1
ATOM 2620 O O . PRO A 1 387 ? -28.201 -7.995 20.366 1.00 67.14 516 PRO A O 1
ATOM 2624 N N . CYS A 1 388 ? -30.184 -7.837 21.425 1.00 66.10 517 CYS A N 1
ATOM 2625 C CA . CYS A 1 388 ? -29.758 -6.865 22.423 1.00 60.78 517 CYS A CA 1
ATOM 2626 C C . CYS A 1 388 ? -29.699 -7.469 23.806 1.00 64.16 517 CYS A C 1
ATOM 2627 O O . CYS A 1 388 ? -29.331 -6.772 24.759 1.00 61.12 517 CYS A O 1
ATOM 2630 N N . GLN A 1 389 ? -30.101 -8.732 23.935 1.00 61.44 518 GLN A N 1
ATOM 2631 C CA . GLN A 1 389 ? -30.325 -9.317 25.246 1.00 60.02 518 GLN A CA 1
ATOM 2632 C C . GLN A 1 389 ? -29.028 -9.478 26.017 1.00 62.69 518 GLN A C 1
ATOM 2633 O O . GLN A 1 389 ? -29.033 -9.410 27.252 1.00 70.46 518 GLN A O 1
ATOM 2639 N N . GLY A 1 390 ? -27.918 -9.716 25.320 1.00 63.78 519 GLY A N 1
ATOM 2640 C CA . GLY A 1 390 ? -26.628 -9.737 25.976 1.00 61.63 519 GLY A CA 1
ATOM 2641 C C . GLY A 1 390 ? -26.064 -8.369 26.291 1.00 69.55 519 GLY A C 1
ATOM 2642 O O . GLY A 1 390 ? -25.059 -8.266 27.001 1.00 69.28 519 GLY A O 1
ATOM 2643 N N . ILE A 1 391 ? -26.695 -7.313 25.783 1.00 63.92 520 ILE A N 1
ATOM 2644 C CA . ILE A 1 391 ? -26.193 -5.963 25.957 1.00 65.48 520 ILE A CA 1
ATOM 2645 C C . ILE A 1 391 ? -27.015 -5.146 26.946 1.00 64.56 520 ILE A C 1
ATOM 2646 O O . ILE A 1 391 ? -26.436 -4.375 27.721 1.00 67.41 520 ILE A O 1
ATOM 2651 N N . SER A 1 392 ? -28.335 -5.325 26.967 1.00 67.81 521 SER A N 1
ATOM 2652 C CA . SER A 1 392 ? -29.242 -4.388 27.616 1.00 66.16 521 SER A CA 1
ATOM 2653 C C . SER A 1 392 ? -29.122 -4.452 29.135 1.00 65.84 521 SER A C 1
ATOM 2654 O O . SER A 1 392 ? -28.951 -5.523 29.731 1.00 69.38 521 SER A O 1
ATOM 2657 N N . GLY A 1 393 ? -29.221 -3.276 29.759 1.00 59.58 522 GLY A N 1
ATOM 2658 C CA . GLY A 1 393 ? -29.143 -3.142 31.202 1.00 65.77 522 GLY A CA 1
ATOM 2659 C C . GLY A 1 393 ? -30.189 -3.927 31.973 1.00 71.12 522 GLY A C 1
ATOM 2660 O O . GLY A 1 393 ? -30.076 -4.029 33.200 1.00 72.81 522 GLY A O 1
ATOM 2661 N N . PHE A 1 394 ? -31.203 -4.474 31.295 1.00 72.50 523 PHE A N 1
ATOM 2662 C CA . PHE A 1 394 ? -32.138 -5.376 31.964 1.00 67.74 523 PHE A CA 1
ATOM 2663 C C . PHE A 1 394 ? -31.456 -6.651 32.434 1.00 70.35 523 PHE A C 1
ATOM 2664 O O . PHE A 1 394 ? -31.876 -7.239 33.434 1.00 68.83 523 PHE A O 1
ATOM 2672 N N . ASN A 1 395 ? -30.416 -7.090 31.723 1.00 67.70 524 ASN A N 1
ATOM 2673 C CA . ASN A 1 395 ? -29.757 -8.379 31.944 1.00 64.63 524 ASN A CA 1
ATOM 2674 C C . ASN A 1 395 ? -28.743 -8.246 33.073 1.00 70.14 524 ASN A C 1
ATOM 2675 O O . ASN A 1 395 ? -27.626 -7.765 32.869 1.00 75.01 524 ASN A O 1
ATOM 2680 N N . ARG A 1 396 ? -29.109 -8.710 34.264 1.00 68.14 525 ARG A N 1
ATOM 2681 C CA . ARG A 1 396 ? -28.210 -8.621 35.407 1.00 72.80 525 ARG A CA 1
ATOM 2682 C C . ARG A 1 396 ? -27.082 -9.650 35.368 1.00 68.65 525 ARG A C 1
ATOM 2683 O O . ARG A 1 396 ? -26.356 -9.779 36.359 1.00 73.91 525 ARG A O 1
ATOM 2691 N N . TYR A 1 397 ? -26.902 -10.368 34.254 1.00 72.44 526 TYR A N 1
ATOM 2692 C CA . TYR A 1 397 ? -25.887 -11.415 34.160 1.00 76.81 526 TYR A CA 1
ATOM 2693 C C . TYR A 1 397 ? -24.909 -11.174 33.018 1.00 73.83 526 TYR A C 1
ATOM 2694 O O . TYR A 1 397 ? -24.193 -12.097 32.615 1.00 77.12 526 TYR A O 1
ATOM 2703 N N . ARG A 1 398 ? -24.868 -9.958 32.487 1.00 78.07 527 ARG A N 1
ATOM 2704 C CA . ARG A 1 398 ? -23.860 -9.609 31.501 1.00 77.54 527 ARG A CA 1
ATOM 2705 C C . ARG A 1 398 ? -22.475 -9.631 32.128 1.00 73.09 527 ARG A C 1
ATOM 2706 O O . ARG A 1 398 ? -22.310 -9.427 33.334 1.00 71.74 527 ARG A O 1
ATOM 2714 N N . ASN A 1 399 ? -21.472 -9.878 31.290 1.00 75.45 528 ASN A N 1
ATOM 2715 C CA . ASN A 1 399 ? -20.071 -9.886 31.705 1.00 78.66 528 ASN A CA 1
ATOM 2716 C C . ASN A 1 399 ? -19.333 -8.806 30.923 1.00 82.79 528 ASN A C 1
ATOM 2717 O O . ASN A 1 399 ? -19.038 -8.984 29.737 1.00 79.12 528 ASN A O 1
ATOM 2722 N N . ARG A 1 400 ? -19.028 -7.688 31.588 1.00 84.17 529 ARG A N 1
ATOM 2723 C CA . ARG A 1 400 ? -18.423 -6.552 30.903 1.00 84.49 529 ARG A CA 1
ATOM 2724 C C . ARG A 1 400 ? -16.966 -6.788 30.528 1.00 86.73 529 ARG A C 1
ATOM 2725 O O . ARG A 1 400 ? -16.424 -6.025 29.721 1.00 87.20 529 ARG A O 1
ATOM 2733 N N . ASP A 1 401 ? -16.322 -7.819 31.077 1.00 83.58 530 ASP A N 1
ATOM 2734 C CA . ASP A 1 401 ? -14.930 -8.085 30.743 1.00 84.73 530 ASP A CA 1
ATOM 2735 C C . ASP A 1 401 ? -14.772 -8.885 29.459 1.00 86.61 530 ASP A C 1
ATOM 2736 O O . ASP A 1 401 ? -13.719 -8.799 28.820 1.00 85.50 530 ASP A O 1
ATOM 2741 N N . GLU A 1 402 ? -15.784 -9.657 29.065 1.00 86.50 531 GLU A N 1
ATOM 2742 C CA . GLU A 1 402 ? -15.765 -10.416 27.814 1.00 87.00 531 GLU A CA 1
ATOM 2743 C C . GLU A 1 402 ? -17.062 -10.139 27.067 1.00 78.34 531 GLU A C 1
ATOM 2744 O O . GLU A 1 402 ? -17.959 -10.990 27.014 1.00 76.73 531 GLU A O 1
ATOM 2750 N N . PRO A 1 403 ? -17.180 -8.958 26.451 1.00 80.14 532 PRO A N 1
ATOM 2751 C CA . PRO A 1 403 ? -18.454 -8.572 25.818 1.00 69.33 532 PRO A CA 1
ATOM 2752 C C . PRO A 1 403 ? -18.849 -9.422 24.626 1.00 68.23 532 PRO A C 1
ATOM 2753 O O . PRO A 1 403 ? -19.995 -9.317 24.177 1.00 72.86 532 PRO A O 1
ATOM 2757 N N . LEU A 1 404 ? -17.950 -10.236 24.086 1.00 70.18 533 LEU A N 1
ATOM 2758 C CA . LEU A 1 404 ? -18.275 -11.117 22.977 1.00 67.78 533 LEU A CA 1
ATOM 2759 C C . LEU A 1 404 ? -18.460 -12.561 23.431 1.00 75.62 533 LEU A C 1
ATOM 2760 O O . LEU A 1 404 ? -18.575 -13.457 22.592 1.00 76.26 533 LEU A O 1
ATOM 2765 N N . LYS A 1 405 ? -18.470 -12.817 24.741 1.00 70.79 534 LYS A N 1
ATOM 2766 C CA . LYS A 1 405 ? -18.645 -14.192 25.193 1.00 75.52 534 LYS A CA 1
ATOM 2767 C C . LYS A 1 405 ? -20.060 -14.669 24.922 1.00 77.77 534 LYS A C 1
ATOM 2768 O O . LYS A 1 405 ? -20.270 -15.819 24.519 1.00 82.58 534 LYS A O 1
ATOM 2774 N N . ASP A 1 406 ? -21.038 -13.796 25.139 1.00 74.34 535 ASP A N 1
ATOM 2775 C CA . ASP A 1 406 ? -22.428 -14.124 24.867 1.00 69.20 535 ASP A CA 1
ATOM 2776 C C . ASP A 1 406 ? -22.630 -14.325 23.371 1.00 72.81 535 ASP A C 1
ATOM 2777 O O . ASP A 1 406 ? -22.325 -13.438 22.563 1.00 67.11 535 ASP A O 1
ATOM 2782 N N . GLU A 1 407 ? -23.148 -15.503 23.009 1.00 66.30 536 GLU A N 1
ATOM 2783 C CA . GLU A 1 407 ? -23.473 -15.793 21.617 1.00 71.11 536 GLU A CA 1
ATOM 2784 C C . GLU A 1 407 ? -24.417 -14.751 21.030 1.00 70.13 536 GLU A C 1
ATOM 2785 O O . GLU A 1 407 ? -24.389 -14.504 19.818 1.00 67.65 536 GLU A O 1
ATOM 2791 N N . LYS A 1 408 ? -25.262 -14.138 21.861 1.00 68.51 537 LYS A N 1
ATOM 2792 C CA . LYS A 1 408 ? -26.124 -13.069 21.364 1.00 68.74 537 LYS A CA 1
ATOM 2793 C C . LYS A 1 408 ? -25.293 -11.884 20.891 1.00 62.72 537 LYS A C 1
ATOM 2794 O O . LYS A 1 408 ? -25.545 -11.325 19.819 1.00 64.21 537 LYS A O 1
ATOM 2800 N N . ASN A 1 409 ? -24.277 -11.509 21.671 1.00 70.60 538 ASN A N 1
ATOM 2801 C CA . ASN A 1 409 ? -23.401 -10.404 21.303 1.00 61.01 538 ASN A CA 1
ATOM 2802 C C . ASN A 1 409 ? -22.547 -10.734 20.088 1.00 64.83 538 ASN A C 1
ATOM 2803 O O . ASN A 1 409 ? -22.212 -9.836 19.310 1.00 68.31 538 ASN A O 1
ATOM 2808 N N . LYS A 1 410 ? -22.190 -12.005 19.898 1.00 66.44 539 LYS A N 1
ATOM 2809 C CA . LYS A 1 410 ? -21.409 -12.376 18.723 1.00 65.65 539 LYS A CA 1
ATOM 2810 C C . LYS A 1 410 ? -22.170 -12.168 17.419 1.00 66.62 539 LYS A C 1
ATOM 2811 O O . LYS A 1 410 ? -21.537 -12.053 16.363 1.00 69.33 539 LYS A O 1
ATOM 2817 N N . GLN A 1 411 ? -23.504 -12.103 17.459 1.00 65.57 540 GLN A N 1
ATOM 2818 C CA . GLN A 1 411 ? -24.264 -11.925 16.226 1.00 66.47 540 GLN A CA 1
ATOM 2819 C C . GLN A 1 411 ? -24.002 -10.565 15.590 1.00 68.97 540 GLN A C 1
ATOM 2820 O O . GLN A 1 411 ? -24.228 -10.393 14.385 1.00 58.25 540 GLN A O 1
ATOM 2826 N N A MET A 1 412 ? -23.519 -9.590 16.358 0.46 66.45 541 MET A N 1
ATOM 2827 N N B MET A 1 412 ? -23.542 -9.602 16.385 0.54 64.80 541 MET A N 1
ATOM 2828 C CA A MET A 1 412 ? -23.113 -8.334 15.738 0.46 66.77 541 MET A CA 1
ATOM 2829 C CA B MET A 1 412 ? -23.069 -8.336 15.845 0.54 66.54 541 MET A CA 1
ATOM 2830 C C A MET A 1 412 ? -21.904 -8.539 14.832 0.46 65.31 541 MET A C 1
ATOM 2831 C C B MET A 1 412 ? -21.931 -8.562 14.856 0.54 65.97 541 MET A C 1
ATOM 2832 O O A MET A 1 412 ? -21.813 -7.927 13.761 0.46 66.75 541 MET A O 1
ATOM 2833 O O B MET A 1 412 ? -21.919 -7.996 13.756 0.54 65.32 541 MET A O 1
ATOM 2842 N N . VAL A 1 413 ? -20.965 -9.396 15.237 1.00 63.15 542 VAL A N 1
ATOM 2843 C CA . VAL A 1 413 ? -19.857 -9.722 14.351 1.00 62.54 542 VAL A CA 1
ATOM 2844 C C . VAL A 1 413 ? -20.371 -10.435 13.108 1.00 65.59 542 VAL A C 1
ATOM 2845 O O . VAL A 1 413 ? -19.999 -10.091 11.978 1.00 65.32 542 VAL A O 1
ATOM 2849 N N . THR A 1 414 ? -21.259 -11.419 13.295 1.00 64.73 543 THR A N 1
ATOM 2850 C CA . THR A 1 414 ? -21.819 -12.144 12.156 1.00 66.65 543 THR A CA 1
ATOM 2851 C C . THR A 1 414 ? -22.617 -11.227 11.236 1.00 63.10 543 THR A C 1
ATOM 2852 O O . THR A 1 414 ? -22.637 -11.440 10.015 1.00 62.31 543 THR A O 1
ATOM 2856 N N . PHE A 1 415 ? -23.272 -10.204 11.786 1.00 57.78 544 PHE A N 1
ATOM 2857 C CA . PHE A 1 415 ? -23.918 -9.224 10.923 1.00 57.65 544 PHE A CA 1
ATOM 2858 C C . PHE A 1 415 ? -22.897 -8.610 9.977 1.00 63.17 544 PHE A C 1
ATOM 2859 O O . PHE A 1 415 ? -23.103 -8.570 8.760 1.00 60.15 544 PHE A O 1
ATOM 2867 N N . MET A 1 416 ? -21.757 -8.171 10.515 1.00 62.93 545 MET A N 1
ATOM 2868 C CA . MET A 1 416 ? -20.805 -7.469 9.667 1.00 61.82 545 MET A CA 1
ATOM 2869 C C . MET A 1 416 ? -20.047 -8.438 8.765 1.00 61.27 545 MET A C 1
ATOM 2870 O O . MET A 1 416 ? -19.604 -8.053 7.678 1.00 57.89 545 MET A O 1
ATOM 2875 N N . ASP A 1 417 ? -19.913 -9.698 9.178 1.00 57.54 546 ASP A N 1
ATOM 2876 C CA . ASP A 1 417 ? -19.396 -10.713 8.266 1.00 60.16 546 ASP A CA 1
ATOM 2877 C C . ASP A 1 417 ? -20.282 -10.845 7.030 1.00 59.66 546 ASP A C 1
ATOM 2878 O O . ASP A 1 417 ? -19.784 -11.031 5.914 1.00 61.91 546 ASP A O 1
ATOM 2883 N N . ILE A 1 418 ? -21.603 -10.742 7.209 1.00 68.39 547 ILE A N 1
ATOM 2884 C CA . ILE A 1 418 ? -22.519 -10.844 6.075 1.00 56.96 547 ILE A CA 1
ATOM 2885 C C . ILE A 1 418 ? -22.473 -9.572 5.237 1.00 62.33 547 ILE A C 1
ATOM 2886 O O . ILE A 1 418 ? -22.486 -9.624 3.999 1.00 63.08 547 ILE A O 1
ATOM 2891 N N . VAL A 1 419 ? -22.402 -8.412 5.895 1.00 60.13 548 VAL A N 1
ATOM 2892 C CA . VAL A 1 419 ? -22.140 -7.165 5.185 1.00 58.55 548 VAL A CA 1
ATOM 2893 C C . VAL A 1 419 ? -20.866 -7.280 4.360 1.00 64.50 548 VAL A C 1
ATOM 2894 O O . VAL A 1 419 ? -20.836 -6.900 3.183 1.00 65.56 548 VAL A O 1
ATOM 2898 N N . ALA A 1 420 ? -19.796 -7.817 4.961 1.00 65.82 549 ALA A N 1
ATOM 2899 C CA . ALA A 1 420 ? -18.507 -7.898 4.278 1.00 65.07 549 ALA A CA 1
ATOM 2900 C C . ALA A 1 420 ? -18.564 -8.795 3.051 1.00 65.16 549 ALA A C 1
ATOM 2901 O O . ALA A 1 420 ? -17.813 -8.581 2.092 1.00 66.99 549 ALA A O 1
ATOM 2903 N N . TYR A 1 421 ? -19.424 -9.809 3.062 1.00 59.91 550 TYR A N 1
ATOM 2904 C CA . TYR A 1 421 ? -19.436 -10.752 1.953 1.00 64.65 550 TYR A CA 1
ATOM 2905 C C . TYR A 1 421 ? -20.331 -10.295 0.810 1.00 62.04 550 TYR A C 1
ATOM 2906 O O . TYR A 1 421 ? -20.034 -10.596 -0.351 1.00 66.28 550 TYR A O 1
ATOM 2915 N N . LEU A 1 422 ? -21.415 -9.576 1.109 1.00 66.07 551 LEU A N 1
ATOM 2916 C CA . LEU A 1 422 ? -22.358 -9.122 0.092 1.00 64.30 551 LEU A CA 1
ATOM 2917 C C . LEU A 1 422 ? -22.103 -7.701 -0.385 1.00 61.20 551 LEU A C 1
ATOM 2918 O O . LEU A 1 422 ? -22.555 -7.342 -1.478 1.00 63.26 551 LEU A O 1
ATOM 2923 N N . LYS A 1 423 ? -21.386 -6.898 0.396 1.00 67.58 552 LYS A N 1
ATOM 2924 C CA . LYS A 1 423 ? -21.099 -5.506 0.077 1.00 60.01 552 LYS A CA 1
ATOM 2925 C C . LYS A 1 423 ? -22.350 -4.760 -0.410 1.00 61.38 552 LYS A C 1
ATOM 2926 O O . LYS A 1 423 ? -22.339 -4.197 -1.526 1.00 63.31 552 LYS A O 1
ATOM 2932 N N . PRO A 1 424 ? -23.415 -4.723 0.377 1.00 54.94 553 PRO A N 1
ATOM 2933 C CA . PRO A 1 424 ? -24.584 -3.924 0.006 1.00 61.77 553 PRO A CA 1
ATOM 2934 C C . PRO A 1 424 ? -24.202 -2.461 -0.183 1.00 58.07 553 PRO A C 1
ATOM 2935 O O . PRO A 1 424 ? -23.172 -1.999 0.309 1.00 53.43 553 PRO A O 1
ATOM 2939 N N . LYS A 1 425 ? -25.050 -1.730 -0.922 1.00 53.93 554 LYS A N 1
ATOM 2940 C CA . LYS A 1 425 ? -24.835 -0.294 -1.096 1.00 56.88 554 LYS A CA 1
ATOM 2941 C C . LYS A 1 425 ? -25.044 0.459 0.212 1.00 58.07 554 LYS A C 1
ATOM 2942 O O . LYS A 1 425 ? -24.266 1.358 0.547 1.00 57.78 554 LYS A O 1
ATOM 2948 N N . TYR A 1 426 ? -26.092 0.112 0.956 1.00 59.16 555 TYR A N 1
ATOM 2949 C CA . TYR A 1 426 ? -26.418 0.742 2.227 1.00 52.48 555 TYR A CA 1
ATOM 2950 C C . TYR A 1 426 ? -26.530 -0.322 3.310 1.00 57.70 555 TYR A C 1
ATOM 2951 O O . TYR A 1 426 ? -27.051 -1.414 3.062 1.00 53.72 555 TYR A O 1
ATOM 2960 N N . VAL A 1 427 ? -26.047 0.012 4.509 1.00 49.92 556 VAL A N 1
ATOM 2961 C CA . VAL A 1 427 ? -26.163 -0.817 5.706 1.00 57.26 556 VAL A CA 1
ATOM 2962 C C . VAL A 1 427 ? -26.888 -0.017 6.779 1.00 53.70 556 VAL A C 1
ATOM 2963 O O . VAL A 1 427 ? -26.486 1.109 7.092 1.00 62.12 556 VAL A O 1
ATOM 2967 N N . LEU A 1 428 ? -27.925 -0.605 7.368 1.00 54.12 557 LEU A N 1
ATOM 2968 C CA . LEU A 1 428 ? -28.620 -0.010 8.508 1.00 56.29 557 LEU A CA 1
ATOM 2969 C C . LEU A 1 428 ? -28.677 -1.023 9.640 1.00 55.33 557 LEU A C 1
ATOM 2970 O O . LEU A 1 428 ? -29.247 -2.104 9.480 1.00 54.14 557 LEU A O 1
ATOM 2975 N N . MET A 1 429 ? -28.089 -0.677 10.778 1.00 60.94 558 MET A N 1
ATOM 2976 C CA . MET A 1 429 ? -28.013 -1.582 11.913 1.00 57.79 558 MET A CA 1
ATOM 2977 C C . MET A 1 429 ? -28.544 -0.885 13.153 1.00 56.53 558 MET A C 1
ATOM 2978 O O . MET A 1 429 ? -28.142 0.244 13.464 1.00 61.22 558 MET A O 1
ATOM 2983 N N . GLU A 1 430 ? -29.443 -1.560 13.850 1.00 63.19 559 GLU A N 1
ATOM 2984 C CA . GLU A 1 430 ? -30.103 -1.019 15.022 1.00 64.44 559 GLU A CA 1
ATOM 2985 C C . GLU A 1 430 ? -29.731 -1.872 16.226 1.00 64.39 559 GLU A C 1
ATOM 2986 O O . GLU A 1 430 ? -29.542 -3.087 16.104 1.00 70.14 559 GLU A O 1
ATOM 2992 N N . ASN A 1 431 ? -29.607 -1.231 17.380 1.00 53.05 560 ASN A N 1
ATOM 2993 C CA . ASN A 1 431 ? -29.561 -1.932 18.654 1.00 59.50 560 ASN A CA 1
ATOM 2994 C C . ASN A 1 431 ? -29.864 -0.910 19.740 1.00 59.61 560 ASN A C 1
ATOM 2995 O O . ASN A 1 431 ? -30.260 0.225 19.458 1.00 52.86 560 ASN A O 1
ATOM 3000 N N . VAL A 1 432 ? -29.667 -1.312 20.986 1.00 57.72 561 VAL A N 1
ATOM 3001 C CA . VAL A 1 432 ? -30.075 -0.511 22.129 1.00 60.31 561 VAL A CA 1
ATOM 3002 C C . VAL A 1 432 ? -28.970 0.453 22.540 1.00 66.73 561 VAL A C 1
ATOM 3003 O O . VAL A 1 432 ? -27.823 0.335 22.093 1.00 57.93 561 VAL A O 1
ATOM 3007 N N . VAL A 1 433 ? -29.314 1.418 23.395 1.00 57.82 562 VAL A N 1
ATOM 3008 C CA . VAL A 1 433 ? -28.357 2.459 23.745 1.00 63.92 562 VAL A CA 1
ATOM 3009 C C . VAL A 1 433 ? -27.232 1.897 24.607 1.00 60.14 562 VAL A C 1
ATOM 3010 O O . VAL A 1 433 ? -26.101 2.393 24.559 1.00 61.13 562 VAL A O 1
ATOM 3014 N N . ASP A 1 434 ? -27.502 0.835 25.374 1.00 60.07 563 ASP A N 1
ATOM 3015 C CA . ASP A 1 434 ? -26.454 0.178 26.152 1.00 58.48 563 ASP A CA 1
ATOM 3016 C C . ASP A 1 434 ? -25.316 -0.342 25.282 1.00 62.91 563 ASP A C 1
ATOM 3017 O O . ASP A 1 434 ? -24.236 -0.635 25.804 1.00 69.51 563 ASP A O 1
ATOM 3022 N N . ILE A 1 435 ? -25.527 -0.466 23.970 1.00 62.07 564 ILE A N 1
ATOM 3023 C CA . ILE A 1 435 ? -24.447 -0.872 23.082 1.00 59.68 564 ILE A CA 1
ATOM 3024 C C . ILE A 1 435 ? -23.339 0.164 23.053 1.00 62.81 564 ILE A C 1
ATOM 3025 O O . ILE A 1 435 ? -22.218 -0.143 22.639 1.00 67.87 564 ILE A O 1
ATOM 3030 N N . LEU A 1 436 ? -23.625 1.392 23.482 1.00 63.28 565 LEU A N 1
ATOM 3031 C CA . LEU A 1 436 ? -22.620 2.433 23.624 1.00 65.82 565 LEU A CA 1
ATOM 3032 C C . LEU A 1 436 ? -22.189 2.622 25.068 1.00 69.79 565 LEU A C 1
ATOM 3033 O O . LEU A 1 436 ? -21.396 3.527 25.353 1.00 71.12 565 LEU A O 1
ATOM 3038 N N . LYS A 1 437 ? -22.714 1.813 25.986 1.00 67.07 566 LYS A N 1
ATOM 3039 C CA . LYS A 1 437 ? -22.395 1.924 27.403 1.00 69.94 566 LYS A CA 1
ATOM 3040 C C . LYS A 1 437 ? -21.812 0.638 27.963 1.00 75.52 566 LYS A C 1
ATOM 3041 O O . LYS A 1 437 ? -20.758 0.674 28.611 1.00 79.41 566 LYS A O 1
ATOM 3047 N N . PHE A 1 438 ? -22.470 -0.497 27.729 1.00 73.77 567 PHE A N 1
ATOM 3048 C CA . PHE A 1 438 ? -21.967 -1.781 28.199 1.00 70.58 567 PHE A CA 1
ATOM 3049 C C . PHE A 1 438 ? -20.550 -2.004 27.684 1.00 72.96 567 PHE A C 1
ATOM 3050 O O . PHE A 1 438 ? -20.258 -1.740 26.513 1.00 65.95 567 PHE A O 1
ATOM 3058 N N . ALA A 1 439 ? -19.669 -2.467 28.579 1.00 75.38 568 ALA A N 1
ATOM 3059 C CA . ALA A 1 439 ? -18.237 -2.637 28.300 1.00 73.86 568 ALA A CA 1
ATOM 3060 C C . ALA A 1 439 ? -17.668 -1.424 27.572 1.00 73.30 568 ALA A C 1
ATOM 3061 O O . ALA A 1 439 ? -16.924 -1.548 26.597 1.00 65.83 568 ALA A O 1
ATOM 3063 N N . ASP A 1 440 ? -18.050 -0.239 28.048 1.00 72.45 569 ASP A N 1
ATOM 3064 C CA . ASP A 1 440 ? -17.595 1.032 27.487 1.00 72.26 569 ASP A CA 1
ATOM 3065 C C . ASP A 1 440 ? -17.867 1.105 25.988 1.00 73.22 569 ASP A C 1
ATOM 3066 O O . ASP A 1 440 ? -17.082 1.662 25.216 1.00 71.22 569 ASP A O 1
ATOM 3071 N N . GLY A 1 441 ? -18.996 0.534 25.575 1.00 70.02 570 GLY A N 1
ATOM 3072 C CA . GLY A 1 441 ? -19.418 0.616 24.191 1.00 67.25 570 GLY A CA 1
ATOM 3073 C C . GLY A 1 441 ? -18.663 -0.290 23.247 1.00 65.27 570 GLY A C 1
ATOM 3074 O O . GLY A 1 441 ? -18.717 -0.082 22.030 1.00 65.98 570 GLY A O 1
ATOM 3075 N N . TYR A 1 442 ? -17.967 -1.299 23.782 1.00 56.77 571 TYR A N 1
ATOM 3076 C CA . TYR A 1 442 ? -17.138 -2.178 22.961 1.00 62.80 571 TYR A CA 1
ATOM 3077 C C . TYR A 1 442 ? -17.860 -2.630 21.698 1.00 64.25 571 TYR A C 1
ATOM 3078 O O . TYR A 1 442 ? -17.293 -2.607 20.600 1.00 63.61 571 TYR A O 1
ATOM 3087 N N . LEU A 1 443 ? -19.106 -3.083 21.845 1.00 65.70 572 LEU A N 1
ATOM 3088 C CA . LEU A 1 443 ? -19.819 -3.658 20.713 1.00 58.88 572 LEU A CA 1
ATOM 3089 C C . LEU A 1 443 ? -20.360 -2.582 19.788 1.00 69.04 572 LEU A C 1
ATOM 3090 O O . LEU A 1 443 ? -20.505 -2.821 18.582 1.00 68.00 572 LEU A O 1
ATOM 3095 N N . GLY A 1 444 ? -20.689 -1.409 20.332 1.00 62.61 573 GLY A N 1
ATOM 3096 C CA . GLY A 1 444 ? -21.094 -0.308 19.476 1.00 59.24 573 GLY A CA 1
ATOM 3097 C C . GLY A 1 444 ? -19.968 0.134 18.564 1.00 66.23 573 GLY A C 1
ATOM 3098 O O . GLY A 1 444 ? -20.145 0.251 17.347 1.00 53.28 573 GLY A O 1
ATOM 3099 N N . LYS A 1 445 ? -18.779 0.357 19.149 1.00 64.06 574 LYS A N 1
ATOM 3100 C CA . LYS A 1 445 ? -17.600 0.777 18.396 1.00 58.18 574 LYS A CA 1
ATOM 3101 C C . LYS A 1 445 ? -17.085 -0.331 17.490 1.00 63.50 574 LYS A C 1
ATOM 3102 O O . LYS A 1 445 ? -16.469 -0.047 16.458 1.00 64.09 574 LYS A O 1
ATOM 3108 N N . TYR A 1 446 ? -17.267 -1.593 17.885 1.00 58.82 575 TYR A N 1
ATOM 3109 C CA . TYR A 1 446 ? -16.920 -2.692 16.991 1.00 63.44 575 TYR A CA 1
ATOM 3110 C C . TYR A 1 446 ? -17.695 -2.584 15.689 1.00 61.73 575 TYR A C 1
ATOM 3111 O O . TYR A 1 446 ? -17.146 -2.826 14.608 1.00 63.11 575 TYR A O 1
ATOM 3120 N N . ALA A 1 447 ? -18.972 -2.216 15.775 1.00 61.73 576 ALA A N 1
ATOM 3121 C CA . ALA A 1 447 ? -19.815 -2.162 14.588 1.00 64.53 576 ALA A CA 1
ATOM 3122 C C . ALA A 1 447 ? -19.399 -1.015 13.680 1.00 59.66 576 ALA A C 1
ATOM 3123 O O . ALA A 1 447 ? -19.272 -1.186 12.462 1.00 58.68 576 ALA A O 1
ATOM 3125 N N . LEU A 1 448 ? -19.177 0.165 14.261 1.00 64.71 577 LEU A N 1
ATOM 3126 C CA . LEU A 1 448 ? -18.734 1.308 13.470 1.00 60.22 577 LEU A CA 1
ATOM 3127 C C . LEU A 1 448 ? -17.358 1.057 12.862 1.00 61.98 577 LEU A C 1
ATOM 3128 O O . LEU A 1 448 ? -17.107 1.406 11.701 1.00 59.23 577 LEU A O 1
ATOM 3133 N N . SER A 1 449 ? -16.456 0.436 13.628 1.00 63.11 578 SER A N 1
ATOM 3134 C CA . SER A 1 449 ? -15.104 0.186 13.137 1.00 59.30 578 SER A CA 1
ATOM 3135 C C . SER A 1 449 ? -15.096 -0.817 11.988 1.00 62.51 578 SER A C 1
ATOM 3136 O O . SER A 1 449 ? -14.257 -0.715 11.086 1.00 60.32 578 SER A O 1
ATOM 3139 N N . CYS A 1 450 ? -16.037 -1.763 11.982 1.00 63.71 579 CYS A N 1
ATOM 3140 C CA . CYS A 1 450 ? -16.148 -2.703 10.868 1.00 65.76 579 CYS A CA 1
ATOM 3141 C C . CYS A 1 450 ? -16.556 -1.997 9.579 1.00 64.28 579 CYS A C 1
ATOM 3142 O O . CYS A 1 450 ? -16.059 -2.332 8.498 1.00 59.40 579 CYS A O 1
ATOM 3145 N N . LEU A 1 451 ? -17.474 -1.029 9.671 1.00 62.92 580 LEU A N 1
ATOM 3146 C CA . LEU A 1 451 ? -17.978 -0.364 8.472 1.00 62.03 580 LEU A CA 1
ATOM 3147 C C . LEU A 1 451 ? -16.896 0.481 7.815 1.00 64.97 580 LEU A C 1
ATOM 3148 O O . LEU A 1 451 ? -16.728 0.449 6.590 1.00 65.14 580 LEU A O 1
ATOM 3153 N N . VAL A 1 452 ? -16.167 1.262 8.615 1.00 65.24 581 VAL A N 1
ATOM 3154 C CA . VAL A 1 452 ? -15.143 2.143 8.065 1.00 66.71 581 VAL A CA 1
ATOM 3155 C C . VAL A 1 452 ? -13.884 1.373 7.659 1.00 61.50 581 VAL A C 1
ATOM 3156 O O . VAL A 1 452 ? -13.207 1.755 6.697 1.00 61.13 581 VAL A O 1
ATOM 3160 N N . ALA A 1 453 ? -13.546 0.281 8.351 1.00 60.10 582 ALA A N 1
ATOM 3161 C CA . ALA A 1 453 ? -12.441 -0.541 7.870 1.00 58.17 582 ALA A CA 1
ATOM 3162 C C . ALA A 1 453 ? -12.762 -1.148 6.513 1.00 63.94 582 ALA A C 1
ATOM 3163 O O . ALA A 1 453 ? -11.852 -1.472 5.746 1.00 63.90 582 ALA A O 1
ATOM 3165 N N . MET A 1 454 ? -14.043 -1.310 6.195 1.00 65.83 583 MET A N 1
ATOM 3166 C CA . MET A 1 454 ? -14.450 -1.736 4.865 1.00 68.84 583 MET A CA 1
ATOM 3167 C C . MET A 1 454 ? -14.651 -0.554 3.924 1.00 65.19 583 MET A C 1
ATOM 3168 O O . MET A 1 454 ? -15.180 -0.736 2.823 1.00 67.36 583 MET A O 1
ATOM 3173 N N . LYS A 1 455 ? -14.246 0.647 4.342 1.00 69.73 584 LYS A N 1
ATOM 3174 C CA . LYS A 1 455 ? -14.300 1.853 3.514 1.00 68.76 584 LYS A CA 1
ATOM 3175 C C . LYS A 1 455 ? -15.741 2.271 3.201 1.00 65.91 584 LYS A C 1
ATOM 3176 O O . LYS A 1 455 ? -16.017 2.900 2.177 1.00 73.35 584 LYS A O 1
ATOM 3182 N N . TYR A 1 456 ? -16.674 1.927 4.086 1.00 57.90 585 TYR A N 1
ATOM 3183 C CA . TYR A 1 456 ? -18.021 2.463 4.014 1.00 58.12 585 TYR A CA 1
ATOM 3184 C C . TYR A 1 456 ? -18.056 3.871 4.591 1.00 64.37 585 TYR A C 1
ATOM 3185 O O . TYR A 1 456 ? -17.371 4.170 5.573 1.00 64.77 585 TYR A O 1
ATOM 3194 N N . GLN A 1 457 ? -18.860 4.737 3.984 1.00 57.91 586 GLN A N 1
ATOM 3195 C CA . GLN A 1 457 ? -19.292 5.936 4.687 1.00 54.36 586 GLN A CA 1
ATOM 3196 C C . GLN A 1 457 ? -20.183 5.502 5.837 1.00 56.03 586 GLN A C 1
ATOM 3197 O O . GLN A 1 457 ? -20.989 4.579 5.695 1.00 64.86 586 GLN A O 1
ATOM 3203 N N . ALA A 1 458 ? -20.036 6.149 6.986 1.00 54.45 587 ALA A N 1
ATOM 3204 C CA . ALA A 1 458 ? -20.799 5.722 8.145 1.00 58.79 587 ALA A CA 1
ATOM 3205 C C . ALA A 1 458 ? -21.214 6.923 8.972 1.00 58.07 587 ALA A C 1
ATOM 3206 O O . ALA A 1 458 ? -20.586 7.986 8.939 1.00 59.39 587 ALA A O 1
ATOM 3208 N N . ARG A 1 459 ? -22.281 6.714 9.734 1.00 52.25 588 ARG A N 1
ATOM 3209 C CA . ARG A 1 459 ? -22.836 7.712 10.628 1.00 60.03 588 ARG A CA 1
ATOM 3210 C C . ARG A 1 459 ? -23.473 6.968 11.794 1.00 58.44 588 ARG A C 1
ATOM 3211 O O . ARG A 1 459 ? -23.854 5.802 11.660 1.00 56.94 588 ARG A O 1
ATOM 3219 N N . LEU A 1 460 ? -23.545 7.630 12.948 1.00 55.67 589 LEU A N 1
ATOM 3220 C CA . LEU A 1 460 ? -24.100 7.048 14.164 1.00 55.83 589 LEU A CA 1
ATOM 3221 C C . LEU A 1 460 ? -25.150 7.993 14.729 1.00 64.34 589 LEU A C 1
ATOM 3222 O O . LEU A 1 460 ? -24.886 9.189 14.886 1.00 62.00 589 LEU A O 1
ATOM 3227 N N . GLY A 1 461 ? -26.327 7.468 15.041 1.00 56.34 590 GLY A N 1
ATOM 3228 C CA . GLY A 1 461 ? -27.383 8.285 15.611 1.00 57.50 590 GLY A CA 1
ATOM 3229 C C . GLY A 1 461 ? -28.188 7.548 16.661 1.00 60.57 590 GLY A C 1
ATOM 3230 O O . GLY A 1 461 ? -28.286 6.317 16.656 1.00 63.27 590 GLY A O 1
ATOM 3231 N N . MET A 1 462 ? -28.768 8.327 17.573 1.00 54.39 591 MET A N 1
ATOM 3232 C CA . MET A 1 462 ? -29.696 7.831 18.583 1.00 60.73 591 MET A CA 1
ATOM 3233 C C . MET A 1 462 ? -31.066 8.458 18.349 1.00 68.03 591 MET A C 1
ATOM 3234 O O . MET A 1 462 ? -31.200 9.691 18.349 1.00 55.33 591 MET A O 1
ATOM 3239 N N . MET A 1 463 ? -32.078 7.614 18.136 1.00 64.59 592 MET A N 1
ATOM 3240 C CA . MET A 1 463 ? -33.416 8.081 17.806 1.00 56.73 592 MET A CA 1
ATOM 3241 C C . MET A 1 463 ? -34.419 7.612 18.852 1.00 60.57 592 MET A C 1
ATOM 3242 O O . MET A 1 463 ? -34.373 6.459 19.301 1.00 58.01 592 MET A O 1
ATOM 3247 N N . VAL A 1 464 ? -35.318 8.528 19.232 1.00 57.04 593 VAL A N 1
ATOM 3248 C CA . VAL A 1 464 ? -36.358 8.302 20.235 1.00 58.14 593 VAL A CA 1
ATOM 3249 C C . VAL A 1 464 ? -37.654 7.945 19.524 1.00 61.04 593 VAL A C 1
ATOM 3250 O O . VAL A 1 464 ? -38.140 8.715 18.687 1.00 62.03 593 VAL A O 1
ATOM 3254 N N . ALA A 1 465 ? -38.228 6.788 19.866 1.00 52.29 594 ALA A N 1
ATOM 3255 C CA . ALA A 1 465 ? -39.365 6.286 19.101 1.00 53.26 594 ALA A CA 1
ATOM 3256 C C . ALA A 1 465 ? -40.554 7.235 19.188 1.00 57.44 594 ALA A C 1
ATOM 3257 O O . ALA A 1 465 ? -41.177 7.559 18.170 1.00 57.87 594 ALA A O 1
ATOM 3259 N N . GLY A 1 466 ? -40.870 7.714 20.396 1.00 54.31 595 GLY A N 1
ATOM 3260 C CA . GLY A 1 466 ? -42.010 8.609 20.553 1.00 56.47 595 GLY A CA 1
ATOM 3261 C C . GLY A 1 466 ? -41.936 9.846 19.679 1.00 55.45 595 GLY A C 1
ATOM 3262 O O . GLY A 1 466 ? -42.967 10.383 19.262 1.00 63.41 595 GLY A O 1
ATOM 3263 N N . CYS A 1 467 ? -40.721 10.305 19.381 1.00 51.47 596 CYS A N 1
ATOM 3264 C CA . CYS A 1 467 ? -40.492 11.484 18.559 1.00 56.32 596 CYS A CA 1
ATOM 3265 C C . CYS A 1 467 ? -41.080 11.362 17.160 1.00 59.37 596 CYS A C 1
ATOM 3266 O O . CYS A 1 467 ? -41.078 12.353 16.418 1.00 60.70 596 CYS A O 1
ATOM 3269 N N . TYR A 1 468 ? -41.576 10.184 16.779 1.00 55.41 597 TYR A N 1
ATOM 3270 C CA . TYR A 1 468 ? -42.132 9.968 15.448 1.00 54.65 597 TYR A CA 1
ATOM 3271 C C . TYR A 1 468 ? -43.594 9.527 15.505 1.00 58.41 597 TYR A C 1
ATOM 3272 O O . TYR A 1 468 ? -44.143 9.054 14.503 1.00 53.39 597 TYR A O 1
ATOM 3281 N N . GLY A 1 469 ? -44.246 9.722 16.653 1.00 53.73 598 GLY A N 1
ATOM 3282 C CA . GLY A 1 469 ? -45.662 9.453 16.794 1.00 54.27 598 GLY A CA 1
ATOM 3283 C C . GLY A 1 469 ? -45.987 8.185 17.557 1.00 61.35 598 GLY A C 1
ATOM 3284 O O . GLY A 1 469 ? -46.749 7.347 17.070 1.00 60.22 598 GLY A O 1
ATOM 3285 N N . LEU A 1 470 ? -45.435 8.035 18.757 1.00 52.27 599 LEU A N 1
ATOM 3286 C CA . LEU A 1 470 ? -45.704 6.870 19.586 1.00 60.46 599 LEU A CA 1
ATOM 3287 C C . LEU A 1 470 ? -45.724 7.289 21.047 1.00 57.05 599 LEU A C 1
ATOM 3288 O O . LEU A 1 470 ? -44.977 8.190 21.446 1.00 53.31 599 LEU A O 1
ATOM 3293 N N . PRO A 1 471 ? -46.560 6.649 21.871 1.00 62.34 600 PRO A N 1
ATOM 3294 C CA . PRO A 1 471 ? -46.530 6.932 23.312 1.00 56.47 600 PRO A CA 1
ATOM 3295 C C . PRO A 1 471 ? -45.451 6.115 24.001 1.00 63.39 600 PRO A C 1
ATOM 3296 O O . PRO A 1 471 ? -45.631 5.618 25.119 1.00 65.62 600 PRO A O 1
ATOM 3300 N N . GLN A 1 472 ? -44.326 5.960 23.316 1.00 57.59 601 GLN A N 1
ATOM 3301 C CA . GLN A 1 472 ? -43.144 5.310 23.853 1.00 61.44 601 GLN A CA 1
ATOM 3302 C C . GLN A 1 472 ? -42.038 6.332 24.005 1.00 59.01 601 GLN A C 1
ATOM 3303 O O . GLN A 1 472 ? -42.091 7.422 23.432 1.00 67.28 601 GLN A O 1
ATOM 3309 N N . PHE A 1 473 ? -41.029 5.971 24.792 1.00 64.65 602 PHE A N 1
ATOM 3310 C CA . PHE A 1 473 ? -39.764 6.673 24.662 1.00 54.68 602 PHE A CA 1
ATOM 3311 C C . PHE A 1 473 ? -38.892 5.874 23.703 1.00 55.75 602 PHE A C 1
ATOM 3312 O O . PHE A 1 473 ? -38.825 6.190 22.510 1.00 52.36 602 PHE A O 1
ATOM 3320 N N . ARG A 1 474 ? -38.261 4.819 24.218 1.00 55.59 603 ARG A N 1
ATOM 3321 C CA . ARG A 1 474 ? -37.505 3.836 23.436 1.00 55.24 603 ARG A CA 1
ATOM 3322 C C . ARG A 1 474 ? -36.458 4.507 22.543 1.00 60.08 603 ARG A C 1
ATOM 3323 O O . ARG A 1 474 ? -36.585 4.583 21.320 1.00 58.58 603 ARG A O 1
ATOM 3331 N N . MET A 1 475 ? -35.403 4.980 23.190 1.00 59.82 604 MET A N 1
ATOM 3332 C CA . MET A 1 475 ? -34.262 5.483 22.444 1.00 62.36 604 MET A CA 1
ATOM 3333 C C . MET A 1 475 ? -33.456 4.302 21.913 1.00 61.56 604 MET A C 1
ATOM 3334 O O . MET A 1 475 ? -33.144 3.367 22.658 1.00 57.07 604 MET A O 1
ATOM 3339 N N . ARG A 1 476 ? -33.147 4.329 20.622 1.00 62.75 605 ARG A N 1
ATOM 3340 C CA . ARG A 1 476 ? -32.402 3.256 19.984 1.00 59.12 605 ARG A CA 1
ATOM 3341 C C . ARG A 1 476 ? -31.234 3.839 19.196 1.00 62.99 605 ARG A C 1
ATOM 3342 O O . ARG A 1 476 ? -31.248 5.011 18.793 1.00 62.41 605 ARG A O 1
ATOM 3350 N N . VAL A 1 477 ? -30.213 3.002 18.998 1.00 56.98 606 VAL A N 1
ATOM 3351 C CA . VAL A 1 477 ? -29.000 3.362 18.266 1.00 58.15 606 VAL A CA 1
ATOM 3352 C C . VAL A 1 477 ? -29.144 2.869 16.833 1.00 60.48 606 VAL A C 1
ATOM 3353 O O . VAL A 1 477 ? -29.496 1.704 16.604 1.00 59.17 606 VAL A O 1
ATOM 3357 N N . PHE A 1 478 ? -28.887 3.751 15.868 1.00 58.90 607 PHE A N 1
ATOM 3358 C CA . PHE A 1 478 ? -28.994 3.414 14.453 1.00 56.89 607 PHE A CA 1
ATOM 3359 C C . PHE A 1 478 ? -27.692 3.778 13.762 1.00 61.06 607 PHE A C 1
ATOM 3360 O O . PHE A 1 478 ? -27.242 4.930 13.828 1.00 58.53 607 PHE A O 1
ATOM 3368 N N . LEU A 1 479 ? -27.094 2.794 13.104 1.00 55.46 608 LEU A N 1
ATOM 3369 C CA . LEU A 1 479 ? -25.809 2.940 12.442 1.00 56.91 608 LEU A CA 1
ATOM 3370 C C . LEU A 1 479 ? -26.076 2.870 10.946 1.00 56.35 608 LEU A C 1
ATOM 3371 O O . LEU A 1 479 ? -26.578 1.855 10.446 1.00 52.84 608 LEU A O 1
ATOM 3376 N N . TRP A 1 480 ? -25.782 3.970 10.254 1.00 49.63 609 TRP A N 1
ATOM 3377 C CA . TRP A 1 480 ? -25.848 4.051 8.805 1.00 55.62 609 TRP A CA 1
ATOM 3378 C C . TRP A 1 480 ? -24.500 3.661 8.212 1.00 60.28 609 TRP A C 1
ATOM 3379 O O . TRP A 1 480 ? -23.451 4.118 8.675 1.00 58.56 609 TRP A O 1
ATOM 3390 N N . GLY A 1 481 ? -24.534 2.834 7.181 1.00 56.09 610 GLY A N 1
ATOM 3391 C CA . GLY A 1 481 ? -23.374 2.629 6.328 1.00 51.06 610 GLY A CA 1
ATOM 3392 C C . GLY A 1 481 ? -23.760 2.804 4.876 1.00 57.07 610 GLY A C 1
ATOM 3393 O O . GLY A 1 481 ? -24.881 2.497 4.481 1.00 52.36 610 GLY A O 1
ATOM 3394 N N . ALA A 1 482 ? -22.818 3.306 4.082 1.00 57.88 611 ALA A N 1
ATOM 3395 C CA . ALA A 1 482 ? -23.085 3.548 2.671 1.00 56.72 611 ALA A CA 1
ATOM 3396 C C . ALA A 1 482 ? -21.780 3.483 1.894 1.00 62.22 611 ALA A C 1
ATOM 3397 O O . ALA A 1 482 ? -20.773 4.056 2.322 1.00 59.86 611 ALA A O 1
ATOM 3399 N N . LEU A 1 483 ? -21.802 2.778 0.762 1.00 55.96 612 LEU A N 1
ATOM 3400 C CA . LEU A 1 483 ? -20.630 2.686 -0.096 1.00 56.62 612 LEU A CA 1
ATOM 3401 C C . LEU A 1 483 ? -20.183 4.074 -0.546 1.00 63.38 612 LEU A C 1
ATOM 3402 O O . LEU A 1 483 ? -20.947 5.042 -0.517 1.00 60.99 612 LEU A O 1
ATOM 3407 N N . SER A 1 484 ? -18.924 4.155 -0.985 1.00 65.04 613 SER A N 1
ATOM 3408 C CA . SER A 1 484 ? -18.376 5.423 -1.452 1.00 68.16 613 SER A CA 1
ATOM 3409 C C . SER A 1 484 ? -19.045 5.888 -2.739 1.00 59.92 613 SER A C 1
ATOM 3410 O O . SER A 1 484 ? -18.905 7.055 -3.114 1.00 63.46 613 SER A O 1
ATOM 3413 N N . SER A 1 485 ? -19.761 5.002 -3.420 1.00 64.82 614 SER A N 1
ATOM 3414 C CA . SER A 1 485 ? -20.515 5.356 -4.610 1.00 66.68 614 SER A CA 1
ATOM 3415 C C . SER A 1 485 ? -21.910 5.891 -4.310 1.00 61.96 614 SER A C 1
ATOM 3416 O O . SER A 1 485 ? -22.618 6.279 -5.245 1.00 60.00 614 SER A O 1
ATOM 3419 N N . MET A 1 486 ? -22.334 5.911 -3.051 1.00 57.36 615 MET A N 1
ATOM 3420 C CA . MET A 1 486 ? -23.689 6.309 -2.683 1.00 58.68 615 MET A CA 1
ATOM 3421 C C . MET A 1 486 ? -23.638 7.544 -1.796 1.00 61.42 615 MET A C 1
ATOM 3422 O O . MET A 1 486 ? -22.585 7.926 -1.275 1.00 53.70 615 MET A O 1
ATOM 3427 N N . VAL A 1 487 ? -24.795 8.165 -1.616 1.00 57.47 616 VAL A N 1
ATOM 3428 C CA . VAL A 1 487 ? -24.932 9.278 -0.688 1.00 60.77 616 VAL A CA 1
ATOM 3429 C C . VAL A 1 487 ? -25.264 8.716 0.687 1.00 62.49 616 VAL A C 1
ATOM 3430 O O . VAL A 1 487 ? -26.239 7.973 0.842 1.00 57.99 616 VAL A O 1
ATOM 3434 N N . LEU A 1 488 ? -24.452 9.057 1.675 1.00 61.97 617 LEU A N 1
ATOM 3435 C CA . LEU A 1 488 ? -24.740 8.694 3.050 1.00 55.59 617 LEU A CA 1
ATOM 3436 C C . LEU A 1 488 ? -26.091 9.265 3.459 1.00 54.72 617 LEU A C 1
ATOM 3437 O O . LEU A 1 488 ? -26.298 10.477 3.339 1.00 60.19 617 LEU A O 1
ATOM 3442 N N . PRO A 1 489 ? -27.034 8.446 3.915 1.00 58.17 618 PRO A N 1
ATOM 3443 C CA . PRO A 1 489 ? -28.334 8.985 4.320 1.00 57.82 618 PRO A CA 1
ATOM 3444 C C . PRO A 1 489 ? -28.250 9.733 5.644 1.00 63.10 618 PRO A C 1
ATOM 3445 O O . PRO A 1 489 ? -27.327 9.539 6.441 1.00 56.39 618 PRO A O 1
ATOM 3449 N N . LYS A 1 490 ? -29.239 10.601 5.869 1.00 59.73 619 LYS A N 1
ATOM 3450 C CA . LYS A 1 490 ? -29.290 1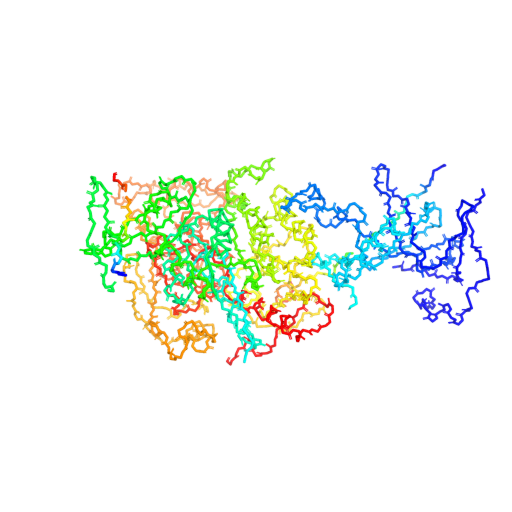1.429 7.063 1.00 57.25 619 LYS A CA 1
ATOM 3451 C C . LYS A 1 490 ? -30.160 10.781 8.136 1.00 57.82 619 LYS A C 1
ATOM 3452 O O . LYS A 1 490 ? -30.771 9.730 7.934 1.00 58.39 619 LYS A O 1
ATOM 3458 N N . TYR A 1 491 ? -30.189 11.419 9.307 1.00 56.29 620 TYR A N 1
ATOM 3459 C CA . TYR A 1 491 ? -31.192 11.003 10.272 1.00 48.17 620 TYR A CA 1
ATOM 3460 C C . TYR A 1 491 ? -32.348 11.983 10.244 1.00 61.14 620 TYR A C 1
ATOM 3461 O O . TYR A 1 491 ? -32.125 13.197 10.171 1.00 58.36 620 TYR A O 1
ATOM 3470 N N . PRO A 1 492 ? -33.582 11.479 10.291 1.00 63.56 621 PRO A N 1
ATOM 3471 C CA . PRO A 1 492 ? -34.747 12.368 10.255 1.00 53.76 621 PRO A CA 1
ATOM 3472 C C . PRO A 1 492 ? -35.002 12.947 11.638 1.00 56.77 621 PRO A C 1
ATOM 3473 O O . PRO A 1 492 ? -34.932 12.236 12.644 1.00 61.34 621 PRO A O 1
ATOM 3477 N N . LEU A 1 493 ? -35.307 14.241 11.679 1.00 57.09 622 LEU A N 1
ATOM 3478 C CA . LEU A 1 493 ? -35.562 14.937 12.931 1.00 60.06 622 LEU A CA 1
ATOM 3479 C C . LEU A 1 493 ? -36.891 14.486 13.549 1.00 64.08 622 LEU A C 1
ATOM 3480 O O . LEU A 1 493 ? -37.770 13.964 12.855 1.00 55.87 622 LEU A O 1
ATOM 3485 N N . PRO A 1 494 ? -37.063 14.675 14.860 1.00 59.65 623 PRO A N 1
ATOM 3486 C CA . PRO A 1 494 ? -38.342 14.322 15.489 1.00 55.82 623 PRO A CA 1
ATOM 3487 C C . PRO A 1 494 ? -39.490 15.126 14.893 1.00 64.92 623 PRO A C 1
ATOM 3488 O O . PRO A 1 494 ? -39.382 16.339 14.693 1.00 56.73 623 PRO A O 1
ATOM 3492 N N . THR A 1 495 ? -40.602 14.438 14.620 1.00 61.96 624 THR A N 1
ATOM 3493 C CA . THR A 1 495 ? -41.823 15.105 14.190 1.00 62.98 624 THR A CA 1
ATOM 3494 C C . THR A 1 495 ? -42.776 15.403 15.335 1.00 56.89 624 THR A C 1
ATOM 3495 O O . THR A 1 495 ? -43.674 16.230 15.168 1.00 60.42 624 THR A O 1
ATOM 3499 N N . TYR A 1 496 ? -42.632 14.726 16.469 1.00 65.94 625 TYR A N 1
ATOM 3500 C CA . TYR A 1 496 ? -43.461 14.945 17.646 1.00 63.01 625 TYR A CA 1
ATOM 3501 C C . TYR A 1 496 ? -42.573 15.348 18.816 1.00 64.83 625 TYR A C 1
ATOM 3502 O O . TYR A 1 496 ? -41.352 15.200 18.777 1.00 68.86 625 TYR A O 1
ATOM 3511 N N . ASP A 1 497 ? -43.203 15.849 19.869 1.00 60.91 626 ASP A N 1
ATOM 3512 C CA . ASP A 1 497 ? -42.558 15.959 21.167 1.00 60.83 626 ASP A CA 1
ATOM 3513 C C . ASP A 1 497 ? -42.780 14.668 21.954 1.00 64.88 626 ASP A C 1
ATOM 3514 O O . ASP A 1 497 ? -43.620 13.838 21.595 1.00 64.44 626 ASP A O 1
ATOM 3519 N N . VAL A 1 498 ? -42.000 14.493 23.028 1.00 58.91 627 VAL A N 1
ATOM 3520 C CA . VAL A 1 498 ? -42.132 13.338 23.912 1.00 64.08 627 VAL A CA 1
ATOM 3521 C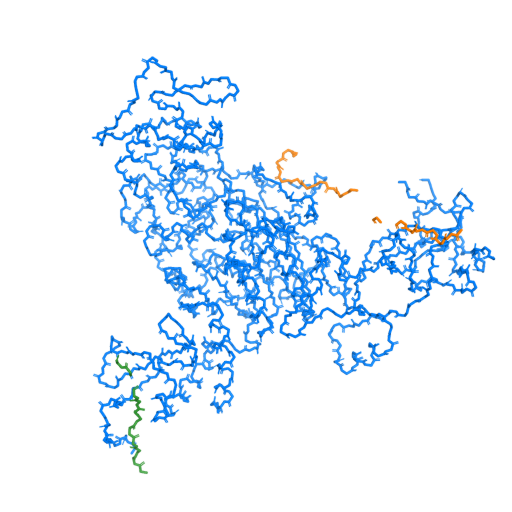 C . VAL A 1 498 ? -42.019 13.764 25.364 1.00 62.17 627 VAL A C 1
ATOM 3522 O O . VAL A 1 498 ? -41.545 14.852 25.684 1.00 68.75 627 VAL A O 1
ATOM 3526 N N . VAL A 1 499 ? -42.468 12.877 26.245 1.00 63.56 628 VAL A N 1
ATOM 3527 C CA . VAL A 1 499 ? -42.079 12.931 27.647 1.00 71.44 628 VAL A CA 1
ATOM 3528 C C . VAL A 1 499 ? -40.736 12.225 27.754 1.00 74.68 628 VAL A C 1
ATOM 3529 O O . VAL A 1 499 ? -40.616 11.046 27.404 1.00 69.43 628 VAL A O 1
ATOM 3533 N N . VAL A 1 500 ? -39.717 12.946 28.207 1.00 73.64 629 VAL A N 1
ATOM 3534 C CA . VAL A 1 500 ? -38.367 12.398 28.229 1.00 65.91 629 VAL A CA 1
ATOM 3535 C C . VAL A 1 500 ? -38.255 11.441 29.410 1.00 73.12 629 VAL A C 1
ATOM 3536 O O . VAL A 1 500 ? -38.552 11.811 30.550 1.00 69.94 629 VAL A O 1
ATOM 3540 N N . ARG A 1 501 ? -37.855 10.194 29.136 1.00 76.12 630 ARG A N 1
ATOM 3541 C CA . ARG A 1 501 ? -37.693 9.169 30.172 1.00 79.77 630 ARG A CA 1
ATOM 3542 C C . ARG A 1 501 ? -36.386 8.401 29.935 1.00 75.50 630 ARG A C 1
ATOM 3543 O O . ARG A 1 501 ? -36.342 7.179 29.790 1.00 74.27 630 ARG A O 1
ATOM 3551 N N . GLY A 1 502 ? -35.297 9.149 29.930 1.00 73.64 631 GLY A N 1
ATOM 3552 C CA . GLY A 1 502 ? -33.971 8.606 29.706 1.00 83.01 631 GLY A CA 1
ATOM 3553 C C . GLY A 1 502 ? -33.169 9.643 28.952 1.00 83.15 631 GLY A C 1
ATOM 3554 O O . GLY A 1 502 ? -33.709 10.522 28.280 1.00 83.72 631 GLY A O 1
ATOM 3555 N N . GLY A 1 503 ? -31.845 9.550 29.073 1.00 84.03 632 GLY A N 1
ATOM 3556 C CA . GLY A 1 503 ? -30.954 10.424 28.347 1.00 83.05 632 GLY A CA 1
ATOM 3557 C C . GLY A 1 503 ? -29.896 9.614 27.621 1.00 78.91 632 GLY A C 1
ATOM 3558 O O . GLY A 1 503 ? -29.740 8.409 27.838 1.00 75.41 632 GLY A O 1
ATOM 3559 N N . ALA A 1 504 ? -29.179 10.298 26.755 1.00 75.57 633 ALA A N 1
ATOM 3560 C CA . ALA A 1 504 ? -28.079 9.657 26.063 1.00 73.53 633 ALA A CA 1
ATOM 3561 C C . ALA A 1 504 ? -26.828 9.637 26.944 1.00 72.73 633 ALA A C 1
ATOM 3562 O O . ALA A 1 504 ? -26.664 10.487 27.825 1.00 74.31 633 ALA A O 1
ATOM 3564 N N . PRO A 1 505 ? -25.952 8.657 26.742 1.00 70.00 634 PRO A N 1
ATOM 3565 C CA . PRO A 1 505 ? -24.656 8.664 27.431 1.00 65.58 634 PRO A CA 1
ATOM 3566 C C . PRO A 1 505 ? -23.806 9.858 27.023 1.00 77.49 634 PRO A C 1
ATOM 3567 O O . PRO A 1 505 ? -23.818 10.293 25.869 1.00 71.94 634 PRO A O 1
ATOM 3571 N N . ASN A 1 506 ? -23.041 10.372 27.995 1.00 76.48 635 ASN A N 1
ATOM 3572 C CA . ASN A 1 506 ? -22.279 11.600 27.783 1.00 78.73 635 ASN A CA 1
ATOM 3573 C C . ASN A 1 506 ? -21.260 11.462 26.660 1.00 73.26 635 ASN A C 1
ATOM 3574 O O . ASN A 1 506 ? -21.010 12.430 25.934 1.00 83.53 635 ASN A O 1
ATOM 3579 N N . ALA A 1 507 ? -20.664 10.280 26.493 1.00 71.20 636 ALA A N 1
ATOM 3580 C CA . ALA A 1 507 ? -19.688 10.111 25.424 1.00 68.73 636 ALA A CA 1
ATOM 3581 C C . ALA A 1 507 ? -20.323 10.177 24.040 1.00 68.66 636 ALA A C 1
ATOM 3582 O O . ALA A 1 507 ? -19.605 10.355 23.049 1.00 64.63 636 ALA A O 1
ATOM 3584 N N . PHE A 1 508 ? -21.646 10.046 23.944 1.00 67.96 637 PHE A N 1
ATOM 3585 C CA . PHE A 1 508 ? -22.301 10.036 22.642 1.00 66.39 637 PHE A CA 1
ATOM 3586 C C . PHE A 1 508 ? -23.404 11.083 22.536 1.00 72.63 637 PHE A C 1
ATOM 3587 O O . PHE A 1 508 ? -24.261 10.984 21.650 1.00 65.44 637 PHE A O 1
ATOM 3595 N N . SER A 1 509 ? -23.381 12.106 23.396 1.00 63.29 638 SER A N 1
ATOM 3596 C CA . SER A 1 509 ? -24.460 13.089 23.388 1.00 73.18 638 SER A CA 1
ATOM 3597 C C . SER A 1 509 ? -24.573 13.790 22.037 1.00 68.51 638 SER A C 1
ATOM 3598 O O . SER A 1 509 ? -25.664 14.223 21.653 1.00 67.30 638 SER A O 1
ATOM 3601 N N . GLN A 1 510 ? -23.471 13.880 21.294 1.00 66.98 639 GLN A N 1
ATOM 3602 C CA . GLN A 1 510 ? -23.449 14.532 19.992 1.00 65.90 639 GLN A CA 1
ATOM 3603 C C . GLN A 1 510 ? -23.975 13.642 18.865 1.00 67.39 639 GLN A C 1
ATOM 3604 O O . GLN A 1 510 ? -23.948 14.066 17.702 1.00 64.41 639 GLN A O 1
ATOM 3610 N N . CYS A 1 511 ? -24.439 12.425 19.166 1.00 63.55 640 CYS A N 1
ATOM 3611 C CA . CYS A 1 511 ? -25.140 11.592 18.192 1.00 63.17 640 CYS A CA 1
ATOM 3612 C C . CYS A 1 511 ? -26.643 11.513 18.446 1.00 61.66 640 CYS A C 1
ATOM 3613 O O . CYS A 1 511 ? -27.320 10.684 17.826 1.00 62.88 640 CYS A O 1
ATOM 3616 N N . MET A 1 512 ? -27.179 12.335 19.348 1.00 65.77 641 MET A N 1
ATOM 3617 C CA . MET A 1 512 ? -28.618 12.361 19.591 1.00 66.91 641 MET A CA 1
ATOM 3618 C C . MET A 1 512 ? -29.352 13.061 18.467 1.00 61.81 641 MET A C 1
ATOM 3619 O O . MET A 1 512 ? -29.067 14.221 18.152 1.00 59.09 641 MET A O 1
ATOM 3624 N N . VAL A 1 513 ? -30.323 12.364 17.887 1.00 53.62 642 VAL A N 1
ATOM 3625 C CA . VAL A 1 513 ? -31.115 12.916 16.803 1.00 58.81 642 VAL A CA 1
ATOM 3626 C C . VAL A 1 513 ? -32.245 13.717 17.440 1.00 57.52 642 VAL A C 1
ATOM 3627 O O . VAL A 1 513 ? -33.217 13.157 17.947 1.00 66.02 642 VAL A O 1
ATOM 3631 N N . ALA A 1 514 ? -32.112 15.039 17.409 1.00 62.20 643 ALA A N 1
ATOM 3632 C CA . ALA A 1 514 ? -33.040 15.941 18.075 1.00 64.92 643 ALA A CA 1
ATOM 3633 C C . ALA A 1 514 ? -32.717 17.365 17.651 1.00 62.73 643 ALA A C 1
ATOM 3634 O O . ALA A 1 514 ? -31.618 17.655 17.171 1.00 64.88 643 ALA A O 1
ATOM 3636 N N . TYR A 1 515 ? -33.689 18.248 17.841 1.00 65.80 644 TYR A N 1
ATOM 3637 C CA . TYR A 1 515 ? -33.486 19.662 17.571 1.00 66.57 644 TYR A CA 1
ATOM 3638 C C . TYR A 1 515 ? -32.638 20.298 18.666 1.00 69.72 644 TYR A C 1
ATOM 3639 O O . TYR A 1 515 ? -32.686 19.892 19.828 1.00 68.34 644 TYR A O 1
ATOM 3648 N N . ASP A 1 516 ? -31.851 21.300 18.285 1.00 76.47 645 ASP A N 1
ATOM 3649 C CA . ASP A 1 516 ? -31.191 22.124 19.286 1.00 88.90 645 ASP A CA 1
ATOM 3650 C C . ASP A 1 516 ? -32.220 22.907 20.086 1.00 83.37 645 ASP A C 1
ATOM 3651 O O . ASP A 1 516 ? -33.270 23.300 19.572 1.00 90.80 645 ASP A O 1
ATOM 3656 N N . GLU A 1 517 ? -31.902 23.139 21.361 1.00 93.70 646 GLU A N 1
ATOM 3657 C CA . GLU A 1 517 ? -32.794 23.922 22.210 1.00 97.03 646 GLU A CA 1
ATOM 3658 C C . GLU A 1 517 ? -33.040 25.311 21.631 1.00 97.67 646 GLU A C 1
ATOM 3659 O O . GLU A 1 517 ? -34.149 25.847 21.753 1.00 98.19 646 GLU A O 1
ATOM 3665 N N . THR A 1 518 ? -32.038 25.891 20.969 1.00 92.70 647 THR A N 1
ATOM 3666 C CA . THR A 1 518 ? -32.169 27.234 20.420 1.00 92.52 647 THR A CA 1
ATOM 3667 C C . THR A 1 518 ? -32.946 27.281 19.108 1.00 89.26 647 THR A C 1
ATOM 3668 O O . THR A 1 518 ? -33.290 28.379 18.657 1.00 89.44 647 THR A O 1
ATOM 3672 N N . GLN A 1 519 ? -33.230 26.138 18.479 1.00 83.94 648 GLN A N 1
ATOM 3673 C CA . GLN A 1 519 ? -33.811 26.130 17.139 1.00 87.63 648 GLN A CA 1
ATOM 3674 C C . GLN A 1 519 ? -34.937 25.110 17.009 1.00 91.90 648 GLN A C 1
ATOM 3675 O O . GLN A 1 519 ? -35.197 24.609 15.910 1.00 90.93 648 GLN A O 1
ATOM 3681 N N . LYS A 1 520 ? -35.618 24.790 18.104 1.00 96.78 649 LYS A N 1
ATOM 3682 C CA . LYS A 1 520 ? -36.680 23.795 17.999 1.00 87.14 649 LYS A CA 1
ATOM 3683 C C . LYS A 1 520 ? -37.952 24.442 17.465 1.00 87.55 649 LYS A C 1
ATOM 3684 O O . LYS A 1 520 ? -38.363 25.498 17.958 1.00 87.88 649 LYS A O 1
ATOM 3690 N N . PRO A 1 521 ? -38.576 23.859 16.451 1.00 83.96 650 PRO A N 1
ATOM 3691 C CA . PRO A 1 521 ? -39.875 24.335 15.985 1.00 88.59 650 PRO A CA 1
ATOM 3692 C C . PRO A 1 521 ? -40.988 23.662 16.776 1.00 83.57 650 PRO A C 1
ATOM 3693 O O . PRO A 1 521 ? -40.775 22.685 17.498 1.00 88.86 650 PRO A O 1
ATOM 3697 N N . SER A 1 522 ? -42.187 24.203 16.624 1.00 88.13 651 SER A N 1
ATOM 3698 C CA . SER A 1 522 ? -43.354 23.586 17.234 1.00 85.81 651 SER A CA 1
ATOM 3699 C C . SER A 1 522 ? -43.647 22.270 16.520 1.00 78.57 651 SER A C 1
ATOM 3700 O O . SER A 1 522 ? -43.897 22.257 15.310 1.00 79.50 651 SER A O 1
ATOM 3703 N N . LEU A 1 523 ? -43.577 21.163 17.256 1.00 63.46 652 LEU A N 1
ATOM 3704 C CA . LEU A 1 523 ? -43.899 19.845 16.728 1.00 70.84 652 LEU A CA 1
ATOM 3705 C C . LEU A 1 523 ? -45.264 19.386 17.252 1.00 71.34 652 LEU A C 1
ATOM 3706 O O . LEU A 1 523 ? -45.886 20.026 18.104 1.00 67.65 652 LEU A O 1
ATOM 3711 N N . LYS A 1 524 ? -45.725 18.253 16.724 1.00 62.48 653 LYS A N 1
ATOM 3712 C CA . LYS A 1 524 ? -46.967 17.653 17.191 1.00 63.51 653 LYS A CA 1
ATOM 3713 C C . LYS A 1 524 ? -46.870 17.316 18.675 1.00 57.23 653 LYS A C 1
ATOM 3714 O O . LYS A 1 524 ? -45.802 16.962 19.176 1.00 63.49 653 LYS A O 1
ATOM 3720 N N . LYS A 1 525 ? -47.988 17.446 19.385 1.00 63.96 654 LYS A N 1
ATOM 3721 C CA . LYS A 1 525 ? -47.983 17.196 20.820 1.00 66.30 654 LYS A CA 1
ATOM 3722 C C . LYS A 1 525 ? -47.667 15.727 21.105 1.00 64.60 654 LYS A C 1
ATOM 3723 O O . LYS A 1 525 ? -47.881 14.845 20.267 1.00 58.47 654 LYS A O 1
ATOM 3725 N N . ALA A 1 526 ? -47.131 15.475 22.299 1.00 55.68 655 ALA A N 1
ATOM 3726 C CA . ALA A 1 526 ? -46.709 14.131 22.677 1.00 61.23 655 ALA A CA 1
ATOM 3727 C C . ALA A 1 526 ? -47.894 13.174 22.732 1.00 56.47 655 ALA A C 1
ATOM 3728 O O . ALA A 1 526 ? -48.957 13.508 23.259 1.00 63.28 655 ALA A O 1
ATOM 3730 N N . LEU A 1 527 ? -47.711 11.979 22.173 1.00 59.62 656 LEU A N 1
ATOM 3731 C CA . LEU A 1 527 ? -48.745 10.949 22.203 1.00 67.41 656 LEU A CA 1
ATOM 3732 C C . LEU A 1 527 ? -48.747 10.235 23.550 1.00 59.94 656 LEU A C 1
ATOM 3733 O O . LEU A 1 527 ? -47.693 9.888 24.085 1.00 66.19 656 LEU A O 1
ATOM 3738 N N . LEU A 1 528 ? -49.934 10.019 24.096 1.00 63.04 657 LEU A N 1
ATOM 3739 C CA . LEU A 1 528 ? -50.086 9.326 25.366 1.00 64.26 657 LEU A CA 1
ATOM 3740 C C . LEU A 1 528 ? -50.844 8.025 25.157 1.00 64.69 657 LEU A C 1
ATOM 3741 O O . LEU A 1 528 ? -51.388 7.759 24.082 1.00 69.04 657 LEU A O 1
ATOM 3746 N N . LEU A 1 529 ? -50.862 7.206 26.213 1.00 62.87 658 LEU A N 1
ATOM 3747 C CA . LEU A 1 529 ? -51.389 5.850 26.092 1.00 59.35 658 LEU A CA 1
ATOM 3748 C C . LEU A 1 529 ? -52.812 5.851 25.551 1.00 62.87 658 LEU A C 1
ATOM 3749 O O . LEU A 1 529 ? -53.128 5.097 24.623 1.00 66.18 658 LEU A O 1
ATOM 3754 N N . GLY A 1 530 ? -53.677 6.716 26.096 1.00 62.65 659 GLY A N 1
ATOM 3755 C CA . GLY A 1 530 ? -55.046 6.793 25.612 1.00 64.12 659 GLY A CA 1
ATOM 3756 C C . GLY A 1 530 ? -55.159 7.063 24.123 1.00 67.82 659 GLY A C 1
ATOM 3757 O O . GLY A 1 530 ? -56.119 6.630 23.484 1.00 71.87 659 GLY A O 1
ATOM 3758 N N . ASP A 1 531 ? -54.195 7.784 23.548 1.00 64.47 660 ASP A N 1
ATOM 3759 C CA . ASP A 1 531 ? -54.249 8.049 22.114 1.00 67.71 660 ASP A CA 1
ATOM 3760 C C . ASP A 1 531 ? -54.018 6.789 21.291 1.00 69.05 660 ASP A C 1
ATOM 3761 O O . ASP A 1 531 ? -54.331 6.770 20.096 1.00 68.95 660 ASP A O 1
ATOM 3766 N N . ALA A 1 532 ? -53.469 5.741 21.897 1.00 66.90 661 ALA A N 1
ATOM 3767 C CA . ALA A 1 532 ? -53.150 4.523 21.176 1.00 65.40 661 ALA A CA 1
ATOM 3768 C C . ALA A 1 532 ? -54.131 3.393 21.432 1.00 62.72 661 ALA A C 1
ATOM 3769 O O . ALA A 1 532 ? -54.400 2.611 20.518 1.00 62.38 661 ALA A O 1
ATOM 3771 N N . ILE A 1 533 ? -54.689 3.284 22.635 1.00 64.82 662 ILE A N 1
ATOM 3772 C CA . ILE A 1 533 ? -55.449 2.096 23.006 1.00 71.71 662 ILE A CA 1
ATOM 3773 C C . ILE A 1 533 ? -56.892 2.376 23.402 1.00 69.89 662 ILE A C 1
ATOM 3774 O O . ILE A 1 533 ? -57.667 1.416 23.543 1.00 72.49 662 ILE A O 1
ATOM 3779 N N . SER A 1 534 ? -57.299 3.641 23.581 1.00 68.36 663 SER A N 1
ATOM 3780 C CA . SER A 1 534 ? -58.697 3.930 23.918 1.00 69.01 663 SER A CA 1
ATOM 3781 C C . SER A 1 534 ? -59.658 3.472 22.826 1.00 71.24 663 SER A C 1
ATOM 3782 O O . SER A 1 534 ? -60.850 3.291 23.086 1.00 74.71 663 SER A O 1
ATOM 3785 N N . ASP A 1 535 ? -59.141 3.279 21.615 1.00 78.13 664 ASP A N 1
ATOM 3786 C CA . ASP A 1 535 ? -59.901 2.712 20.506 1.00 71.97 664 ASP A CA 1
ATOM 3787 C C . ASP A 1 535 ? -60.543 1.373 20.865 1.00 67.12 664 ASP A C 1
ATOM 3788 O O . ASP A 1 535 ? -61.693 1.106 20.501 1.00 67.99 664 ASP A O 1
ATOM 3793 N N . LEU A 1 536 ? -59.789 0.496 21.524 1.00 77.06 665 LEU A N 1
ATOM 3794 C CA . LEU A 1 536 ? -59.987 -0.942 21.413 1.00 72.41 665 LEU A CA 1
ATOM 3795 C C . LEU A 1 536 ? -61.097 -1.448 22.331 1.00 69.56 665 LEU A C 1
ATOM 3796 O O . LEU A 1 536 ? -61.366 -0.856 23.378 1.00 68.91 665 LEU A O 1
ATOM 3801 N N . PRO A 1 537 ? -61.762 -2.538 21.950 1.00 73.17 666 PRO A N 1
ATOM 3802 C CA . PRO A 1 537 ? -62.795 -3.115 22.816 1.00 77.50 666 PRO A CA 1
ATOM 3803 C C . PRO A 1 537 ? -62.167 -3.786 24.026 1.00 69.82 666 PRO A C 1
ATOM 3804 O O . PRO A 1 537 ? -60.964 -4.043 24.077 1.00 72.57 666 PRO A O 1
ATOM 3808 N N . LYS A 1 538 ? -63.016 -4.058 25.016 1.00 72.93 667 LYS A N 1
ATOM 3809 C CA . LYS A 1 538 ? -62.597 -4.720 26.246 1.00 68.65 667 LYS A CA 1
ATOM 3810 C C . LYS A 1 538 ? -62.421 -6.210 26.011 1.00 66.29 667 LYS A C 1
ATOM 3811 O O . LYS A 1 538 ? -63.235 -6.844 25.339 1.00 73.67 667 LYS A O 1
ATOM 3813 N N . VAL A 1 539 ? -61.344 -6.761 26.569 1.00 77.77 668 VAL A N 1
ATOM 3814 C CA . VAL A 1 539 ? -61.075 -8.190 26.567 1.00 73.36 668 VAL A CA 1
ATOM 3815 C C . VAL A 1 539 ? -60.686 -8.592 27.980 1.00 74.97 668 VAL A C 1
ATOM 3816 O O . VAL A 1 539 ? -60.376 -7.757 28.828 1.00 74.70 668 VAL A O 1
ATOM 3820 N N . GLN A 1 540 ? -60.689 -9.889 28.221 1.00 76.41 669 GLN A N 1
ATOM 3821 C CA . GLN A 1 540 ? -60.441 -10.403 29.551 1.00 77.39 669 GLN A CA 1
ATOM 3822 C C . GLN A 1 540 ? -59.089 -11.102 29.602 1.00 85.45 669 GLN A C 1
ATOM 3823 O O . GLN A 1 540 ? -58.372 -11.207 28.601 1.00 80.86 669 GLN A O 1
ATOM 3829 N N . ASN A 1 541 ? -58.746 -11.570 30.804 1.00 89.29 670 ASN A N 1
ATOM 3830 C CA . ASN A 1 541 ? -57.483 -12.267 31.013 1.00 79.26 670 ASN A CA 1
ATOM 3831 C C . ASN A 1 541 ? -57.346 -13.445 30.059 1.00 80.05 670 ASN A C 1
ATOM 3832 O O . ASN A 1 541 ? -56.325 -13.597 29.377 1.00 79.03 670 ASN A O 1
ATOM 3837 N N . HIS A 1 542 ? -58.364 -14.297 30.007 1.00 80.31 671 HIS A N 1
ATOM 3838 C CA . HIS A 1 542 ? -58.423 -15.365 29.020 1.00 79.07 671 HIS A CA 1
ATOM 3839 C C . HIS A 1 542 ? -59.087 -14.805 27.772 1.00 78.34 671 HIS A C 1
ATOM 3840 O O . HIS A 1 542 ? -60.264 -14.434 27.795 1.00 82.89 671 HIS A O 1
ATOM 3847 N N . GLN A 1 543 ? -58.328 -14.727 26.698 1.00 77.59 672 GLN A N 1
ATOM 3848 C CA . GLN A 1 543 ? -58.828 -14.223 25.422 1.00 74.03 672 GLN A CA 1
ATOM 3849 C C . GLN A 1 543 ? -58.062 -14.949 24.328 1.00 77.86 672 GLN A C 1
ATOM 3850 O O . GLN A 1 543 ? -56.905 -14.613 24.028 1.00 81.66 672 GLN A O 1
ATOM 3856 N N . PRO A 1 544 ? -58.661 -15.978 23.729 1.00 76.03 673 PRO A N 1
ATOM 3857 C CA . PRO A 1 544 ? -57.925 -16.843 22.792 1.00 84.10 673 PRO A CA 1
ATOM 3858 C C . PRO A 1 544 ? -58.212 -16.577 21.321 1.00 81.93 673 PRO A C 1
ATOM 3859 O O . PRO A 1 544 ? -57.722 -17.339 20.481 1.00 88.42 673 PRO A O 1
ATOM 3863 N N . ASN A 1 545 ? -58.973 -15.543 20.994 1.00 79.10 674 ASN A N 1
ATOM 3864 C CA . ASN A 1 545 ? -59.401 -15.333 19.618 1.00 80.58 674 ASN A CA 1
ATOM 3865 C C . ASN A 1 545 ? -58.349 -14.490 18.903 1.00 80.55 674 ASN A C 1
ATOM 3866 O O . ASN A 1 545 ? -58.179 -13.300 19.179 1.00 75.36 674 ASN A O 1
ATOM 3871 N N . ASP A 1 546 ? -57.599 -15.155 18.028 1.00 81.55 675 ASP A N 1
ATOM 3872 C CA . ASP A 1 546 ? -56.672 -14.582 17.063 1.00 73.50 675 ASP A CA 1
ATOM 3873 C C . ASP A 1 546 ? -57.247 -13.338 16.395 1.00 77.67 675 ASP A C 1
ATOM 3874 O O . ASP A 1 546 ? -56.549 -12.332 16.211 1.00 70.46 675 ASP A O 1
ATOM 3879 N N . VAL A 1 547 ? -58.523 -13.408 16.016 1.00 75.90 676 VAL A N 1
ATOM 3880 C CA . VAL A 1 547 ? -59.164 -12.397 15.184 1.00 74.11 676 VAL A CA 1
ATOM 3881 C C . VAL A 1 547 ? -60.526 -12.073 15.782 1.00 74.33 676 VAL A C 1
ATOM 3882 O O . VAL A 1 547 ? -61.396 -12.945 15.858 1.00 89.70 676 VAL A O 1
ATOM 3886 N N . MET A 1 548 ? -60.716 -10.821 16.199 1.00 75.95 677 MET A N 1
ATOM 3887 C CA . MET A 1 548 ? -62.034 -10.338 16.601 1.00 76.26 677 MET A CA 1
ATOM 3888 C C . MET A 1 548 ? -62.355 -9.047 15.860 1.00 80.41 677 MET A C 1
ATOM 3889 O O . MET A 1 548 ? -61.595 -8.626 14.981 1.00 80.44 677 MET A O 1
ATOM 3894 N N . GLU A 1 549 ? -63.460 -8.401 16.217 1.00 79.57 678 GLU A N 1
ATOM 3895 C CA . GLU A 1 549 ? -63.864 -7.138 15.620 1.00 74.87 678 GLU A CA 1
ATOM 3896 C C . GLU A 1 549 ? -63.565 -5.965 16.547 1.00 76.40 678 GLU A C 1
ATOM 3897 O O . GLU A 1 549 ? -63.488 -6.107 17.770 1.00 76.03 678 GLU A O 1
ATOM 3903 N N . TYR A 1 550 ? -63.421 -4.789 15.938 1.00 75.23 679 TYR A N 1
ATOM 3904 C CA . TYR A 1 550 ? -63.402 -3.548 16.694 1.00 65.44 679 TYR A CA 1
ATOM 3905 C C . TYR A 1 550 ? -64.794 -3.252 17.241 1.00 86.42 679 TYR A C 1
ATOM 3906 O O . TYR A 1 550 ? -65.811 -3.484 16.576 1.00 81.75 679 TYR A O 1
ATOM 3915 N N . GLY A 1 551 ? -64.847 -2.729 18.459 1.00 99.34 680 GLY A N 1
ATOM 3916 C CA . GLY A 1 551 ? -66.136 -2.384 19.023 1.00 106.58 680 GLY A CA 1
ATOM 3917 C C . GLY A 1 551 ? -66.441 -0.909 18.891 1.00 109.98 680 GLY A C 1
ATOM 3918 O O . GLY A 1 551 ? -67.043 -0.316 19.791 1.00 120.42 680 GLY A O 1
ATOM 3919 N N . GLY A 1 552 ? -66.022 -0.300 17.791 1.00 89.70 681 GLY A N 1
ATOM 3920 C CA . GLY A 1 552 ? -66.216 1.125 17.624 1.00 79.50 681 GLY A CA 1
ATOM 3921 C C . GLY A 1 552 ? -65.361 1.695 16.513 1.00 72.85 681 GLY A C 1
ATOM 3922 O O . GLY A 1 552 ? -64.592 0.997 15.855 1.00 81.22 681 GLY A O 1
ATOM 3923 N N . SER A 1 553 ? -65.533 2.976 16.312 1.00 71.38 682 SER A N 1
ATOM 3924 C CA . SER A 1 553 ? -64.717 3.721 15.375 1.00 71.24 682 SER A CA 1
ATOM 3925 C C . SER A 1 553 ? -63.452 4.201 16.064 1.00 75.65 682 SER A C 1
ATOM 3926 O O . SER A 1 553 ? -63.399 4.295 17.296 1.00 71.47 682 SER A O 1
ATOM 3929 N N . PRO A 1 554 ? -62.401 4.497 15.302 1.00 75.24 683 PRO A N 1
ATOM 3930 C CA . PRO A 1 554 ? -61.216 5.104 15.912 1.00 69.37 683 PRO A CA 1
ATOM 3931 C C . PRO A 1 554 ? -61.572 6.479 16.468 1.00 68.83 683 PRO A C 1
ATOM 3932 O O . PRO A 1 554 ? -62.322 7.242 15.855 1.00 67.91 683 PRO A O 1
ATOM 3936 N N . LYS A 1 555 ? -61.042 6.781 17.653 1.00 65.74 684 LYS A N 1
ATOM 3937 C CA . LYS A 1 555 ? -61.354 8.029 18.342 1.00 65.88 684 LYS A CA 1
ATOM 3938 C C . LYS A 1 555 ? -60.339 9.133 18.074 1.00 69.40 684 LYS A C 1
ATOM 3939 O O . LYS A 1 555 ? -60.707 10.313 18.052 1.00 72.03 684 LYS A O 1
ATOM 3945 N N . THR A 1 556 ? -59.079 8.782 17.870 1.00 66.26 685 THR A N 1
ATOM 3946 C CA . THR A 1 556 ? -57.988 9.740 17.818 1.00 66.92 685 THR A CA 1
ATOM 3947 C C . THR A 1 556 ? -57.315 9.728 16.451 1.00 66.77 685 THR A C 1
ATOM 3948 O O . THR A 1 556 ? -57.577 8.870 15.604 1.00 62.16 685 THR A O 1
ATOM 3952 N N . GLU A 1 557 ? -56.420 10.706 16.268 1.00 61.65 686 GLU A N 1
ATOM 3953 C CA . GLU A 1 557 ? -55.614 10.796 15.051 1.00 66.52 686 GLU A CA 1
ATOM 3954 C C . GLU A 1 557 ? -54.654 9.616 14.928 1.00 64.19 686 GLU A C 1
ATOM 3955 O O . GLU A 1 557 ? -54.489 9.047 13.840 1.00 57.88 686 GLU A O 1
ATOM 3961 N N . PHE A 1 558 ? -53.982 9.255 16.020 1.00 56.20 687 PHE A N 1
ATOM 3962 C CA . PHE A 1 558 ? -53.097 8.104 15.968 1.00 56.93 687 PHE A CA 1
ATOM 3963 C C . PHE A 1 558 ? -53.879 6.847 15.619 1.00 63.73 687 PHE A C 1
ATOM 3964 O O . PHE A 1 558 ? -53.433 6.030 14.800 1.00 62.51 687 PHE A O 1
ATOM 3972 N N . GLN A 1 559 ? -55.048 6.676 16.238 1.00 61.32 688 GLN A N 1
ATOM 3973 C CA . GLN A 1 559 ? -55.877 5.504 15.975 1.00 64.84 688 GLN A CA 1
ATOM 3974 C C . GLN A 1 559 ? -56.388 5.476 14.539 1.00 67.98 688 GLN A C 1
ATOM 3975 O O . GLN A 1 559 ? -56.515 4.392 13.950 1.00 61.96 688 GLN A O 1
ATOM 3981 N N . ARG A 1 560 ? -56.685 6.641 13.954 1.00 60.65 689 ARG A N 1
ATOM 3982 C CA . ARG A 1 560 ? -57.045 6.664 12.541 1.00 54.04 689 ARG A CA 1
ATOM 3983 C C . ARG A 1 560 ? -55.865 6.275 11.663 1.00 61.77 689 ARG A C 1
ATOM 3984 O O . ARG A 1 560 ? -56.045 5.587 10.654 1.00 68.51 689 ARG A O 1
ATOM 3992 N N . TYR A 1 561 ? -54.652 6.701 12.027 1.00 58.59 690 TYR A N 1
ATOM 3993 C CA . TYR A 1 561 ? -53.468 6.314 11.264 1.00 63.49 690 TYR A CA 1
ATOM 3994 C C . TYR A 1 561 ? -53.183 4.819 11.410 1.00 59.58 690 TYR A C 1
ATOM 3995 O O . TYR A 1 561 ? -53.058 4.098 10.412 1.00 59.83 690 TYR A O 1
ATOM 4004 N N . ILE A 1 562 ? -53.098 4.330 12.648 1.00 51.38 691 ILE A N 1
ATOM 4005 C CA . ILE A 1 562 ? -52.772 2.929 12.893 1.00 59.77 691 ILE A CA 1
ATOM 4006 C C . ILE A 1 562 ? -53.783 1.960 12.275 1.00 66.24 691 ILE A C 1
ATOM 4007 O O . ILE A 1 562 ? -53.477 0.773 12.123 1.00 59.15 691 ILE A O 1
ATOM 4012 N N . ARG A 1 563 ? -54.966 2.444 11.882 1.00 62.74 692 ARG A N 1
ATOM 4013 C CA . ARG A 1 563 ? -55.995 1.615 11.262 1.00 64.67 692 ARG A CA 1
ATOM 4014 C C . ARG A 1 563 ? -55.974 1.652 9.740 1.00 63.72 692 ARG A C 1
ATOM 4015 O O . ARG A 1 563 ? -56.835 1.035 9.112 1.00 68.73 692 ARG A O 1
ATOM 4023 N N . LEU A 1 564 ? -55.026 2.359 9.136 1.00 66.97 693 LEU A N 1
ATOM 4024 C CA . LEU A 1 564 ? -55.006 2.506 7.687 1.00 67.58 693 LEU A CA 1
ATOM 4025 C C . LEU A 1 564 ? -54.747 1.166 6.998 1.00 68.30 693 LEU A C 1
ATOM 4026 O O . LEU A 1 564 ? -53.999 0.321 7.495 1.00 68.36 693 LEU A O 1
ATOM 4031 N N . SER A 1 565 ? -55.349 0.992 5.823 1.00 65.50 694 SER A N 1
ATOM 4032 C CA . SER A 1 565 ? -55.113 -0.198 5.021 1.00 68.54 694 SER A CA 1
ATOM 4033 C C . SER A 1 565 ? -53.667 -0.244 4.516 1.00 70.90 694 SER A C 1
ATOM 4034 O O . SER A 1 565 ? -52.882 0.695 4.685 1.00 65.21 694 SER A O 1
ATOM 4037 N N . ARG A 1 566 ? -53.333 -1.362 3.860 1.00 65.71 695 ARG A N 1
ATOM 4038 C CA . ARG A 1 566 ? -52.010 -1.528 3.262 1.00 69.75 695 ARG A CA 1
ATOM 4039 C C . ARG A 1 566 ? -51.766 -0.521 2.140 1.00 68.94 695 ARG A C 1
ATOM 4040 O O . ARG A 1 566 ? -50.677 0.054 2.044 1.00 66.94 695 ARG A O 1
ATOM 4048 N N . LYS A 1 567 ? -52.758 -0.313 1.266 1.00 72.18 696 LYS A N 1
ATOM 4049 C CA . LYS A 1 567 ? -52.588 0.646 0.176 1.00 68.73 696 LYS A CA 1
ATOM 4050 C C . LYS A 1 567 ? -52.341 2.047 0.714 1.00 69.62 696 LYS A C 1
ATOM 4051 O O . LYS A 1 567 ? -51.503 2.787 0.185 1.00 75.72 696 LYS A O 1
ATOM 4053 N N . ASP A 1 568 ? -53.062 2.426 1.770 1.00 70.53 697 ASP A N 1
ATOM 4054 C CA . ASP A 1 568 ? -52.886 3.749 2.354 1.00 67.61 697 ASP A CA 1
ATOM 4055 C C . ASP A 1 568 ? -51.516 3.904 3.010 1.00 69.25 697 ASP A C 1
ATOM 4056 O O . ASP A 1 568 ? -50.954 5.004 3.008 1.00 60.32 697 ASP A O 1
ATOM 4061 N N . MET A 1 569 ? -50.963 2.824 3.570 1.00 71.26 698 MET A N 1
ATOM 4062 C CA . MET A 1 569 ? -49.614 2.839 4.123 1.00 62.06 698 MET A CA 1
ATOM 4063 C C . MET A 1 569 ? -48.524 2.761 3.057 1.00 64.18 698 MET A C 1
ATOM 4064 O O . MET A 1 569 ? -47.338 2.800 3.411 1.00 62.31 698 MET A O 1
ATOM 4069 N N . LEU A 1 570 ? -48.888 2.638 1.778 1.00 62.53 699 LEU A N 1
ATOM 4070 C CA . LEU A 1 570 ? -47.939 2.367 0.689 1.00 72.83 699 LEU A CA 1
ATOM 4071 C C . LEU A 1 570 ? -47.235 1.026 0.875 1.00 65.72 699 LEU A C 1
ATOM 4072 O O . LEU A 1 570 ? -46.088 0.848 0.463 1.00 71.81 699 LEU A O 1
ATOM 4077 N N . ASP A 1 571 ? -47.928 0.079 1.498 1.00 68.01 700 ASP A N 1
ATOM 4078 C CA . ASP A 1 571 ? -47.437 -1.280 1.709 1.00 65.44 700 ASP A CA 1
ATOM 4079 C C . ASP A 1 571 ? -47.849 -2.123 0.509 1.00 70.30 700 ASP A C 1
ATOM 4080 O O . ASP A 1 571 ? -48.993 -2.577 0.418 1.00 75.73 700 ASP A O 1
ATOM 4085 N N . TRP A 1 572 ? -46.912 -2.348 -0.411 1.00 71.52 701 TRP A N 1
ATOM 4086 C CA . TRP A 1 572 ? -47.198 -3.043 -1.661 1.00 78.12 701 TRP A CA 1
ATOM 4087 C C . TRP A 1 572 ? -46.893 -4.537 -1.599 1.00 72.69 701 TRP A C 1
ATOM 4088 O O . TRP A 1 572 ? -46.710 -5.169 -2.646 1.00 69.32 701 TRP A O 1
ATOM 4099 N N . SER A 1 573 ? -46.859 -5.117 -0.396 1.00 66.70 702 SER A N 1
ATOM 4100 C CA . SER A 1 573 ? -46.437 -6.506 -0.253 1.00 78.29 702 SER A CA 1
ATOM 4101 C C . SER A 1 573 ? -47.390 -7.467 -0.955 1.00 71.85 702 SER A C 1
ATOM 4102 O O . SER A 1 573 ? -46.957 -8.511 -1.458 1.00 78.98 702 SER A O 1
ATOM 4105 N N . PHE A 1 574 ? -48.678 -7.137 -1.011 1.00 74.60 703 PHE A N 1
ATOM 4106 C CA . PHE A 1 574 ? -49.641 -7.917 -1.775 1.00 78.46 703 PHE A CA 1
ATOM 4107 C C . PHE A 1 574 ? -49.925 -7.299 -3.139 1.00 85.13 703 PHE A C 1
ATOM 4108 O O . PHE A 1 574 ? -50.882 -7.704 -3.806 1.00 80.01 703 PHE A O 1
ATOM 4116 N N . GLY A 1 575 ? -49.108 -6.338 -3.567 1.00 83.38 704 GLY A N 1
ATOM 4117 C CA . GLY A 1 575 ? -49.240 -5.801 -4.915 1.00 87.18 704 GLY A CA 1
ATOM 4118 C C . GLY A 1 575 ? -50.549 -5.061 -5.089 1.00 96.80 704 GLY A C 1
ATOM 4119 O O . GLY A 1 575 ? -50.908 -4.188 -4.291 1.00 97.39 704 GLY A O 1
ATOM 4120 N N . GLU A 1 576 ? -51.281 -5.410 -6.141 1.00 106.70 705 GLU A N 1
ATOM 4121 C CA . GLU A 1 576 ? -52.561 -4.775 -6.407 1.00 113.84 705 GLU A CA 1
ATOM 4122 C C . GLU A 1 576 ? -53.637 -5.344 -5.492 1.00 123.76 705 GLU A C 1
ATOM 4123 O O . GLU A 1 576 ? -53.646 -6.540 -5.182 1.00 129.09 705 GLU A O 1
ATOM 4129 N N . GLY A 1 577 ? -54.543 -4.476 -5.053 1.00 110.42 706 GLY A N 1
ATOM 4130 C CA . GLY A 1 577 ? -55.630 -4.904 -4.198 1.00 109.69 706 GLY A CA 1
ATOM 4131 C C . GLY A 1 577 ? -55.181 -5.159 -2.776 1.00 104.69 706 GLY A C 1
ATOM 4132 O O . GLY A 1 577 ? -54.017 -5.488 -2.532 1.00 103.42 706 GLY A O 1
ATOM 4133 N N . ALA A 1 578 ? -56.094 -5.000 -1.825 1.00 110.09 707 ALA A N 1
ATOM 4134 C CA . ALA A 1 578 ? -55.744 -5.181 -0.427 1.00 101.44 707 ALA A CA 1
ATOM 4135 C C . ALA A 1 578 ? -55.344 -6.625 -0.157 1.00 97.07 707 ALA A C 1
ATOM 4136 O O . ALA A 1 578 ? -55.795 -7.557 -0.828 1.00 97.20 707 ALA A O 1
ATOM 4138 N N . GLY A 1 579 ? -54.492 -6.804 0.844 1.00 86.84 708 GLY A N 1
ATOM 4139 C CA . GLY A 1 579 ? -54.210 -8.118 1.360 1.00 82.99 708 GLY A CA 1
ATOM 4140 C C . GLY A 1 579 ? -55.311 -8.593 2.287 1.00 79.34 708 GLY A C 1
ATOM 4141 O O . GLY A 1 579 ? -56.457 -8.134 2.223 1.00 74.67 708 GLY A O 1
ATOM 4142 N N . PRO A 1 580 ? -54.975 -9.512 3.183 1.00 79.32 709 PRO A N 1
ATOM 4143 C CA . PRO A 1 580 ? -55.974 -10.063 4.093 1.00 77.61 709 PRO A CA 1
ATOM 4144 C C . PRO A 1 580 ? -56.045 -9.257 5.378 1.00 82.41 709 PRO A C 1
ATOM 4145 O O . PRO A 1 580 ? -55.147 -8.485 5.722 1.00 83.27 709 PRO A O 1
ATOM 4149 N N . ASP A 1 581 ? -57.167 -9.433 6.068 1.00 83.22 710 ASP A N 1
ATOM 4150 C CA . ASP A 1 581 ? -57.382 -9.020 7.452 1.00 85.41 710 ASP A CA 1
ATOM 4151 C C . ASP A 1 581 ? -57.313 -7.510 7.626 1.00 86.28 710 ASP A C 1
ATOM 4152 O O . ASP A 1 581 ? -57.092 -7.031 8.744 1.00 86.24 710 ASP A O 1
ATOM 4157 N N . GLU A 1 582 ? -57.439 -6.748 6.538 1.00 96.11 711 GLU A N 1
ATOM 4158 C CA . GLU A 1 582 ? -57.637 -5.304 6.618 1.00 91.86 711 GLU A CA 1
ATOM 4159 C C . GLU A 1 582 ? -59.090 -5.058 7.004 1.00 89.30 711 GLU A C 1
ATOM 4160 O O . GLU A 1 582 ? -60.006 -5.301 6.208 1.00 85.43 711 GLU A O 1
ATOM 4166 N N . GLY A 1 583 ? -59.305 -4.603 8.231 1.00 81.43 712 GLY A N 1
ATOM 4167 C CA . GLY A 1 583 ? -60.635 -4.518 8.800 1.00 71.96 712 GLY A CA 1
ATOM 4168 C C . GLY A 1 583 ? -60.837 -5.377 10.026 1.00 73.44 712 GLY A C 1
ATOM 4169 O O . GLY A 1 583 ? -61.886 -5.262 10.676 1.00 75.43 712 GLY A O 1
ATOM 4170 N N . LYS A 1 584 ? -59.882 -6.230 10.380 1.00 77.37 713 LYS A N 1
ATOM 4171 C CA . LYS A 1 584 ? -60.011 -7.116 11.524 1.00 73.81 713 LYS A CA 1
ATOM 4172 C C . LYS A 1 584 ? -59.089 -6.646 12.640 1.00 68.50 713 LYS A C 1
ATOM 4173 O O . LYS A 1 584 ? -58.030 -6.058 12.392 1.00 69.70 713 LYS A O 1
ATOM 4179 N N . LEU A 1 585 ? -59.499 -6.921 13.875 1.00 68.00 714 LEU A N 1
ATOM 4180 C CA . LEU A 1 585 ? -58.703 -6.608 15.058 1.00 63.31 714 LEU A CA 1
ATOM 4181 C C . LEU A 1 585 ? -57.899 -7.849 15.407 1.00 64.91 714 LEU A C 1
ATOM 4182 O O . LEU A 1 585 ? -58.425 -8.798 15.989 1.00 66.65 714 LEU A O 1
ATOM 4187 N N . LEU A 1 586 ? -56.618 -7.841 15.061 1.00 69.04 715 LEU A N 1
ATOM 4188 C CA . LEU A 1 586 ? -55.787 -9.025 15.177 1.00 58.95 715 LEU A CA 1
ATOM 4189 C C . LEU A 1 586 ? -55.019 -9.013 16.489 1.00 65.59 715 LEU A C 1
ATOM 4190 O O . LEU A 1 586 ? -54.603 -7.953 16.969 1.00 61.86 715 LEU A O 1
ATOM 4195 N N . ASP A 1 587 ? -54.867 -10.206 17.076 1.00 64.19 716 ASP A N 1
ATOM 4196 C CA . ASP A 1 587 ? -53.966 -10.442 18.209 1.00 64.43 716 ASP A CA 1
ATOM 4197 C C . ASP A 1 587 ? -54.231 -9.477 19.367 1.00 58.40 716 ASP A C 1
ATOM 4198 O O . ASP A 1 587 ? -53.319 -9.023 20.059 1.00 62.28 716 ASP A O 1
ATOM 4203 N N . HIS A 1 588 ? -55.498 -9.159 19.582 1.00 69.86 717 HIS A N 1
ATOM 4204 C CA . HIS A 1 588 ? -55.904 -8.362 20.733 1.00 64.32 717 HIS A CA 1
ATOM 4205 C C . HIS A 1 588 ? -56.098 -9.282 21.940 1.00 63.04 717 HIS A C 1
ATOM 4206 O O . HIS A 1 588 ? -57.199 -9.476 22.450 1.00 67.64 717 HIS A O 1
ATOM 4213 N N . GLN A 1 589 ? -54.993 -9.888 22.374 1.00 63.50 718 GLN A N 1
ATOM 4214 C CA . GLN A 1 589 ? -55.048 -10.925 23.397 1.00 72.35 718 GLN A CA 1
ATOM 4215 C C . GLN A 1 589 ? -53.970 -10.663 24.441 1.00 68.29 718 GLN A C 1
ATOM 4216 O O . GLN A 1 589 ? -52.801 -10.449 24.086 1.00 64.89 718 GLN A O 1
ATOM 4222 N N . PRO A 1 590 ? -54.307 -10.686 25.720 1.00 66.25 719 PRO A N 1
ATOM 4223 C CA . PRO A 1 590 ? -53.308 -10.449 26.759 1.00 70.83 719 PRO A CA 1
ATOM 4224 C C . PRO A 1 590 ? -52.616 -11.751 27.147 1.00 71.21 719 PRO A C 1
ATOM 4225 O O . PRO A 1 590 ? -53.020 -12.847 26.753 1.00 65.65 719 PRO A O 1
ATOM 4229 N N . LEU A 1 591 ? -51.542 -11.606 27.915 1.00 75.25 720 LEU A N 1
ATOM 4230 C CA . LEU A 1 591 ? -50.924 -12.763 28.546 1.00 72.47 720 LEU A CA 1
ATOM 4231 C C . LEU A 1 591 ? -51.906 -13.351 29.551 1.00 75.59 720 LEU A C 1
ATOM 4232 O O . LEU A 1 591 ? -52.402 -12.640 30.434 1.00 69.81 720 LEU A O 1
ATOM 4237 N N . ARG A 1 592 ? -52.214 -14.635 29.399 1.00 76.44 721 ARG A N 1
ATOM 4238 C CA . ARG A 1 592 ? -53.184 -15.296 30.269 1.00 72.54 721 ARG A CA 1
ATOM 4239 C C . ARG A 1 592 ? -52.503 -15.629 31.588 1.00 72.09 721 ARG A C 1
ATOM 4240 O O . ARG A 1 592 ? -51.840 -16.659 31.729 1.00 79.37 721 ARG A O 1
ATOM 4248 N N . LEU A 1 593 ? -52.672 -14.745 32.570 1.00 68.92 722 LEU A N 1
ATOM 4249 C CA . LEU A 1 593 ? -52.063 -14.963 33.872 1.00 75.01 722 LEU A CA 1
ATOM 4250 C C . LEU A 1 593 ? -52.696 -16.158 34.567 1.00 76.72 722 LEU A C 1
ATOM 4251 O O . LEU A 1 593 ? -53.847 -16.516 34.312 1.00 83.23 722 LEU A O 1
ATOM 4256 N N . ASN A 1 594 ? -51.922 -16.779 35.455 1.00 81.32 723 ASN A N 1
ATOM 4257 C CA . ASN A 1 594 ? -52.436 -17.882 36.244 1.00 75.38 723 ASN A CA 1
ATOM 4258 C C . ASN A 1 594 ? -53.408 -17.357 37.298 1.00 86.62 723 ASN A C 1
ATOM 4259 O O . ASN A 1 594 ? -53.566 -16.146 37.492 1.00 84.02 723 ASN A O 1
ATOM 4264 N N . ASN A 1 595 ? -54.057 -18.298 37.994 1.00 83.72 724 ASN A N 1
ATOM 4265 C CA . ASN A 1 595 ? -55.094 -17.934 38.954 1.00 84.03 724 ASN A CA 1
ATOM 4266 C C . ASN A 1 595 ? -54.561 -16.980 40.018 1.00 82.09 724 ASN A C 1
ATOM 4267 O O . ASN A 1 595 ? -55.240 -16.015 40.393 1.00 84.40 724 ASN A O 1
ATOM 4272 N N . ASP A 1 596 ? -53.347 -17.226 40.512 1.00 81.45 725 ASP A N 1
ATOM 4273 C CA . ASP A 1 596 ? -52.788 -16.358 41.542 1.00 84.37 725 ASP A CA 1
ATOM 4274 C C . ASP A 1 596 ? -52.580 -14.945 41.011 1.00 90.25 725 ASP A C 1
ATOM 4275 O O . ASP A 1 596 ? -53.064 -13.972 41.600 1.00 84.28 725 ASP A O 1
ATOM 4280 N N . ASP A 1 597 ? -51.893 -14.817 39.873 1.00 85.80 726 ASP A N 1
ATOM 4281 C CA . ASP A 1 597 ? -51.641 -13.493 39.314 1.00 84.58 726 ASP A CA 1
ATOM 4282 C C . ASP A 1 597 ? -52.939 -12.801 38.913 1.00 87.16 726 ASP A C 1
ATOM 4283 O O . ASP A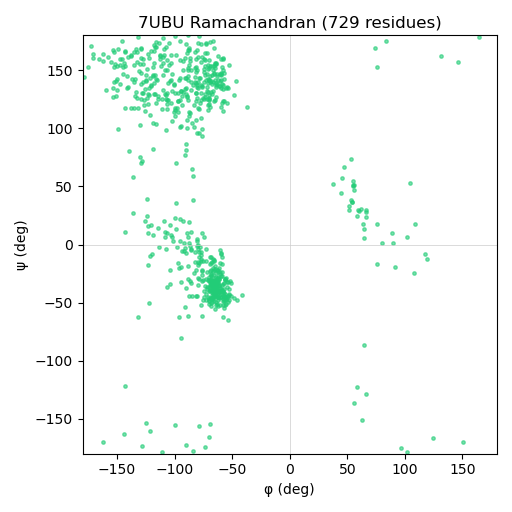 1 597 ? -53.056 -11.573 39.024 1.00 87.47 726 ASP A O 1
ATOM 4288 N N . TYR A 1 598 ? -53.926 -13.569 38.440 1.00 86.71 727 TYR A N 1
ATOM 4289 C CA . TYR A 1 598 ? -55.186 -12.971 38.005 1.00 82.86 727 TYR A CA 1
ATOM 4290 C C . TYR A 1 598 ? -55.916 -12.324 39.175 1.00 83.92 727 TYR A C 1
ATOM 4291 O O . TYR A 1 598 ? -56.252 -11.135 39.132 1.00 83.00 727 TYR A O 1
ATOM 4300 N N . GLU A 1 599 ? -56.165 -13.093 40.237 1.00 85.91 728 GLU A N 1
ATOM 4301 C CA . GLU A 1 599 ? -56.814 -12.530 41.413 1.00 89.84 728 GLU A CA 1
ATOM 4302 C C . GLU A 1 599 ? -55.985 -11.396 42.010 1.00 88.30 728 GLU A C 1
ATOM 4303 O O . GLU A 1 599 ? -56.548 -10.497 42.646 1.00 93.49 728 GLU A O 1
ATOM 4309 N N . ARG A 1 600 ? -54.667 -11.403 41.787 1.00 89.41 729 ARG A N 1
ATOM 4310 C CA . ARG A 1 600 ? -53.823 -10.310 42.261 1.00 87.33 729 ARG A CA 1
ATOM 4311 C C . ARG A 1 600 ? -54.118 -9.017 41.507 1.00 85.65 729 ARG A C 1
ATOM 4312 O O . ARG A 1 600 ? -54.331 -7.965 42.123 1.00 87.35 729 ARG A O 1
ATOM 4320 N N . VAL A 1 601 ? -54.139 -9.071 40.171 1.00 82.67 730 VAL A N 1
ATOM 4321 C CA . VAL A 1 601 ? -54.464 -7.870 39.407 1.00 84.21 730 VAL A CA 1
ATOM 4322 C C . VAL A 1 601 ? -55.943 -7.518 39.536 1.00 87.79 730 VAL A C 1
ATOM 4323 O O . VAL A 1 601 ? -56.314 -6.350 39.367 1.00 85.58 730 VAL A O 1
ATOM 4327 N N . GLN A 1 602 ? -56.800 -8.498 39.850 1.00 81.71 731 GLN A N 1
ATOM 4328 C CA . GLN A 1 602 ? -58.200 -8.189 40.115 1.00 85.07 731 GLN A CA 1
ATOM 4329 C C . GLN A 1 602 ? -58.333 -7.273 41.321 1.00 88.93 731 GLN A C 1
ATOM 4330 O O . GLN A 1 602 ? -59.281 -6.483 41.406 1.00 88.99 731 GLN A O 1
ATOM 4336 N N . GLN A 1 603 ? -57.392 -7.358 42.254 1.00 85.40 732 GLN A N 1
ATOM 4337 C CA . GLN A 1 603 ? -57.428 -6.562 43.465 1.00 86.08 732 GLN A CA 1
ATOM 4338 C C . GLN A 1 603 ? -56.644 -5.261 43.350 1.00 88.15 732 GLN A C 1
ATOM 4339 O O . GLN A 1 603 ? -56.692 -4.445 44.268 1.00 88.53 732 GLN A O 1
ATOM 4345 N N . ILE A 1 604 ? -55.941 -5.038 42.248 1.00 85.70 733 ILE A N 1
ATOM 4346 C CA . ILE A 1 604 ? -55.290 -3.736 42.053 1.00 85.68 733 ILE A CA 1
ATOM 4347 C C . ILE A 1 604 ? -56.363 -2.702 41.725 1.00 88.04 733 ILE A C 1
ATOM 4348 O O . ILE A 1 604 ? -57.147 -2.905 40.783 1.00 88.33 733 ILE A O 1
ATOM 4353 N N . PRO A 1 605 ? -56.433 -1.581 42.445 1.00 86.42 734 PRO A N 1
ATOM 4354 C CA . PRO A 1 605 ? -57.523 -0.621 42.206 1.00 80.88 734 PRO A CA 1
ATOM 4355 C C . PRO A 1 605 ? -57.348 0.104 40.878 1.00 82.16 734 PRO A C 1
ATOM 4356 O O . PRO A 1 605 ? -56.243 0.251 40.353 1.00 79.16 734 PRO A O 1
ATOM 4360 N N . VAL A 1 606 ? -58.469 0.568 40.335 1.00 79.00 735 VAL A N 1
ATOM 4361 C CA . VAL A 1 606 ? -58.451 1.307 39.076 1.00 83.79 735 VAL A CA 1
ATOM 4362 C C . VAL A 1 606 ? -58.135 2.784 39.301 1.00 87.98 735 VAL A C 1
ATOM 4363 O O . VAL A 1 606 ? -58.892 3.678 38.914 1.00 96.41 735 VAL A O 1
ATOM 4367 N N . LYS A 1 607 ? -56.973 3.043 39.892 1.00 92.16 736 LYS A N 1
ATOM 4368 C CA . LYS A 1 607 ? -56.468 4.391 40.104 1.00 95.99 736 LYS A CA 1
ATOM 4369 C C . LYS A 1 607 ? -55.290 4.653 39.178 1.00 96.67 736 LYS A C 1
ATOM 4370 O O . LYS A 1 607 ? -54.682 3.733 38.624 1.00 103.50 736 LYS A O 1
ATOM 4376 N N . LYS A 1 608 ? -54.967 5.930 39.027 1.00 88.88 737 LYS A N 1
ATOM 4377 C CA . LYS A 1 608 ? -53.714 6.304 38.396 1.00 86.22 737 LYS A CA 1
ATOM 4378 C C . LYS A 1 608 ? -52.569 5.973 39.345 1.00 85.71 737 LYS A C 1
ATOM 4379 O O . LYS A 1 608 ? -52.623 6.293 40.536 1.00 85.38 737 LYS A O 1
ATOM 4385 N N . GLY A 1 609 ? -51.546 5.299 38.826 1.00 84.84 738 GLY A N 1
ATOM 4386 C CA . GLY A 1 609 ? -50.428 4.914 39.664 1.00 86.51 738 GLY A CA 1
ATOM 4387 C C . GLY A 1 609 ? -50.744 3.896 40.738 1.00 83.40 738 GLY A C 1
ATOM 4388 O O . GLY A 1 609 ? -50.028 3.831 41.740 1.00 80.11 738 GLY A O 1
ATOM 4389 N N . ALA A 1 610 ? -51.797 3.101 40.568 1.00 84.79 739 ALA A N 1
ATOM 4390 C CA . ALA A 1 610 ? -52.069 2.015 41.499 1.00 89.73 739 ALA A CA 1
ATOM 4391 C C . ALA A 1 610 ? -51.115 0.855 41.245 1.00 88.66 739 ALA A C 1
ATOM 4392 O O . ALA A 1 610 ? -50.867 0.476 40.096 1.00 87.46 739 ALA A O 1
ATOM 4394 N N . ASN A 1 611 ? -50.577 0.291 42.321 1.00 91.75 740 ASN A N 1
ATOM 4395 C CA . ASN A 1 611 ? -49.611 -0.800 42.217 1.00 86.97 740 ASN A CA 1
ATOM 4396 C C . ASN A 1 611 ? -49.857 -1.767 43.372 1.00 92.58 740 ASN A C 1
ATOM 4397 O O . ASN A 1 611 ? -50.913 -1.750 44.014 1.00 98.16 740 ASN A O 1
ATOM 4402 N N . PHE A 1 612 ? -48.870 -2.627 43.645 1.00 80.30 741 PHE A N 1
ATOM 4403 C CA . PHE A 1 612 ? -49.026 -3.632 44.690 1.00 87.79 741 PHE A CA 1
ATOM 4404 C C . PHE A 1 612 ? -49.132 -3.023 46.083 1.00 86.16 741 PHE A C 1
ATOM 4405 O O . PHE A 1 612 ? -49.665 -3.673 46.987 1.00 84.67 741 PHE A O 1
ATOM 4413 N N . ARG A 1 613 ? -48.638 -1.799 46.283 1.00 88.14 742 ARG A N 1
ATOM 4414 C CA . ARG A 1 613 ? -48.737 -1.172 47.596 1.00 90.48 742 ARG A CA 1
ATOM 4415 C C . ARG A 1 613 ? -50.178 -0.886 48.001 1.00 92.13 742 ARG A C 1
ATOM 4416 O O . ARG A 1 613 ? -50.429 -0.611 49.179 1.00 93.53 742 ARG A O 1
ATOM 4424 N N . ASP A 1 614 ? -51.122 -0.949 47.064 1.00 90.97 743 ASP A N 1
ATOM 4425 C CA . ASP A 1 614 ? -52.530 -0.716 47.347 1.00 89.73 743 ASP A CA 1
ATOM 4426 C C . ASP A 1 614 ? -53.266 -1.965 47.823 1.00 90.39 743 ASP A C 1
ATOM 4427 O O . ASP A 1 614 ? -54.445 -1.864 48.179 1.00 97.69 743 ASP A O 1
ATOM 4432 N N . LEU A 1 615 ? -52.614 -3.128 47.835 1.00 85.69 744 LEU A N 1
ATOM 4433 C CA . LEU A 1 615 ? -53.260 -4.348 48.298 1.00 88.70 744 LEU A CA 1
ATOM 4434 C C . LEU A 1 615 ? -53.335 -4.376 49.823 1.00 92.27 744 LEU A C 1
ATOM 4435 O O . LEU A 1 615 ? -52.565 -3.715 50.524 1.00 99.23 744 LEU A O 1
ATOM 4440 N N . LYS A 1 616 ? -54.285 -5.159 50.335 1.00 89.21 745 LYS A N 1
ATOM 4441 C CA . LYS A 1 616 ? -54.496 -5.228 51.776 1.00 97.26 745 LYS A CA 1
ATOM 4442 C C . LYS A 1 616 ? -53.352 -5.984 52.441 1.00 102.08 745 LYS A C 1
ATOM 4443 O O . LYS A 1 616 ? -53.040 -7.118 52.067 1.00 99.70 745 LYS A O 1
ATOM 4445 N N . GLY A 1 617 ? -52.725 -5.348 53.427 1.00 110.19 746 GLY A N 1
ATOM 4446 C CA . GLY A 1 617 ? -51.631 -5.939 54.178 1.00 104.47 746 GLY A CA 1
ATOM 4447 C C . GLY A 1 617 ? -50.313 -5.197 54.083 1.00 112.76 746 GLY A C 1
ATOM 4448 O O . GLY A 1 617 ? -49.398 -5.490 54.865 1.00 113.19 746 GLY A O 1
ATOM 4449 N N . VAL A 1 618 ? -50.166 -4.249 53.162 1.00 112.00 747 VAL A N 1
ATOM 4450 C CA . VAL A 1 618 ? -48.926 -3.507 52.973 1.00 111.84 747 VAL A CA 1
ATOM 4451 C C . VAL A 1 618 ? -49.197 -2.028 53.188 1.00 114.57 747 VAL A C 1
ATOM 4452 O O . VAL A 1 618 ? -50.214 -1.502 52.724 1.00 115.76 747 VAL A O 1
ATOM 4456 N N . ARG A 1 619 ? -48.295 -1.363 53.910 1.00 112.01 748 ARG A N 1
ATOM 4457 C CA . ARG A 1 619 ? -48.332 0.084 54.043 1.00 116.53 748 ARG A CA 1
ATOM 4458 C C . ARG A 1 619 ? -46.913 0.629 53.933 1.00 117.98 748 ARG A C 1
ATOM 4459 O O . ARG A 1 619 ? -45.930 -0.106 54.059 1.00 116.88 748 ARG A O 1
ATOM 4464 N N . VAL A 1 620 ? -46.819 1.929 53.664 1.00 115.75 749 VAL A N 1
ATOM 4465 C CA . VAL A 1 620 ? -45.540 2.589 53.426 1.00 117.47 749 VAL A CA 1
ATOM 4466 C C . VAL A 1 620 ? -44.926 3.004 54.754 1.00 119.16 749 VAL A C 1
ATOM 4467 O O . VAL A 1 620 ? -45.628 3.291 55.729 1.00 124.29 749 VAL A O 1
ATOM 4471 N N . GLY A 1 621 ? -43.595 3.042 54.789 1.00 119.74 750 GLY A N 1
ATOM 4472 C CA . GLY A 1 621 ? -42.873 3.510 55.957 1.00 117.19 750 GLY A CA 1
ATOM 4473 C C . GLY A 1 621 ? -41.900 4.631 55.650 1.00 117.67 750 GLY A C 1
ATOM 4474 O O . GLY A 1 621 ? -42.096 5.382 54.688 1.00 119.56 750 GLY A O 1
ATOM 4475 N N . ALA A 1 622 ? -40.845 4.753 56.454 1.00 114.10 751 ALA A N 1
ATOM 4476 C CA . ALA A 1 622 ? -39.879 5.827 56.272 1.00 112.69 751 ALA A CA 1
ATOM 4477 C C . ALA A 1 622 ? -39.019 5.590 55.035 1.00 112.26 751 ALA A C 1
ATOM 4478 O O . ALA A 1 622 ? -38.705 4.452 54.673 1.00 109.93 751 ALA A O 1
ATOM 4480 N N . ASN A 1 623 ? -38.642 6.693 54.383 1.00 109.08 752 ASN A N 1
ATOM 4481 C CA . ASN A 1 623 ? -37.844 6.695 53.153 1.00 109.26 752 ASN A CA 1
ATOM 4482 C C . ASN A 1 623 ? -38.506 5.907 52.026 1.00 111.03 752 ASN A C 1
ATOM 4483 O O . ASN A 1 623 ? -37.821 5.442 51.111 1.00 109.38 752 ASN A O 1
ATOM 4488 N N . ASN A 1 624 ? -39.833 5.767 52.085 1.00 117.57 753 ASN A N 1
ATOM 4489 C CA . ASN A 1 624 ? -40.619 5.035 51.088 1.00 122.59 753 ASN A CA 1
ATOM 4490 C C . ASN A 1 624 ? -40.130 3.597 50.917 1.00 119.97 753 ASN A C 1
ATOM 4491 O O . ASN A 1 624 ? -39.959 3.101 49.800 1.00 115.08 753 ASN A O 1
ATOM 4496 N N . ILE A 1 625 ? -39.921 2.918 52.043 1.00 113.20 754 ILE A N 1
ATOM 4497 C CA . ILE A 1 625 ? -39.622 1.489 52.066 1.00 108.77 754 ILE A CA 1
ATOM 4498 C C . ILE A 1 625 ? -40.869 0.753 52.539 1.00 112.13 754 ILE A C 1
ATOM 4499 O O . ILE A 1 625 ? -41.406 1.052 53.613 1.00 108.48 754 ILE A O 1
ATOM 4504 N N . VAL A 1 626 ? -41.330 -0.205 51.732 1.00 110.75 755 VAL A N 1
ATOM 4505 C CA . VAL A 1 626 ? -42.581 -0.894 52.013 1.00 108.03 755 VAL A CA 1
ATOM 4506 C C . VAL A 1 626 ? -42.411 -1.861 53.169 1.00 107.89 755 VAL A C 1
ATOM 4507 O O . VAL A 1 626 ? -41.357 -2.483 53.340 1.00 106.24 755 VAL A O 1
ATOM 4511 N N . GLU A 1 627 ? -43.474 -2.009 53.954 1.00 110.02 756 GLU A N 1
ATOM 4512 C CA . GLU A 1 627 ? -43.501 -2.935 55.069 1.00 110.66 756 GLU A CA 1
ATOM 4513 C C . GLU A 1 627 ? -44.908 -3.499 55.188 1.00 111.78 756 GLU A C 1
ATOM 4514 O O . GLU A 1 627 ? -45.833 -3.088 54.478 1.00 111.52 756 GLU A O 1
ATOM 4520 N N . TRP A 1 628 ? -45.065 -4.446 56.102 1.00 113.47 757 TRP A N 1
ATOM 4521 C CA . TRP A 1 628 ? -46.376 -4.881 56.551 1.00 120.17 757 TRP A CA 1
ATOM 4522 C C . TRP A 1 628 ? -46.777 -4.045 57.755 1.00 126.21 757 TRP A C 1
ATOM 4523 O O . TRP A 1 628 ? -45.971 -3.848 58.672 1.00 132.51 757 TRP A O 1
ATOM 4534 N N . ASP A 1 629 ? -48.008 -3.553 57.761 1.00 126.79 758 ASP A N 1
ATOM 4535 C CA . ASP A 1 629 ? -48.570 -3.094 59.027 1.00 137.86 758 ASP A CA 1
ATOM 4536 C C . ASP A 1 629 ? -49.024 -4.322 59.805 1.00 132.60 758 ASP A C 1
ATOM 4537 O O . ASP A 1 629 ? -49.884 -5.068 59.324 1.00 129.42 758 ASP A O 1
ATOM 4542 N N . PRO A 1 630 ? -48.431 -4.606 60.971 1.00 133.09 759 PRO A N 1
ATOM 4543 C CA . PRO A 1 630 ? -48.816 -5.818 61.715 1.00 129.34 759 PRO A CA 1
ATOM 4544 C C . PRO A 1 630 ? -50.279 -5.849 62.125 1.00 129.54 759 PRO A C 1
ATOM 4545 O O . PRO A 1 630 ? -50.729 -6.866 62.669 1.00 131.00 759 PRO A O 1
ATOM 4549 N N . GLU A 1 631 ? -51.029 -4.771 61.874 1.00 130.81 760 GLU A N 1
ATOM 4550 C CA . GLU A 1 631 ? -52.464 -4.762 62.138 1.00 132.16 760 GLU A CA 1
ATOM 4551 C C . GLU A 1 631 ? -53.194 -5.819 61.319 1.00 124.66 760 GLU A C 1
ATOM 4552 O O . GLU A 1 631 ? -54.224 -6.347 61.757 1.00 111.87 760 GLU A O 1
ATOM 4558 N N . ILE A 1 632 ? -52.676 -6.146 60.137 1.00 122.21 761 ILE A N 1
ATOM 4559 C CA . ILE A 1 632 ? -53.315 -7.073 59.214 1.00 117.34 761 ILE A CA 1
ATOM 4560 C C . ILE A 1 632 ? -52.429 -8.304 59.075 1.00 114.58 761 ILE A C 1
ATOM 4561 O O . ILE A 1 632 ? -51.230 -8.181 58.799 1.00 113.23 761 ILE A O 1
ATOM 4566 N N . GLU A 1 633 ? -53.016 -9.482 59.278 1.00 111.36 762 GLU A N 1
ATOM 4567 C CA . GLU A 1 633 ? -52.318 -10.732 59.010 1.00 109.24 762 GLU A CA 1
ATOM 4568 C C . GLU A 1 633 ? -52.141 -10.920 57.507 1.00 107.52 762 GLU A C 1
ATOM 4569 O O . GLU A 1 633 ? -52.935 -10.425 56.703 1.00 109.43 762 GLU A O 1
ATOM 4575 N N . ARG A 1 634 ? -51.083 -11.639 57.129 1.00 104.82 763 ARG A N 1
ATOM 4576 C CA . ARG A 1 634 ? -50.742 -11.796 55.718 1.00 106.54 763 ARG A CA 1
ATOM 4577 C C . ARG A 1 634 ? -51.887 -12.452 54.952 1.00 103.03 763 ARG A C 1
ATOM 4578 O O 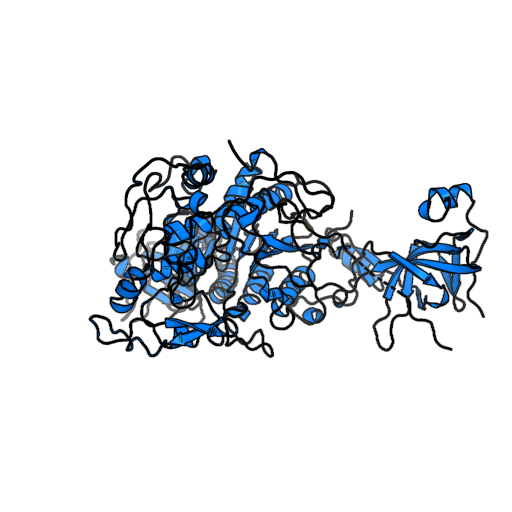. ARG A 1 634 ? -52.271 -13.589 55.243 1.00 105.78 763 ARG A O 1
ATOM 4586 N N . VAL A 1 635 ? -52.425 -11.728 53.968 1.00 99.03 764 VAL A N 1
ATOM 4587 C CA . VAL A 1 635 ? -53.586 -12.197 53.221 1.00 99.30 764 VAL A CA 1
ATOM 4588 C C . VAL A 1 635 ? -53.182 -13.321 52.279 1.00 101.76 764 VAL A C 1
ATOM 4589 O O . VAL A 1 635 ? -52.106 -13.292 51.664 1.00 99.55 764 VAL A O 1
ATOM 4593 N N . LYS A 1 636 ? -54.053 -14.318 52.157 1.00 102.70 765 LYS A N 1
ATOM 4594 C CA . LYS A 1 636 ? -53.883 -15.422 51.225 1.00 100.62 765 LYS A CA 1
ATOM 4595 C C . LYS A 1 636 ? -55.038 -15.420 50.232 1.00 99.68 765 LYS A C 1
ATOM 4596 O O . LYS A 1 636 ? -56.134 -14.936 50.531 1.00 104.42 765 LYS A O 1
ATOM 4602 N N . LEU A 1 637 ? -54.783 -15.954 49.039 1.00 97.59 766 LEU A N 1
ATOM 4603 C CA . LEU A 1 637 ? -55.831 -16.089 48.039 1.00 100.13 766 LEU A CA 1
ATOM 4604 C C . LEU A 1 637 ? -56.522 -17.441 48.204 1.00 105.99 766 LEU A C 1
ATOM 4605 O O . LEU A 1 637 ? -56.277 -18.177 49.163 1.00 101.07 766 LEU A O 1
ATOM 4610 N N . SER A 1 638 ? -57.404 -17.777 47.257 1.00 106.38 767 SER A N 1
ATOM 4611 C CA . SER A 1 638 ? -58.039 -19.090 47.259 1.00 112.05 767 SER A CA 1
ATOM 4612 C C . SER A 1 638 ? -57.016 -20.210 47.135 1.00 104.20 767 SER A C 1
ATOM 4613 O O . SER A 1 638 ? -57.291 -21.341 47.547 1.00 98.96 767 SER A O 1
ATOM 4616 N N . SER A 1 639 ? -55.844 -19.913 46.579 1.00 102.96 768 SER A N 1
ATOM 4617 C CA . SER A 1 639 ? -54.799 -20.907 46.396 1.00 96.98 768 SER A CA 1
ATOM 4618 C C . SER A 1 639 ? -54.062 -21.252 47.684 1.00 100.91 768 SER A C 1
ATOM 4619 O O . SER A 1 639 ? -53.490 -22.343 47.775 1.00 98.65 768 SER A O 1
ATOM 4622 N N . GLY A 1 640 ? -54.067 -20.367 48.680 1.00 104.92 769 GLY A N 1
ATOM 4623 C CA . GLY A 1 640 ? -53.224 -20.536 49.846 1.00 109.76 769 GLY A CA 1
ATOM 4624 C C . GLY A 1 640 ? -51.849 -19.907 49.733 1.00 104.15 769 GLY A C 1
ATOM 4625 O O . GLY A 1 640 ? -51.042 -20.042 50.662 1.00 102.98 769 GLY A O 1
ATOM 4626 N N . LYS A 1 641 ? -51.549 -19.252 48.630 1.00 98.89 770 LYS A N 1
ATOM 4627 C CA . LYS A 1 641 ? -50.319 -18.497 48.489 1.00 98.22 770 LYS A CA 1
ATOM 4628 C C . LYS A 1 641 ? -50.576 -17.033 48.819 1.00 98.72 770 LYS A C 1
ATOM 4629 O O . LYS A 1 641 ? -51.723 -16.580 48.804 1.00 103.91 770 LYS A O 1
ATOM 4633 N N . PRO A 1 642 ? -49.544 -16.262 49.165 1.00 94.79 771 PRO A N 1
ATOM 4634 C CA . PRO A 1 642 ? -49.790 -14.895 49.640 1.00 97.93 771 PRO A CA 1
ATOM 4635 C C . PRO A 1 642 ? -50.326 -14.001 48.538 1.00 94.42 771 PRO A C 1
ATOM 4636 O O . PRO A 1 642 ? -49.958 -14.132 47.368 1.00 90.84 771 PRO A O 1
ATOM 4640 N N . LEU A 1 643 ? -51.207 -13.075 48.934 1.00 99.25 772 LEU A N 1
ATOM 4641 C CA . LEU A 1 643 ? -51.717 -12.085 47.989 1.00 92.54 772 LEU A CA 1
ATOM 4642 C C . LEU A 1 643 ? -50.583 -11.245 47.420 1.00 93.61 772 LEU A C 1
ATOM 4643 O O . LEU A 1 643 ? -50.453 -11.104 46.199 1.00 98.95 772 LEU A O 1
ATOM 4648 N N . VAL A 1 644 ? -49.751 -10.676 48.287 1.00 90.71 773 VAL A N 1
ATOM 4649 C CA . VAL A 1 644 ? -48.557 -9.990 47.806 1.00 93.36 773 VAL A CA 1
ATOM 4650 C C . VAL A 1 644 ? -47.408 -10.991 47.861 1.00 89.37 773 VAL A C 1
ATOM 4651 O O . VAL A 1 644 ? -47.256 -11.725 48.850 1.00 88.74 773 VAL A O 1
ATOM 4655 N N . PRO A 1 645 ? -46.627 -11.106 46.799 1.00 83.45 774 PRO A N 1
ATOM 4656 C CA . PRO A 1 645 ? -45.471 -12.001 46.826 1.00 88.71 774 PRO A CA 1
ATOM 4657 C C . PRO A 1 645 ? -44.285 -11.350 47.518 1.00 90.79 774 PRO A C 1
ATOM 4658 O O . PRO A 1 645 ? -44.196 -10.128 47.650 1.00 90.69 774 PRO A O 1
ATOM 4662 N N . ASP A 1 646 ? -43.358 -12.201 47.960 1.00 88.29 775 ASP A N 1
ATOM 4663 C CA . ASP A 1 646 ? -42.201 -11.704 48.694 1.00 83.84 775 ASP A CA 1
ATOM 4664 C C . ASP A 1 646 ? -41.322 -10.817 47.816 1.00 86.95 775 ASP A C 1
ATOM 4665 O O . ASP A 1 646 ? -40.839 -9.775 48.273 1.00 94.36 775 ASP A O 1
ATOM 4670 N N . TYR A 1 647 ? -41.121 -11.197 46.548 1.00 82.07 776 TYR A N 1
ATOM 4671 C CA . TYR A 1 647 ? -40.222 -10.430 45.688 1.00 84.17 776 TYR A CA 1
ATOM 4672 C C . TYR A 1 647 ? -40.710 -9.000 45.491 1.00 88.46 776 TYR A C 1
ATOM 4673 O O . TYR A 1 647 ? -39.899 -8.093 45.267 1.00 87.77 776 TYR A O 1
ATOM 4682 N N . ALA A 1 648 ? -42.025 -8.779 45.568 1.00 85.76 777 ALA A N 1
ATOM 4683 C CA . ALA A 1 648 ? -42.561 -7.432 45.401 1.00 88.59 777 ALA A CA 1
ATOM 4684 C C . ALA A 1 648 ? -42.117 -6.525 46.539 1.00 94.23 777 ALA A C 1
ATOM 4685 O O . ALA A 1 648 ? -41.878 -5.327 46.335 1.00 89.08 777 ALA A O 1
ATOM 4687 N N . MET A 1 649 ? -41.996 -7.078 47.743 1.00 91.34 778 MET A N 1
ATOM 4688 C CA . MET A 1 649 ? -41.476 -6.310 48.860 1.00 96.37 778 MET A CA 1
ATOM 4689 C C . MET A 1 649 ? -39.955 -6.258 48.861 1.00 99.37 778 MET A C 1
ATOM 4690 O O . MET A 1 649 ? -39.375 -5.339 49.449 1.00 100.11 778 MET A O 1
ATOM 4695 N N . SER A 1 650 ? -39.307 -7.213 48.199 1.00 94.90 779 SER A N 1
ATOM 4696 C CA . SER A 1 650 ? -37.860 -7.280 48.096 1.00 93.32 779 SER A CA 1
ATOM 4697 C C . SER A 1 650 ? -37.329 -6.547 46.873 1.00 96.66 779 SER A C 1
ATOM 4698 O O . SER A 1 650 ? -36.107 -6.471 46.692 1.00 93.16 779 SER A O 1
ATOM 4701 N N . PHE A 1 651 ? -38.211 -6.002 46.039 1.00 96.08 780 PHE A N 1
ATOM 4702 C CA . PHE A 1 651 ? -37.812 -5.441 44.756 1.00 91.21 780 PHE A CA 1
ATOM 4703 C C . PHE A 1 651 ? -37.182 -4.072 44.956 1.00 93.06 780 PHE A C 1
ATOM 4704 O O . PHE A 1 651 ? -37.828 -3.160 45.486 1.00 94.61 780 PHE A O 1
ATOM 4712 N N . ILE A 1 652 ? -35.931 -3.935 44.508 1.00 94.28 781 ILE A N 1
ATOM 4713 C CA . ILE A 1 652 ? -35.152 -2.704 44.604 1.00 82.93 781 ILE A CA 1
ATOM 4714 C C . ILE A 1 652 ? -35.285 -2.163 46.023 1.00 92.13 781 ILE A C 1
ATOM 4715 O O . ILE A 1 652 ? -35.925 -1.131 46.263 1.00 91.82 781 ILE A O 1
ATOM 4720 N N . LYS A 1 653 ? -34.730 -2.911 46.979 1.00 85.91 782 LYS A N 1
ATOM 4721 C CA . LYS A 1 653 ? -34.658 -2.501 48.382 1.00 86.56 782 LYS A CA 1
ATOM 4722 C C . LYS A 1 653 ? -36.020 -2.071 48.916 1.00 90.49 782 LYS A C 1
ATOM 4723 O O . LYS A 1 653 ? -36.113 -1.234 49.817 1.00 93.66 782 LYS A O 1
ATOM 4729 N N . GLY A 1 654 ? -37.088 -2.646 48.366 1.00 92.01 783 GLY A N 1
ATOM 4730 C CA . GLY A 1 654 ? -38.432 -2.306 48.805 1.00 92.47 783 GLY A CA 1
ATOM 4731 C C . GLY A 1 654 ? -38.842 -0.886 48.489 1.00 96.78 783 GLY A C 1
ATOM 4732 O O . GLY A 1 654 ? -39.640 -0.297 49.227 1.00 99.54 783 GLY A O 1
ATOM 4733 N N . LYS A 1 655 ? -38.310 -0.314 47.411 1.00 94.00 784 LYS A N 1
ATOM 4734 C CA . LYS A 1 655 ? -38.600 1.059 47.032 1.00 96.88 784 LYS A CA 1
ATOM 4735 C C . LYS A 1 655 ? -39.368 1.169 45.724 1.00 95.15 784 LYS A C 1
ATOM 4736 O O . LYS A 1 655 ? -39.719 2.284 45.322 1.00 99.57 784 LYS A O 1
ATOM 4742 N N . SER A 1 656 ? -39.646 0.056 45.052 1.00 87.41 785 SER A N 1
ATOM 4743 C CA . SER A 1 656 ? -40.190 0.108 43.702 1.00 90.33 785 SER A CA 1
ATOM 4744 C C . SER A 1 656 ? -41.711 0.174 43.706 1.00 91.26 785 SER A C 1
ATOM 4745 O O . SER A 1 656 ? -42.381 -0.475 44.516 1.00 91.12 785 SER A O 1
ATOM 4748 N N . LEU A 1 657 ? -42.244 0.967 42.779 1.00 88.07 786 LEU A N 1
ATOM 4749 C CA . LEU A 1 657 ? -43.674 1.090 42.552 1.00 83.12 786 LEU A CA 1
ATOM 4750 C C . LEU A 1 657 ? -44.120 0.333 41.307 1.00 85.45 786 LEU A C 1
ATOM 4751 O O . LEU A 1 657 ? -45.212 0.588 40.790 1.00 86.73 786 LEU A O 1
ATOM 4756 N N . LYS A 1 658 ? -43.289 -0.587 40.812 1.00 86.44 787 LYS A N 1
ATOM 4757 C CA . LYS A 1 658 ? -43.536 -1.302 39.563 1.00 79.07 787 LYS A CA 1
ATOM 4758 C C . LYS A 1 658 ? -44.382 -2.564 39.726 1.00 76.95 787 LYS A C 1
ATOM 4759 O O . LYS A 1 658 ? -45.277 -2.793 38.902 1.00 76.79 787 LYS A O 1
ATOM 4765 N N . PRO A 1 659 ? -44.128 -3.430 40.748 1.00 78.90 788 PRO A N 1
ATOM 4766 C CA . PRO A 1 659 ? -44.860 -4.707 40.822 1.00 76.95 788 PRO A CA 1
ATOM 4767 C C . PRO A 1 659 ? -46.373 -4.555 40.808 1.00 78.07 788 PRO A C 1
ATOM 4768 O O . PRO A 1 659 ? -46.952 -3.893 41.676 1.00 80.80 788 PRO A O 1
ATOM 4772 N N . PHE A 1 660 ? -47.013 -5.189 39.823 1.00 71.60 789 PHE A N 1
ATOM 4773 C CA . PHE A 1 660 ? -48.464 -5.123 39.642 1.00 78.25 789 PHE A CA 1
ATOM 4774 C C . PHE A 1 660 ? -48.940 -3.677 39.578 1.00 80.35 789 PHE A C 1
ATOM 4775 O O . PHE A 1 660 ? -49.993 -3.317 40.105 1.00 81.74 789 PHE A O 1
ATOM 4783 N N . GLY A 1 661 ? -48.141 -2.839 38.924 1.00 77.51 790 GLY A N 1
ATOM 4784 C CA . GLY A 1 661 ? -48.539 -1.472 38.700 1.00 78.66 790 GLY A CA 1
ATOM 4785 C C . GLY A 1 661 ? -49.477 -1.351 37.516 1.00 77.81 790 GLY A C 1
ATOM 4786 O O . GLY A 1 661 ? -49.404 -2.103 36.545 1.00 74.69 790 GLY A O 1
ATOM 4787 N N . ARG A 1 662 ? -50.370 -0.376 37.602 1.00 79.70 791 ARG A N 1
ATOM 4788 C CA . ARG A 1 662 ? -51.349 -0.122 36.560 1.00 77.60 791 ARG A CA 1
ATOM 4789 C C . ARG A 1 662 ? -50.947 1.127 35.785 1.00 75.84 791 ARG A C 1
ATOM 4790 O O . ARG A 1 662 ? -50.480 2.108 36.371 1.00 77.20 791 ARG A O 1
ATOM 4798 N N . LEU A 1 663 ? -51.098 1.070 34.464 1.00 71.87 792 LEU A N 1
ATOM 4799 C CA . LEU A 1 663 ? -50.912 2.237 33.616 1.00 68.25 792 LEU A CA 1
ATOM 4800 C C . LEU A 1 663 ? -52.163 3.110 33.629 1.00 75.54 792 LEU A C 1
ATOM 4801 O O . LEU A 1 663 ? -53.234 2.709 34.096 1.00 73.43 792 LEU A O 1
ATOM 4806 N N . TRP A 1 664 ? -52.024 4.321 33.100 1.00 67.87 793 TRP A N 1
ATOM 4807 C CA . TRP A 1 664 ? -53.145 5.241 32.994 1.00 71.09 793 TRP A CA 1
ATOM 4808 C C . TRP A 1 664 ? -53.155 5.885 31.613 1.00 73.88 793 TRP A C 1
ATOM 4809 O O . TRP A 1 664 ? -52.173 5.830 30.864 1.00 66.61 793 TRP A O 1
ATOM 4820 N N . TRP A 1 665 ? -54.293 6.507 31.281 1.00 71.05 794 TRP A N 1
ATOM 4821 C CA . TRP A 1 665 ? -54.500 7.010 29.924 1.00 67.99 794 TRP A CA 1
ATOM 4822 C C . TRP A 1 665 ? -53.585 8.178 29.592 1.00 65.36 794 TRP A C 1
ATOM 4823 O O . TRP A 1 665 ? -53.306 8.422 28.412 1.00 62.78 794 TRP A O 1
ATOM 4834 N N . ASP A 1 666 ? -53.128 8.919 30.599 1.00 62.41 795 ASP A N 1
ATOM 4835 C CA . ASP A 1 666 ? -52.281 10.084 30.381 1.00 68.67 795 ASP A CA 1
ATOM 4836 C C . ASP A 1 666 ? -50.802 9.784 30.598 1.00 71.28 795 ASP A C 1
ATOM 4837 O O . ASP A 1 666 ? -50.023 10.701 30.873 1.00 75.69 795 ASP A O 1
ATOM 4842 N N . GLU A 1 667 ? -50.397 8.532 30.481 1.00 63.31 796 GLU A N 1
ATOM 4843 C CA . GLU A 1 667 ? -49.015 8.164 30.731 1.00 66.99 796 GLU A CA 1
ATOM 4844 C C . GLU A 1 667 ? -48.378 7.644 29.447 1.00 67.74 796 GLU A C 1
ATOM 4845 O O . GLU A 1 667 ? -49.031 7.519 28.408 1.00 71.17 796 GLU A O 1
ATOM 4851 N N . THR A 1 668 ? -47.077 7.375 29.514 1.00 65.72 797 THR A N 1
ATOM 4852 C CA . THR A 1 668 ? -46.376 6.707 28.430 1.00 69.52 797 THR A CA 1
ATOM 4853 C C . THR A 1 668 ? -45.690 5.467 28.981 1.00 69.32 797 THR A C 1
ATOM 4854 O O . THR A 1 668 ? -45.354 5.398 30.166 1.00 76.23 797 THR A O 1
ATOM 4858 N N . VAL A 1 669 ? -45.522 4.468 28.127 1.00 62.10 798 VAL A N 1
ATOM 4859 C CA . VAL A 1 669 ? -44.675 3.320 28.430 1.00 71.52 798 VAL A CA 1
ATOM 4860 C C . VAL A 1 669 ? -43.292 3.607 27.856 1.00 66.75 798 VAL A C 1
ATOM 4861 O O . VAL A 1 669 ? -43.177 3.844 26.643 1.00 66.48 798 VAL A O 1
ATOM 4865 N N . PRO A 1 670 ? -42.241 3.646 28.680 1.00 69.78 799 PRO A N 1
ATOM 4866 C CA . PRO A 1 670 ? -40.934 4.049 28.144 1.00 57.55 799 PRO A CA 1
ATOM 4867 C C . PRO A 1 670 ? -40.363 3.048 27.158 1.00 62.18 799 PRO A C 1
ATOM 4868 O O . PRO A 1 670 ? -39.789 3.461 26.142 1.00 69.43 799 PRO A O 1
ATOM 4872 N N . THR A 1 671 ? -40.517 1.748 27.401 1.00 56.53 800 THR A N 1
ATOM 4873 C CA . THR A 1 671 ? -40.024 0.728 26.479 1.00 61.51 800 THR A CA 1
ATOM 4874 C C . THR A 1 671 ? -41.002 -0.437 26.446 1.00 60.71 800 THR A C 1
ATOM 4875 O O . THR A 1 671 ? -41.212 -1.100 27.465 1.00 56.85 800 THR A O 1
ATOM 4879 N N . VAL A 1 672 ? -41.592 -0.692 25.280 1.00 56.19 801 VAL A N 1
ATOM 4880 C CA . VAL A 1 672 ? -42.319 -1.939 25.074 1.00 59.27 801 VAL A CA 1
ATOM 4881 C C . VAL A 1 672 ? -41.308 -3.078 25.004 1.00 60.03 801 VAL A C 1
ATOM 4882 O O . VAL A 1 672 ? -40.410 -3.083 24.154 1.00 56.17 801 VAL A O 1
ATOM 4886 N N . VAL A 1 673 ? -41.426 -4.032 25.922 1.00 55.57 802 VAL A N 1
ATOM 4887 C CA . VAL A 1 673 ? -40.466 -5.117 26.046 1.00 60.26 802 VAL A CA 1
ATOM 4888 C C . VAL A 1 673 ? -41.139 -6.443 25.687 1.00 65.22 802 VAL A C 1
ATOM 4889 O O . VAL A 1 673 ? -42.346 -6.520 25.463 1.00 62.92 802 VAL A O 1
ATOM 4893 N N . THR A 1 674 ? -40.333 -7.500 25.631 1.00 62.30 803 THR A N 1
ATOM 4894 C CA . THR A 1 674 ? -40.830 -8.785 25.158 1.00 67.82 803 THR A CA 1
ATOM 4895 C C . THR A 1 674 ? -41.615 -9.557 26.210 1.00 69.26 803 THR A C 1
ATOM 4896 O O . THR A 1 674 ? -42.359 -10.479 25.854 1.00 62.91 803 THR A O 1
ATOM 4900 N N . ARG A 1 675 ? -41.481 -9.203 27.483 1.00 70.25 804 ARG A N 1
ATOM 4901 C CA . ARG A 1 675 ? -42.148 -9.918 28.561 1.00 67.33 804 ARG A CA 1
ATOM 4902 C C . ARG A 1 675 ? -43.344 -9.117 29.058 1.00 66.03 804 ARG A C 1
ATOM 4903 O O . ARG A 1 675 ? -43.284 -7.891 29.165 1.00 63.12 804 ARG A O 1
ATOM 4911 N N . ALA A 1 676 ? -44.435 -9.820 29.358 1.00 76.31 805 ALA A N 1
ATOM 4912 C CA . ALA A 1 676 ? -45.693 -9.164 29.689 1.00 62.47 805 ALA A CA 1
ATOM 4913 C C . ALA A 1 676 ? -46.175 -9.483 31.099 1.00 68.98 805 ALA A C 1
ATOM 4914 O O . ALA A 1 676 ? -47.291 -9.089 31.463 1.00 69.75 805 ALA A O 1
ATOM 4916 N N . GLU A 1 677 ? -45.364 -10.158 31.911 1.00 66.13 806 GLU A N 1
ATOM 4917 C CA . GLU A 1 677 ? -45.770 -10.457 33.278 1.00 73.13 806 GLU A CA 1
ATOM 4918 C C . GLU A 1 677 ? -45.783 -9.177 34.116 1.00 71.20 806 GLU A C 1
ATOM 4919 O O . GLU A 1 677 ? -44.901 -8.326 33.970 1.00 67.86 806 GLU A O 1
ATOM 4925 N N . PRO A 1 678 ? -46.758 -9.016 35.009 1.00 77.52 807 PRO A N 1
ATOM 4926 C CA . PRO A 1 678 ? -46.855 -7.774 35.786 1.00 74.96 807 PRO A CA 1
ATOM 4927 C C . PRO A 1 678 ? -46.036 -7.797 37.065 1.00 74.20 807 PRO A C 1
ATOM 4928 O O . PRO A 1 678 ? -46.296 -7.010 37.980 1.00 76.93 807 PRO A O 1
ATOM 4932 N N . HIS A 1 679 ? -45.052 -8.693 37.151 1.00 71.41 808 HIS A N 1
ATOM 4933 C CA . HIS A 1 679 ? -44.327 -8.866 38.407 1.00 78.92 808 HIS A CA 1
ATOM 4934 C C . HIS A 1 679 ? -43.359 -7.716 38.682 1.00 79.51 808 HIS A C 1
ATOM 4935 O O . HIS A 1 679 ? -43.298 -7.217 39.810 1.00 80.37 808 HIS A O 1
ATOM 4942 N N . ASN A 1 680 ? -42.587 -7.288 37.679 1.00 72.85 809 ASN A N 1
ATOM 4943 C CA . ASN A 1 680 ? -41.527 -6.306 37.887 1.00 75.31 809 ASN A CA 1
ATOM 4944 C C . ASN A 1 680 ? -41.678 -5.089 36.983 1.00 79.06 809 ASN A C 1
ATOM 4945 O O . ASN A 1 680 ? -40.687 -4.406 36.698 1.00 88.38 809 ASN A O 1
ATOM 4950 N N . GLN A 1 681 ? -42.894 -4.799 36.533 1.00 78.38 810 GLN A N 1
ATOM 4951 C CA . GLN A 1 681 ? -43.120 -3.726 35.579 1.00 73.20 810 GLN A CA 1
ATOM 4952 C C . GLN A 1 681 ? -44.574 -3.284 35.669 1.00 70.68 810 GLN A C 1
ATOM 4953 O O . GLN A 1 681 ? -45.435 -4.013 36.171 1.00 74.89 810 GLN A O 1
ATOM 4959 N N . VAL A 1 682 ? -44.832 -2.082 35.164 1.00 72.06 811 VAL A N 1
ATOM 4960 C CA . VAL A 1 682 ? -46.165 -1.490 35.133 1.00 67.32 811 VAL A CA 1
ATOM 4961 C C . VAL A 1 682 ? -46.761 -1.793 33.763 1.00 71.12 811 VAL A C 1
ATOM 4962 O O . VAL A 1 682 ? -46.455 -1.118 32.774 1.00 68.51 811 VAL A O 1
ATOM 4966 N N . ILE A 1 683 ? -47.636 -2.796 33.701 1.00 71.05 812 ILE A N 1
ATOM 4967 C CA . ILE A 1 683 ? -48.166 -3.247 32.420 1.00 68.40 812 ILE A CA 1
ATOM 4968 C C . ILE A 1 683 ? -49.633 -3.652 32.542 1.00 69.36 812 ILE A C 1
ATOM 4969 O O . ILE A 1 683 ? -50.208 -4.217 31.607 1.00 74.26 812 ILE A O 1
ATOM 4974 N N . ILE A 1 684 ? -50.262 -3.349 33.679 1.00 72.96 813 ILE A N 1
ATOM 4975 C CA . ILE A 1 684 ? -51.691 -3.607 33.828 1.00 69.65 813 ILE A CA 1
ATOM 4976 C C . ILE A 1 684 ? -52.497 -2.555 33.074 1.00 68.91 813 ILE A C 1
ATOM 4977 O O . ILE A 1 684 ? -52.204 -1.355 33.145 1.00 75.96 813 ILE A O 1
ATOM 4982 N N . HIS A 1 685 ? -53.524 -3.004 32.350 1.00 63.75 814 HIS A N 1
ATOM 4983 C CA . HIS A 1 685 ? -54.394 -2.093 31.614 1.00 75.53 814 HIS A CA 1
ATOM 4984 C C . HIS A 1 685 ? -55.059 -1.098 32.569 1.00 77.16 814 HIS A C 1
ATOM 4985 O O . HIS A 1 685 ? -55.337 -1.427 33.728 1.00 75.63 814 HIS A O 1
ATOM 4992 N N . PRO A 1 686 ? -55.315 0.133 32.109 1.00 73.40 815 PRO A N 1
ATOM 4993 C CA . PRO A 1 686 ? -55.913 1.137 33.009 1.00 69.63 815 PRO A CA 1
ATOM 4994 C C . PRO A 1 686 ? -57.250 0.731 33.606 1.00 75.88 815 PRO A C 1
ATOM 4995 O O . PRO A 1 686 ? -57.419 0.816 34.827 1.00 76.48 815 PRO A O 1
ATOM 4999 N N . THR A 1 687 ? -58.220 0.311 32.789 1.00 71.49 816 THR A N 1
ATOM 5000 C CA . THR A 1 687 ? -59.559 0.051 33.307 1.00 74.44 816 THR A CA 1
ATOM 5001 C C . THR A 1 687 ? -59.883 -1.428 33.469 1.00 71.60 816 THR A C 1
ATOM 5002 O O . THR A 1 687 ? -60.781 -1.760 34.248 1.00 82.17 816 THR A O 1
ATOM 5006 N N . GLN A 1 688 ? -59.196 -2.312 32.759 1.00 70.78 817 GLN A N 1
ATOM 5007 C CA . GLN A 1 688 ? -59.544 -3.723 32.746 1.00 69.77 817 GLN A CA 1
ATOM 5008 C C . GLN A 1 688 ? -58.540 -4.539 33.559 1.00 76.78 817 GLN A C 1
ATOM 5009 O O . GLN A 1 688 ? -57.408 -4.114 33.813 1.00 72.51 817 GLN A O 1
ATOM 5015 N N . ALA A 1 689 ? -58.985 -5.728 33.977 1.00 73.48 818 ALA A N 1
ATOM 5016 C CA . ALA A 1 689 ? -58.215 -6.604 34.863 1.00 67.85 818 ALA A CA 1
ATOM 5017 C C . ALA A 1 689 ? -57.372 -7.538 34.005 1.00 75.05 818 ALA A C 1
ATOM 5018 O O . ALA A 1 689 ? -57.672 -8.721 33.828 1.00 84.62 818 ALA A O 1
ATOM 5020 N N . ARG A 1 690 ? -56.283 -6.987 33.478 1.00 75.29 819 ARG A N 1
ATOM 5021 C CA . ARG A 1 690 ? -55.395 -7.705 32.575 1.00 69.57 819 ARG A CA 1
ATOM 5022 C C . ARG A 1 690 ? -54.185 -6.824 32.327 1.00 66.49 819 ARG A C 1
ATOM 5023 O O . ARG A 1 690 ? -54.155 -5.653 32.715 1.00 67.39 819 ARG A O 1
ATOM 5031 N N . VAL A 1 691 ? -53.186 -7.406 31.670 1.00 63.89 820 VAL A N 1
ATOM 5032 C CA . VAL A 1 691 ? -52.044 -6.645 31.185 1.00 69.60 820 VAL A CA 1
ATOM 5033 C C . VAL A 1 691 ? -52.365 -6.169 29.776 1.00 68.75 820 VAL A C 1
ATOM 5034 O O . VAL A 1 691 ? -53.389 -6.548 29.197 1.00 71.92 820 VAL A O 1
ATOM 5038 N N . LEU A 1 692 ? -51.502 -5.326 29.227 1.00 65.32 821 LEU A N 1
ATOM 5039 C CA . LEU A 1 692 ? -51.681 -4.855 27.863 1.00 61.48 821 LEU A CA 1
ATOM 5040 C C . LEU A 1 692 ? -51.623 -6.024 26.892 1.00 60.19 821 LEU A C 1
ATOM 5041 O O . LEU A 1 692 ? -50.832 -6.954 27.063 1.00 63.92 821 LEU A O 1
ATOM 5046 N N . THR A 1 693 ? -52.472 -5.986 25.873 1.00 62.47 822 THR A N 1
ATOM 5047 C CA . THR A 1 693 ? -52.479 -7.091 24.929 1.00 65.11 822 THR A CA 1
ATOM 5048 C C . THR A 1 693 ? -51.375 -6.919 23.896 1.00 66.05 822 THR A C 1
ATOM 5049 O O . THR A 1 693 ? -50.782 -5.847 23.750 1.00 65.02 822 THR A O 1
ATOM 5053 N N . ILE A 1 694 ? -51.106 -8.012 23.176 1.00 61.28 823 ILE A N 1
ATOM 5054 C CA . ILE A 1 694 ? -50.141 -7.986 22.082 1.00 55.90 823 ILE A CA 1
ATOM 5055 C C . ILE A 1 694 ? -50.444 -6.842 21.124 1.00 60.23 823 ILE A C 1
ATOM 5056 O O . ILE A 1 694 ? -49.539 -6.111 20.703 1.00 60.35 823 ILE A O 1
ATOM 5061 N N . ARG A 1 695 ? -51.723 -6.655 20.779 1.00 55.86 824 ARG A N 1
ATOM 5062 C CA . ARG A 1 695 ? -52.088 -5.609 19.825 1.00 59.83 824 ARG A CA 1
ATOM 5063 C C . ARG A 1 695 ? -51.891 -4.220 20.420 1.00 63.70 824 ARG A C 1
ATOM 5064 O O . ARG A 1 695 ? -51.428 -3.308 19.726 1.00 60.55 824 ARG A O 1
ATOM 5072 N N . GLU A 1 696 ? -52.230 -4.040 21.700 1.00 61.89 825 GLU A N 1
ATOM 5073 C CA . GLU A 1 696 ? -51.954 -2.765 22.360 1.00 63.03 825 GLU A CA 1
ATOM 5074 C C . GLU A 1 696 ? -50.462 -2.454 22.345 1.00 65.69 825 GLU A C 1
ATOM 5075 O O . GLU A 1 696 ? -50.056 -1.332 22.021 1.00 64.81 825 GLU A O 1
ATOM 5081 N N . ASN A 1 697 ? -49.629 -3.449 22.666 1.00 66.44 826 ASN A N 1
ATOM 5082 C CA . ASN A 1 697 ? -48.183 -3.257 22.620 1.00 65.74 826 ASN A CA 1
ATOM 5083 C C . ASN A 1 697 ? -47.718 -2.955 21.205 1.00 59.18 826 ASN A C 1
ATOM 5084 O O . ASN A 1 697 ? -46.821 -2.127 21.001 1.00 53.26 826 ASN A O 1
ATOM 5089 N N . ALA A 1 698 ? -48.326 -3.608 20.211 1.00 57.83 827 ALA A N 1
ATOM 5090 C CA . ALA A 1 698 ? -47.907 -3.391 18.832 1.00 60.70 827 ALA A CA 1
ATOM 5091 C C . ALA A 1 698 ? -48.275 -1.991 18.366 1.00 61.38 827 ALA A C 1
ATOM 5092 O O . ALA A 1 698 ? -47.536 -1.369 17.590 1.00 54.51 827 ALA A O 1
ATOM 5094 N N . ARG A 1 699 ? -49.415 -1.482 18.835 1.00 57.78 828 ARG A N 1
ATOM 5095 C CA . ARG A 1 699 ? -49.776 -0.102 18.565 1.00 60.27 828 ARG A CA 1
ATOM 5096 C C . ARG A 1 699 ? -48.767 0.857 19.177 1.00 65.30 828 ARG A C 1
ATOM 5097 O O . ARG A 1 699 ? -48.361 1.832 18.533 1.00 61.16 828 ARG A O 1
ATOM 5105 N N . LEU A 1 700 ? -48.350 0.603 20.422 1.00 59.88 829 LEU A N 1
ATOM 5106 C CA . LEU A 1 700 ? -47.331 1.462 21.014 1.00 58.98 829 LEU A CA 1
ATOM 5107 C C . LEU A 1 700 ? -46.037 1.406 20.217 1.00 62.80 829 LEU A C 1
ATOM 5108 O O . LEU A 1 700 ? -45.297 2.395 20.166 1.00 57.10 829 LEU A O 1
ATOM 5113 N N . GLN A 1 701 ? -45.764 0.272 19.565 1.00 59.00 830 GLN A N 1
ATOM 5114 C CA . GLN A 1 701 ? -44.604 0.112 18.701 1.00 50.89 830 GLN A CA 1
ATOM 5115 C C . GLN A 1 701 ? -44.815 0.657 17.294 1.00 53.47 830 GLN A C 1
ATOM 5116 O O . GLN A 1 701 ? -43.869 0.649 16.501 1.00 56.17 830 GLN A O 1
ATOM 5122 N N . GLY A 1 702 ? -46.019 1.096 16.947 1.00 50.23 831 GLY A N 1
ATOM 5123 C CA . GLY A 1 702 ? -46.254 1.674 15.639 1.00 51.05 831 GLY A CA 1
ATOM 5124 C C . GLY A 1 702 ? -46.647 0.706 14.548 1.00 52.52 831 GLY A C 1
ATOM 5125 O O . GLY A 1 702 ? -46.684 1.105 13.376 1.00 48.84 831 GLY A O 1
ATOM 5126 N N . PHE A 1 703 ? -46.943 -0.542 14.888 1.00 52.37 832 PHE A N 1
ATOM 5127 C CA . PHE A 1 703 ? -47.379 -1.508 13.885 1.00 57.15 832 PHE A CA 1
ATOM 5128 C C . PHE A 1 703 ? -48.745 -1.113 13.347 1.00 55.93 832 PHE A C 1
ATOM 5129 O O . PHE A 1 703 ? -49.660 -0.856 14.132 1.00 59.31 832 PHE A O 1
ATOM 5137 N N . PRO A 1 704 ? -48.926 -1.053 12.034 1.00 56.46 833 PRO A N 1
ATOM 5138 C CA . PRO A 1 704 ? -50.287 -0.972 11.496 1.00 59.19 833 PRO A CA 1
ATOM 5139 C C . PRO A 1 704 ? -51.108 -2.174 11.954 1.00 60.16 833 PRO A C 1
ATOM 5140 O O . PRO A 1 704 ? -50.573 -3.258 12.195 1.00 66.28 833 PRO A O 1
ATOM 5144 N N . ASP A 1 705 ? -52.424 -1.967 12.091 1.00 64.82 834 ASP A N 1
ATOM 5145 C CA . ASP A 1 705 ? -53.287 -3.012 12.640 1.00 61.20 834 ASP A CA 1
ATOM 5146 C C . ASP A 1 705 ? -53.341 -4.244 11.741 1.00 67.93 834 ASP A C 1
ATOM 5147 O O . ASP A 1 705 ? -53.528 -5.362 12.238 1.00 62.68 834 ASP A O 1
ATOM 5152 N N . TYR A 1 706 ? -53.165 -4.076 10.427 1.00 60.44 835 TYR A N 1
ATOM 5153 C CA . TYR A 1 706 ? -53.226 -5.239 9.548 1.00 64.90 835 TYR A CA 1
ATOM 5154 C C . TYR A 1 706 ? -52.046 -6.185 9.732 1.00 71.55 835 TYR A C 1
ATOM 5155 O O . TYR A 1 706 ? -52.069 -7.297 9.190 1.00 73.30 835 TYR A O 1
ATOM 5164 N N . TYR A 1 707 ? -51.017 -5.782 10.474 1.00 65.28 836 TYR A N 1
ATOM 5165 C CA . TYR A 1 707 ? -49.804 -6.592 10.580 1.00 61.93 836 TYR A CA 1
ATOM 5166 C C . TYR A 1 707 ? -50.047 -7.777 11.513 1.00 59.11 836 TYR A C 1
ATOM 5167 O O . TYR A 1 707 ? -49.912 -7.662 12.734 1.00 55.72 836 TYR A O 1
ATOM 5176 N N . ARG A 1 708 ? -50.437 -8.914 10.948 1.00 58.65 837 ARG A N 1
ATOM 5177 C CA . ARG A 1 708 ? -50.825 -10.065 11.751 1.00 59.61 837 ARG A CA 1
ATOM 5178 C C . ARG A 1 708 ? -49.589 -10.803 12.260 1.00 64.46 837 ARG A C 1
ATOM 5179 O O . ARG A 1 708 ? -48.598 -10.961 11.539 1.00 60.29 837 ARG A O 1
ATOM 5187 N N . LEU A 1 709 ? -49.651 -11.247 13.510 1.00 61.22 838 LEU A N 1
ATOM 5188 C CA . LEU A 1 709 ? -48.587 -12.032 14.116 1.00 59.85 838 LEU A CA 1
ATOM 5189 C C . LEU A 1 709 ? -49.072 -13.455 14.377 1.00 66.40 838 LEU A C 1
ATOM 5190 O O . LEU A 1 709 ? -50.275 -13.729 14.416 1.00 66.67 838 LEU A O 1
ATOM 5195 N N . PHE A 1 710 ? -48.116 -14.371 14.527 1.00 61.33 839 PHE A N 1
ATOM 5196 C CA . PHE A 1 710 ? -48.416 -15.785 14.702 1.00 64.68 839 PHE A CA 1
ATOM 5197 C C . PHE A 1 710 ? -47.588 -16.359 15.841 1.00 67.12 839 PHE A C 1
ATOM 5198 O O . PHE A 1 710 ? -46.643 -15.737 16.330 1.00 66.98 839 PHE A O 1
ATOM 5206 N N . GLY A 1 711 ? -47.954 -17.572 16.248 1.00 59.30 840 GLY A N 1
ATOM 5207 C CA . GLY A 1 711 ? -47.279 -18.263 17.317 1.00 59.43 840 GLY A CA 1
ATOM 5208 C C . GLY A 1 711 ? -48.058 -18.178 18.611 1.00 64.60 840 GLY A C 1
ATOM 5209 O O . GLY A 1 711 ? -49.152 -17.607 18.665 1.00 58.89 840 GLY A O 1
ATOM 5210 N N . PRO A 1 712 ? -47.512 -18.753 19.682 1.00 61.99 841 PRO A N 1
ATOM 5211 C CA . PRO A 1 712 ? -48.132 -18.593 21.000 1.00 59.84 841 PRO A CA 1
ATOM 5212 C C . PRO A 1 712 ? -48.146 -17.135 21.421 1.00 61.98 841 PRO A C 1
ATOM 5213 O O . PRO A 1 712 ? -47.403 -16.301 20.897 1.00 64.76 841 PRO A O 1
ATOM 5217 N N . ILE A 1 713 ? -48.998 -16.844 22.405 1.00 62.13 842 ILE A N 1
ATOM 5218 C CA . ILE A 1 713 ? -49.122 -15.481 22.913 1.00 64.20 842 ILE A CA 1
ATOM 5219 C C . ILE A 1 713 ? -47.774 -14.957 23.400 1.00 65.55 842 ILE A C 1
ATOM 5220 O O . ILE A 1 713 ? -47.388 -13.823 23.092 1.00 61.62 842 ILE A O 1
ATOM 5225 N N . LYS A 1 714 ? -47.029 -15.776 24.148 1.00 62.52 843 LYS A N 1
ATOM 5226 C CA . LYS A 1 714 ? -45.729 -15.329 24.641 1.00 62.70 843 LYS A CA 1
ATOM 5227 C C . LYS A 1 714 ? -44.794 -14.979 23.490 1.00 63.44 843 LYS A C 1
ATOM 5228 O O . LYS A 1 714 ? -44.021 -14.017 23.581 1.00 63.25 843 LYS A O 1
ATOM 5234 N N . GLU A 1 715 ? -44.853 -15.744 22.397 1.00 59.40 844 GLU A N 1
ATOM 5235 C CA . GLU A 1 715 ? -43.990 -15.468 21.253 1.00 61.54 844 GLU A CA 1
ATOM 5236 C C . GLU A 1 715 ? -44.428 -14.204 20.527 1.00 64.96 844 GLU A C 1
ATOM 5237 O O . GLU A 1 715 ? -43.588 -13.447 20.028 1.00 69.63 844 GLU A O 1
ATOM 5243 N N . LYS A 1 716 ? -45.737 -13.961 20.448 1.00 67.31 845 LYS A N 1
ATOM 5244 C CA . LYS A 1 716 ? -46.204 -12.737 19.812 1.00 60.33 845 LYS A CA 1
ATOM 5245 C C . LYS A 1 716 ? -45.728 -11.510 20.578 1.00 60.56 845 LYS A C 1
ATOM 5246 O O . LYS A 1 716 ? -45.338 -10.505 19.972 1.00 65.12 845 LYS A O 1
ATOM 5252 N N . TYR A 1 717 ? -45.727 -11.584 21.912 1.00 66.20 846 TYR A N 1
ATOM 5253 C CA . TYR A 1 717 ? -45.182 -10.498 22.723 1.00 63.87 846 TYR A CA 1
ATOM 5254 C C . TYR A 1 717 ? -43.707 -10.262 22.426 1.00 67.47 846 TYR A C 1
ATOM 5255 O O . TYR A 1 717 ? -43.257 -9.109 22.371 1.00 68.31 846 TYR A O 1
ATOM 5264 N N . ILE A 1 718 ? -42.935 -11.344 22.255 1.00 62.70 847 ILE A N 1
ATOM 5265 C CA . ILE A 1 718 ? -41.506 -11.210 21.968 1.00 66.05 847 ILE A CA 1
ATOM 5266 C C . ILE A 1 718 ? -41.290 -10.511 20.635 1.00 57.15 847 ILE A C 1
ATOM 5267 O O . ILE A 1 718 ? -40.391 -9.678 20.499 1.00 58.47 847 ILE A O 1
ATOM 5272 N N . GLN A 1 719 ? -42.112 -10.836 19.636 1.00 55.34 848 GLN A N 1
ATOM 5273 C CA . GLN A 1 719 ? -41.982 -10.229 18.315 1.00 59.99 848 GLN A CA 1
ATOM 5274 C C . GLN A 1 719 ? -42.212 -8.715 18.365 1.00 60.05 848 GLN A C 1
ATOM 5275 O O . GLN A 1 719 ? -41.447 -7.953 17.764 1.00 54.10 848 GLN A O 1
ATOM 5281 N N . VAL A 1 720 ? -43.256 -8.251 19.070 1.00 54.25 849 VAL A N 1
ATOM 5282 C CA . VAL A 1 720 ? -43.471 -6.802 19.121 1.00 64.40 849 VAL A CA 1
ATOM 5283 C C . VAL A 1 720 ? -42.457 -6.154 20.052 1.00 64.19 849 VAL A C 1
ATOM 5284 O O . VAL A 1 720 ? -42.061 -5.004 19.833 1.00 66.42 849 VAL A O 1
ATOM 5288 N N . GLY A 1 721 ? -42.006 -6.875 21.084 1.00 63.07 850 GLY A N 1
ATOM 5289 C CA . GLY A 1 721 ? -41.052 -6.301 22.017 1.00 64.84 850 GLY A CA 1
ATOM 5290 C C . GLY A 1 721 ? -39.682 -6.077 21.411 1.00 61.17 850 GLY A C 1
ATOM 5291 O O . GLY A 1 721 ? -38.986 -5.123 21.776 1.00 59.52 850 GLY A O 1
ATOM 5292 N N . ASN A 1 722 ? -39.279 -6.937 20.478 1.00 56.40 851 ASN A N 1
ATOM 5293 C CA . ASN A 1 722 ? -37.990 -6.795 19.815 1.00 60.50 851 ASN A CA 1
ATOM 5294 C C . ASN A 1 722 ? -38.023 -5.804 18.659 1.00 63.79 851 ASN A C 1
ATOM 5295 O O . ASN A 1 722 ? -36.959 -5.398 18.180 1.00 60.32 851 ASN A O 1
ATOM 5300 N N . ALA A 1 723 ? -39.209 -5.430 18.184 1.00 62.50 852 ALA A N 1
ATOM 5301 C CA . ALA A 1 723 ? -39.314 -4.724 16.915 1.00 61.89 852 ALA A CA 1
ATOM 53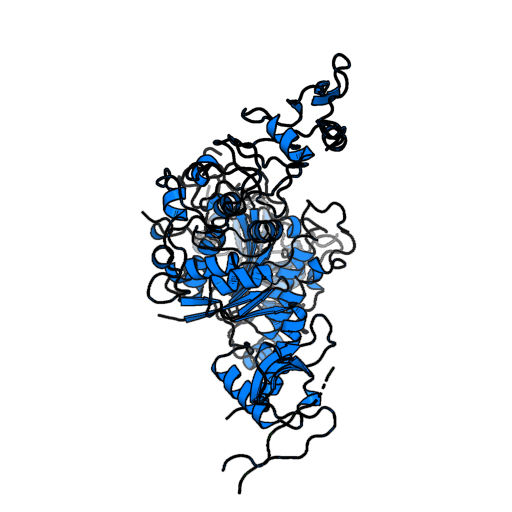02 C C . ALA A 1 723 ? -38.627 -3.371 16.973 1.00 54.28 852 ALA A C 1
ATOM 5303 O O . ALA A 1 723 ? -38.441 -2.777 18.037 1.00 61.34 852 ALA A O 1
ATOM 5305 N N . VAL A 1 724 ? -38.244 -2.894 15.803 1.00 55.44 853 VAL A N 1
ATOM 5306 C CA . VAL A 1 724 ? -37.986 -1.475 15.623 1.00 53.76 853 VAL A CA 1
ATOM 5307 C C . VAL A 1 724 ? -39.324 -0.790 15.412 1.00 56.38 853 VAL A C 1
ATOM 5308 O O . VAL A 1 724 ? -40.100 -1.184 14.529 1.00 52.12 853 VAL A O 1
ATOM 5312 N N . ALA A 1 725 ? -39.622 0.190 16.259 1.00 54.36 854 ALA A N 1
ATOM 5313 C CA . ALA A 1 725 ? -40.768 1.063 16.055 1.00 53.43 854 ALA A CA 1
ATOM 5314 C C . ALA A 1 725 ? -40.964 1.359 14.573 1.00 46.27 854 ALA A C 1
ATOM 5315 O O . ALA A 1 725 ? -40.076 1.908 13.918 1.00 48.46 854 ALA A O 1
ATOM 5317 N N . VAL A 1 726 ? -42.119 0.946 14.036 1.00 48.54 855 VAL A N 1
ATOM 5318 C CA . VAL A 1 726 ? -42.348 1.070 12.593 1.00 51.06 855 VAL A CA 1
ATOM 5319 C C . VAL A 1 726 ? -42.310 2.516 12.120 1.00 53.68 855 VAL A C 1
ATOM 5320 O O . VAL A 1 726 ? -41.770 2.770 11.031 1.00 51.08 855 VAL A O 1
ATOM 5324 N N . PRO A 1 727 ? -42.852 3.507 12.841 1.00 50.19 856 PRO A N 1
ATOM 5325 C CA . PRO A 1 727 ? -42.665 4.888 12.373 1.00 55.80 856 PRO A CA 1
ATOM 5326 C C . PRO A 1 727 ? -41.210 5.317 12.353 1.00 56.10 856 PRO A C 1
ATOM 5327 O O . PRO A 1 727 ? -40.839 6.127 11.492 1.00 58.94 856 PRO A O 1
ATOM 5331 N N . VAL A 1 728 ? -40.372 4.794 13.261 1.00 52.91 857 VAL A N 1
ATOM 5332 C CA . VAL A 1 728 ? -38.947 5.118 13.234 1.00 48.84 857 VAL A CA 1
ATOM 5333 C C . VAL A 1 728 ? -38.303 4.553 11.976 1.00 55.15 857 VAL A C 1
ATOM 5334 O O . VAL A 1 728 ? -37.563 5.248 11.268 1.00 51.38 857 VAL A O 1
ATOM 5338 N N . ALA A 1 729 ? -38.560 3.272 11.691 1.00 49.39 858 ALA A N 1
ATOM 5339 C CA . ALA A 1 729 ? -38.071 2.679 10.451 1.00 54.91 858 ALA A CA 1
ATOM 5340 C C . ALA A 1 729 ? -38.648 3.372 9.218 1.00 51.99 858 ALA A C 1
ATOM 5341 O O . ALA A 1 729 ? -37.949 3.504 8.208 1.00 52.32 858 ALA A O 1
ATOM 5343 N N . ARG A 1 730 ? -39.908 3.825 9.272 1.00 50.07 859 ARG A N 1
ATOM 5344 C CA . ARG A 1 730 ? -40.474 4.526 8.116 1.00 56.17 859 ARG A CA 1
ATOM 5345 C C . ARG A 1 730 ? -39.779 5.861 7.876 1.00 57.86 859 ARG A C 1
ATOM 5346 O O . ARG A 1 730 ? -39.576 6.258 6.723 1.00 50.67 859 ARG A O 1
ATOM 5354 N N . ALA A 1 731 ? -39.400 6.560 8.950 1.00 51.09 860 ALA A N 1
ATOM 5355 C CA . ALA A 1 731 ? -38.670 7.812 8.799 1.00 56.36 860 ALA A CA 1
ATOM 5356 C C . ALA A 1 731 ? -37.276 7.568 8.229 1.00 58.97 860 ALA A C 1
ATOM 5357 O O . ALA A 1 731 ? -36.862 8.230 7.268 1.00 58.26 860 ALA A O 1
ATOM 5359 N N . LEU A 1 732 ? -36.530 6.626 8.810 1.00 52.91 861 LEU A N 1
ATOM 5360 C CA . LEU A 1 732 ? -35.239 6.269 8.237 1.00 48.57 861 LEU A CA 1
ATOM 5361 C C . LEU A 1 732 ? -35.396 5.783 6.801 1.00 52.97 861 LEU A C 1
ATOM 5362 O O . LEU A 1 732 ? -34.542 6.048 5.948 1.00 52.35 861 LEU A O 1
ATOM 5367 N N . GLY A 1 733 ? -36.503 5.096 6.507 1.00 54.58 862 GLY A N 1
ATOM 5368 C CA . GLY A 1 733 ? -36.737 4.631 5.149 1.00 58.80 862 GLY A CA 1
ATOM 5369 C C . GLY A 1 733 ? -36.854 5.754 4.138 1.00 57.52 862 GLY A C 1
ATOM 5370 O O . GLY A 1 733 ? -36.473 5.595 2.976 1.00 55.06 862 GLY A O 1
ATOM 5371 N N . TYR A 1 734 ? -37.382 6.899 4.561 1.00 59.39 863 TYR A N 1
ATOM 5372 C CA . TYR A 1 734 ? -37.482 8.037 3.661 1.00 56.77 863 TYR A CA 1
ATOM 5373 C C . TYR A 1 734 ? -36.106 8.617 3.378 1.00 61.57 863 TYR A C 1
ATOM 5374 O O . TYR A 1 734 ? -35.775 8.921 2.224 1.00 60.12 863 TYR A O 1
ATOM 5383 N N . CYS A 1 735 ? -35.288 8.775 4.426 1.00 56.17 864 CYS A N 1
ATOM 5384 C CA . CYS A 1 735 ? -33.915 9.235 4.250 1.00 55.02 864 CYS A CA 1
ATOM 5385 C C . CYS A 1 735 ? -33.091 8.246 3.438 1.00 51.19 864 CYS A C 1
ATOM 5386 O O . CYS A 1 735 ? -32.230 8.657 2.650 1.00 55.76 864 CYS A O 1
ATOM 5389 N N . LEU A 1 736 ? -33.334 6.948 3.610 1.00 57.61 865 LEU A N 1
ATOM 5390 C CA . LEU A 1 736 ? -32.632 5.964 2.792 1.00 57.88 865 LEU A CA 1
ATOM 5391 C C . LEU A 1 736 ? -33.016 6.097 1.322 1.00 56.71 865 LEU A C 1
ATOM 5392 O O . LEU A 1 736 ? -32.148 6.042 0.439 1.00 56.45 865 LEU A O 1
ATOM 5397 N N . GLY A 1 737 ? -34.308 6.280 1.044 1.00 50.96 866 GLY A N 1
ATOM 5398 C CA . GLY A 1 737 ? -34.749 6.379 -0.337 1.00 61.79 866 GLY A CA 1
ATOM 5399 C C . GLY A 1 737 ? -34.338 7.685 -0.983 1.00 56.90 866 GLY A C 1
ATOM 5400 O O . GLY A 1 737 ? -33.971 7.721 -2.162 1.00 52.66 866 GLY A O 1
ATOM 5401 N N . GLN A 1 738 ? -34.390 8.775 -0.223 1.00 54.17 867 GLN A N 1
ATOM 5402 C CA . GLN A 1 738 ? -33.948 10.057 -0.756 1.00 56.29 867 GLN A CA 1
ATOM 5403 C C . GLN A 1 738 ? -32.466 10.019 -1.095 1.00 67.12 867 GLN A C 1
ATOM 5404 O O . GLN A 1 738 ? -32.037 10.580 -2.113 1.00 62.67 867 GLN A O 1
ATOM 5410 N N . ALA A 1 739 ? -31.669 9.352 -0.254 1.00 56.58 868 ALA A N 1
ATOM 5411 C CA . ALA A 1 739 ? -30.243 9.228 -0.518 1.00 58.74 868 ALA A CA 1
ATOM 5412 C C . ALA A 1 739 ? -29.981 8.260 -1.668 1.00 59.04 868 ALA A C 1
ATOM 5413 O O . ALA A 1 739 ? -29.133 8.524 -2.528 1.00 60.34 868 ALA A O 1
ATOM 5415 N N . TYR A 1 740 ? -30.697 7.137 -1.693 1.00 60.08 869 TYR A N 1
ATOM 5416 C CA . TYR A 1 740 ? -30.503 6.153 -2.753 1.00 63.74 869 TYR A CA 1
ATOM 5417 C C . TYR A 1 740 ? -30.780 6.763 -4.119 1.00 59.04 869 TYR A C 1
ATOM 5418 O O . TYR A 1 740 ? -30.065 6.488 -5.090 1.00 54.91 869 TYR A O 1
ATOM 5427 N N . LEU A 1 741 ? -31.818 7.590 -4.216 1.00 59.32 870 LEU A N 1
ATOM 5428 C CA . LEU A 1 741 ? -32.185 8.191 -5.490 1.00 55.95 870 LEU A CA 1
ATOM 5429 C C . LEU A 1 741 ? -31.331 9.401 -5.847 1.00 63.03 870 LEU A C 1
ATOM 5430 O O . LEU A 1 741 ? -31.596 10.046 -6.868 1.00 62.98 870 LEU A O 1
ATOM 5435 N N . GLY A 1 742 ? -30.317 9.720 -5.046 1.00 60.32 871 GLY A N 1
ATOM 5436 C CA . GLY A 1 742 ? -29.541 10.928 -5.269 1.00 61.09 871 GLY A CA 1
ATOM 5437 C C . GLY A 1 742 ? -30.360 12.197 -5.215 1.00 64.07 871 GLY A C 1
ATOM 5438 O O . GLY A 1 742 ? -30.017 13.178 -5.885 1.00 72.75 871 GLY A O 1
ATOM 5439 N N . GLU A 1 743 ? -31.441 12.206 -4.436 1.00 60.17 872 GLU A N 1
ATOM 5440 C CA . GLU A 1 743 ? -32.310 13.370 -4.309 1.00 70.47 872 GLU A CA 1
ATOM 5441 C C . GLU A 1 743 ? -32.179 14.060 -2.957 1.00 68.17 872 GLU A C 1
ATOM 5442 O O . GLU A 1 743 ? -32.998 14.927 -2.630 1.00 69.37 872 GLU A O 1
ATOM 5448 N N . SER A 1 744 ? -31.179 13.686 -2.162 1.00 71.10 873 SER A N 1
ATOM 5449 C CA . SER A 1 744 ? -30.891 14.373 -0.916 1.00 68.91 873 SER A CA 1
ATOM 5450 C C . SER A 1 744 ? -30.125 15.658 -1.211 1.00 65.30 873 SER A C 1
ATOM 5451 O O . SER A 1 744 ? -29.816 15.980 -2.361 1.00 77.47 873 SER A O 1
ATOM 5454 N N . GLU A 1 745 ? -29.806 16.408 -0.160 1.00 75.02 874 GLU A N 1
ATOM 5455 C CA . GLU A 1 745 ? -29.215 17.725 -0.343 1.00 69.35 874 GLU A CA 1
ATOM 5456 C C . GLU A 1 745 ? -28.318 18.090 0.831 1.00 69.89 874 GLU A C 1
ATOM 5457 O O . GLU A 1 745 ? -28.743 18.008 1.987 1.00 81.63 874 GLU A O 1
ATOM 5463 N N . GLY A 1 746 ? -27.085 18.489 0.526 1.00 63.91 875 GLY A N 1
ATOM 5464 C CA . GLY A 1 746 ? -26.203 19.081 1.510 1.00 72.54 875 GLY A CA 1
ATOM 5465 C C . GLY A 1 746 ? -25.450 18.065 2.351 1.00 75.57 875 GLY A C 1
ATOM 5466 O O . GLY A 1 746 ? -25.659 16.854 2.280 1.00 72.43 875 GLY A O 1
ATOM 5467 N N . SER A 1 747 ? -24.555 18.592 3.184 1.00 72.04 876 SER A N 1
ATOM 5468 C CA . SER A 1 747 ? -23.711 17.789 4.058 1.00 71.17 876 SER A CA 1
ATOM 5469 C C . SER A 1 747 ? -24.317 17.573 5.441 1.00 69.90 876 SER A C 1
ATOM 5470 O O . SER A 1 747 ? -23.745 16.821 6.238 1.00 77.53 876 SER A O 1
ATOM 5473 N N . ASP A 1 748 ? -25.448 18.205 5.736 1.00 61.91 877 ASP A N 1
ATOM 5474 C CA . ASP A 1 748 ? -26.014 18.154 7.076 1.00 68.13 877 ASP A CA 1
ATOM 5475 C C . ASP A 1 748 ? -26.404 16.722 7.449 1.00 65.06 877 ASP A C 1
ATOM 5476 O O . ASP A 1 748 ? -26.955 15.989 6.620 1.00 63.64 877 ASP A O 1
ATOM 5481 N N . PRO A 1 749 ? -26.133 16.291 8.686 1.00 62.94 878 PRO A N 1
ATOM 5482 C CA . PRO A 1 749 ? -26.531 14.934 9.097 1.00 59.27 878 PRO A CA 1
ATOM 5483 C C . PRO A 1 749 ? -28.005 14.796 9.450 1.00 66.66 878 PRO A C 1
ATOM 5484 O O . PRO A 1 749 ? -28.501 13.662 9.517 1.00 61.65 878 PRO A O 1
ATOM 5488 N N . LEU A 1 750 ? -28.724 15.894 9.671 1.00 65.14 879 LEU A N 1
ATOM 5489 C CA . LEU A 1 750 ? -30.112 15.846 10.106 1.00 60.00 879 LEU A CA 1
ATOM 5490 C C . LEU A 1 750 ? -31.044 16.312 8.996 1.00 66.85 879 LEU A C 1
ATOM 5491 O O . LEU A 1 750 ? -30.706 17.200 8.205 1.00 64.38 879 LEU A O 1
ATOM 5496 N N . TYR A 1 751 ? -32.231 15.706 8.943 1.00 54.04 880 TYR A N 1
ATOM 5497 C CA . TYR A 1 751 ? -33.172 15.979 7.867 1.00 61.15 880 TYR A CA 1
ATOM 5498 C C . TYR A 1 751 ? -34.563 16.232 8.424 1.00 60.79 880 TYR A C 1
ATOM 5499 O O . TYR A 1 751 ? -35.106 15.403 9.163 1.00 52.48 880 TYR A O 1
ATOM 5508 N N . GLN A 1 752 ? -35.141 17.368 8.057 1.00 60.43 881 GLN A N 1
ATOM 5509 C CA . GLN A 1 752 ? -36.515 17.656 8.438 1.00 62.54 881 GLN A CA 1
ATOM 5510 C C . GLN A 1 752 ? -37.458 16.915 7.498 1.00 55.68 881 GLN A C 1
ATOM 5511 O O . GLN A 1 752 ? -37.446 17.146 6.283 1.00 51.58 881 GLN A O 1
ATOM 5517 N N . LEU A 1 753 ? -38.252 16.004 8.061 1.00 55.48 882 LEU A N 1
ATOM 5518 C CA . LEU A 1 753 ? -39.150 15.196 7.249 1.00 62.37 882 LEU A CA 1
ATOM 5519 C C . LEU A 1 753 ? -40.197 16.089 6.591 1.00 66.86 882 LEU A C 1
ATOM 5520 O O . LEU A 1 753 ? -40.698 17.034 7.216 1.00 61.32 882 LEU A O 1
ATOM 5525 N N . PRO A 1 754 ? -40.562 15.811 5.347 1.00 65.84 883 PRO A N 1
ATOM 5526 C CA . PRO A 1 754 ? -41.482 16.688 4.630 1.00 71.28 883 PRO A CA 1
ATOM 5527 C C . PRO A 1 754 ? -42.877 16.619 5.222 1.00 74.80 883 PRO A C 1
ATOM 5528 O O . PRO A 1 754 ? -43.261 15.600 5.819 1.00 75.71 883 PRO A O 1
ATOM 5532 N N . PRO A 1 755 ? -43.671 17.683 5.068 1.00 78.45 884 PRO A N 1
ATOM 5533 C CA . PRO A 1 755 ? -45.050 17.658 5.587 1.00 80.41 884 PRO A CA 1
ATOM 5534 C C . PRO A 1 755 ? -45.823 16.429 5.151 1.00 79.91 884 PRO A C 1
ATOM 5535 O O . PRO A 1 755 ? -46.654 15.911 5.907 1.00 73.12 884 PRO A O 1
ATOM 5539 N N . SER A 1 756 ? -45.545 15.931 3.948 1.00 78.39 885 SER A N 1
ATOM 5540 C CA . SER A 1 756 ? -46.212 14.746 3.442 1.00 68.97 885 SER A CA 1
ATOM 5541 C C . SER A 1 756 ? -46.005 13.529 4.337 1.00 74.67 885 SER A C 1
ATOM 5542 O O . SER A 1 756 ? -46.832 12.612 4.307 1.00 82.26 885 SER A O 1
ATOM 5544 N N . PHE A 1 757 ? -44.934 13.497 5.137 1.00 81.85 886 PHE A N 1
ATOM 5545 C CA . PHE A 1 757 ? -44.665 12.319 5.958 1.00 72.95 886 PHE A CA 1
ATOM 5546 C C . PHE A 1 757 ? -45.738 12.129 7.022 1.00 79.49 886 PHE A C 1
ATOM 5547 O O . PHE A 1 757 ? -46.070 10.995 7.388 1.00 75.97 886 PHE A O 1
ATOM 5555 N N . THR A 1 758 ? -46.287 13.224 7.531 1.00 77.23 887 THR A N 1
ATOM 5556 C CA . THR A 1 758 ? -47.451 13.183 8.400 1.00 85.69 887 THR A CA 1
ATOM 5557 C C . THR A 1 758 ? -48.675 13.570 7.585 1.00 93.69 887 THR A C 1
ATOM 5558 O O . THR A 1 758 ? -48.865 14.741 7.238 1.00 88.27 887 THR A O 1
ATOM 5562 N N . SER A 1 759 ? -49.494 12.568 7.279 1.00 98.71 888 SER A N 1
ATOM 5563 C CA . SER A 1 759 ? -50.550 12.683 6.288 1.00 100.73 888 SER A CA 1
ATOM 5564 C C . SER A 1 759 ? -51.659 13.606 6.760 1.00 111.26 888 SER A C 1
ATOM 5565 O O . SER A 1 759 ? -51.444 14.491 7.596 1.00 106.76 888 SER A O 1
ATOM 5567 N N . VAL A 1 760 ? -52.855 13.388 6.235 1.00 131.59 889 VAL A N 1
ATOM 5568 C CA . VAL A 1 760 ? -54.004 14.201 6.584 1.00 120.97 889 VAL A CA 1
ATOM 5569 C C . VAL A 1 760 ? -54.602 13.773 7.924 1.00 112.73 889 VAL A C 1
ATOM 5570 O O . VAL A 1 760 ? -54.043 14.053 8.989 1.00 108.79 889 VAL A O 1
ATOM 5572 C CA . ARG B 2 3 ? 13.026 22.676 27.751 1.00 113.28 2 ARG P CA 1
ATOM 5573 C C . ARG B 2 3 ? 12.612 21.634 26.713 1.00 119.49 2 ARG P C 1
ATOM 5574 O O . ARG B 2 3 ? 13.459 21.068 26.022 1.00 120.22 2 ARG P O 1
ATOM 5575 N N . THR B 2 4 ? 11.308 21.382 26.610 1.00 123.68 3 THR P N 1
ATOM 5576 C CA . THR B 2 4 ? 10.772 20.417 25.660 1.00 123.13 3 THR P CA 1
ATOM 5577 C C . THR B 2 4 ? 9.683 21.081 24.827 1.00 111.98 3 THR P C 1
ATOM 5578 O O . THR B 2 4 ? 9.116 22.105 25.214 1.00 115.00 3 THR P O 1
ATOM 5582 N N . LYS B 2 5 ? 9.399 20.482 23.675 1.00 108.11 4 LYS P N 1
ATOM 5583 C CA . LYS B 2 5 ? 8.370 20.999 22.786 1.00 97.79 4 LYS P CA 1
ATOM 5584 C C . LYS B 2 5 ? 7.030 21.048 23.499 1.00 97.18 4 LYS P C 1
ATOM 5585 O O . LYS B 2 5 ? 6.541 20.027 23.994 1.00 97.27 4 LYS P O 1
ATOM 5591 N N . GLN B 2 6 ? 6.449 22.240 23.564 1.00 90.62 5 GLN P N 1
ATOM 5592 C CA . GLN B 2 6 ? 5.189 22.413 24.268 1.00 95.43 5 GLN P CA 1
ATOM 5593 C C . GLN B 2 6 ? 4.077 21.623 23.588 1.00 96.26 5 GLN P C 1
ATOM 5594 O O . GLN B 2 6 ? 3.972 21.592 22.357 1.00 88.04 5 GLN P O 1
ATOM 5600 N N . THR B 2 7 ? 3.253 20.970 24.401 1.00 97.21 6 THR P N 1
ATOM 5601 C CA . THR B 2 7 ? 2.124 20.217 23.876 1.00 92.43 6 THR P CA 1
ATOM 5602 C C . THR B 2 7 ? 1.019 21.172 23.437 1.00 92.48 6 THR P C 1
ATOM 5603 O O . THR B 2 7 ? 0.747 22.180 24.095 1.00 91.91 6 THR P O 1
ATOM 5607 N N . ALA B 2 8 ? 0.392 20.854 22.308 1.00 77.56 7 ALA P N 1
ATOM 5608 C CA . ALA B 2 8 ? -0.623 21.704 21.706 1.00 69.97 7 ALA P CA 1
ATOM 5609 C C . ALA B 2 8 ? -2.006 21.410 22.258 1.00 82.78 7 ALA P C 1
ATOM 5610 O O . ALA B 2 8 ? -2.316 20.298 22.699 1.00 83.67 7 ALA P O 1
ATOM 5612 N N . ARG B 2 9 ? -2.853 22.425 22.186 1.00 71.84 8 ARG P N 1
ATOM 5613 C CA . ARG B 2 9 ? -4.212 22.299 22.656 1.00 72.32 8 ARG P CA 1
ATOM 5614 C C . ARG B 2 9 ? -5.093 21.681 21.574 1.00 75.42 8 ARG P C 1
ATOM 5615 O O . ARG B 2 9 ? -5.031 22.059 20.408 1.00 68.37 8 ARG P O 1
ATOM 5634 N N . SER B 2 11 ? -9.075 20.741 21.098 1.00 87.02 10 SER P N 1
ATOM 5635 C CA . SER B 2 11 ? -10.402 20.924 21.658 1.00 81.72 10 SER P CA 1
ATOM 5636 C C . SER B 2 11 ? -11.474 20.876 20.585 1.00 93.83 10 SER P C 1
ATOM 5637 O O . SER B 2 11 ? -11.268 21.370 19.479 1.00 95.93 10 SER P O 1
ATOM 5640 N N . LYS B 2 15 ? -18.569 23.433 24.541 1.00 144.63 14 LYS P N 1
ATOM 5641 C CA . LYS B 2 15 ? -19.721 22.559 24.742 1.00 143.66 14 LYS P CA 1
ATOM 5642 C C . LYS B 2 15 ? -20.688 22.663 23.575 1.00 142.47 14 LYS P C 1
ATOM 5643 O O . LYS B 2 15 ? -20.876 23.741 23.016 1.00 145.74 14 LYS P O 1
ATOM 5645 N N . ALA B 2 16 ? -21.299 21.537 23.215 1.00 144.29 15 ALA P N 1
ATOM 5646 C CA . ALA B 2 16 ? -22.304 21.500 22.166 1.00 129.83 15 ALA P CA 1
ATOM 5647 C C . ALA B 2 16 ? -23.617 22.100 22.663 1.00 128.08 15 ALA P C 1
ATOM 5648 O O . ALA B 2 16 ? -23.910 22.054 23.860 1.00 133.99 15 ALA P O 1
ATOM 5650 N N . PRO B 2 17 ? -24.416 22.682 21.767 1.00 124.60 16 PRO P N 1
ATOM 5651 C CA . PRO B 2 17 ? -25.767 23.112 22.157 1.00 111.09 16 PRO P CA 1
ATOM 5652 C C . PRO B 2 17 ? -26.596 21.927 22.623 1.00 101.92 16 PRO P C 1
ATOM 5653 O O . PRO B 2 17 ? -26.516 20.834 22.057 1.00 100.17 16 PRO P O 1
ATOM 5657 N N . ARG B 2 18 ? -27.389 22.150 23.671 1.00 105.29 17 ARG P N 1
ATOM 5658 C CA . ARG B 2 18 ? -28.303 21.122 24.150 1.00 102.61 17 ARG P CA 1
ATOM 5659 C C . ARG B 2 18 ? -29.336 20.793 23.086 1.00 97.76 17 ARG P C 1
ATOM 5660 O O . ARG B 2 18 ? -29.763 21.655 22.315 1.00 92.67 17 ARG P O 1
ATOM 5668 N N . LYS B 2 19 ? -29.748 19.533 23.062 1.00 101.30 18 LYS P N 1
ATOM 5669 C CA . LYS B 2 19 ? -30.857 19.107 22.228 1.00 94.90 18 LYS P CA 1
ATOM 5670 C C . LYS B 2 19 ? -32.135 19.082 23.058 1.00 92.27 18 LYS P C 1
ATOM 5671 O O . LYS B 2 19 ? -32.117 18.721 24.238 1.00 93.12 18 LYS P O 1
ATOM 5677 N N . GLN B 2 20 ? -33.242 19.491 22.440 1.00 88.23 19 GLN P N 1
ATOM 5678 C CA . GLN B 2 20 ? -34.511 19.685 23.138 1.00 86.08 19 GLN P CA 1
ATOM 5679 C C . GLN B 2 20 ? -35.535 18.694 22.594 1.00 83.54 19 GLN P C 1
ATOM 5680 O O . GLN B 2 20 ? -36.077 18.882 21.499 1.00 80.46 19 GLN P O 1
ATOM 5686 N N . LEU B 2 21 ? -35.799 17.639 23.364 1.00 86.89 20 LEU P N 1
ATOM 5687 C CA . LEU B 2 21 ? -36.856 16.693 23.030 1.00 81.68 20 LEU P CA 1
ATOM 5688 C C . LEU B 2 21 ? -38.211 17.108 23.592 1.00 80.62 20 LEU P C 1
ATOM 5689 O O . LEU B 2 21 ? -39.248 16.786 22.999 1.00 73.19 20 LEU P O 1
ATOM 5694 N N . ALA B 2 22 ? -38.219 17.815 24.721 1.00 90.42 21 ALA P N 1
ATOM 5695 C CA . ALA B 2 22 ? -39.444 18.201 25.401 1.00 81.07 21 ALA P CA 1
ATOM 5696 C C . ALA B 2 22 ? -40.108 19.380 24.695 1.00 92.34 21 ALA P C 1
ATOM 5697 O O . ALA B 2 22 ? -39.556 19.982 23.770 1.00 89.96 21 ALA P O 1
ATOM 5699 N N . THR B 2 23 ? -41.319 19.711 25.155 1.00 94.04 22 THR P N 1
ATOM 5700 C CA . THR B 2 23 ? -42.087 20.799 24.555 1.00 99.56 22 THR P CA 1
ATOM 5701 C C . THR B 2 23 ? -41.555 22.163 24.983 1.00 101.00 22 THR P C 1
ATOM 5702 O O . THR B 2 23 ? -41.109 22.953 24.144 1.00 102.05 22 THR P O 1
ATOM 5706 N N . LYS B 2 24 ? -41.583 22.451 26.288 1.00 110.90 23 LYS P N 1
ATOM 5707 C CA . LYS B 2 24 ? -41.123 23.752 26.772 1.00 118.18 23 LYS P CA 1
ATOM 5708 C C . LYS B 2 24 ? -39.597 23.838 26.795 1.00 121.26 23 LYS P C 1
ATOM 5709 O O . LYS B 2 24 ? -39.015 24.778 26.240 1.00 121.48 23 LYS P O 1
ATOM 5715 N N . ALA B 2 25 ? -38.936 22.867 27.422 1.00 123.28 24 ALA P N 1
ATOM 5716 C CA . ALA B 2 25 ? -37.474 22.825 27.485 1.00 117.57 24 ALA P CA 1
ATOM 5717 C C . ALA B 2 25 ? -36.988 21.428 27.861 1.00 112.60 24 ALA P C 1
ATOM 5718 O O . ALA B 2 25 ? -36.945 21.070 29.039 1.00 113.96 24 ALA P O 1
ATOM 6453 N N . SER E 2 1 ? -31.367 -41.597 -27.070 1.00 120.04 0 SER Q N 1
ATOM 6454 C CA . SER E 2 1 ? -32.334 -42.554 -26.563 1.00 126.86 0 SER Q CA 1
ATOM 6455 C C . SER E 2 1 ? -32.843 -42.090 -25.215 1.00 133.22 0 SER Q C 1
ATOM 6456 O O . SER E 2 1 ? -32.408 -41.059 -24.701 1.00 130.50 0 SER Q O 1
ATOM 6459 N N . ALA E 2 2 ? -33.774 -42.855 -24.659 1.00 139.13 1 ALA Q N 1
ATOM 6460 C CA . ALA E 2 2 ? -34.364 -42.510 -23.376 1.00 136.19 1 ALA Q CA 1
ATOM 6461 C C . ALA E 2 2 ? -33.331 -42.637 -22.263 1.00 132.85 1 ALA Q C 1
ATOM 6462 O O . ALA E 2 2 ? -32.532 -43.578 -22.240 1.00 132.84 1 ALA Q O 1
ATOM 6464 N N . ARG E 2 3 ? -33.340 -41.671 -21.346 1.00 127.65 2 ARG Q N 1
ATOM 6465 C CA . ARG E 2 3 ? -32.371 -41.628 -20.261 1.00 123.24 2 ARG Q CA 1
ATOM 6466 C C . ARG E 2 3 ? -32.879 -42.424 -19.059 1.00 121.40 2 ARG Q C 1
ATOM 6467 O O . ARG E 2 3 ? -33.971 -42.997 -19.072 1.00 121.61 2 ARG Q O 1
ATOM 6475 N N . THR E 2 4 ? -32.069 -42.455 -18.004 1.00 123.64 3 THR Q N 1
ATOM 6476 C CA . THR E 2 4 ? -32.363 -43.196 -16.786 1.00 120.57 3 THR Q CA 1
ATOM 6477 C C . THR E 2 4 ? -32.859 -42.238 -15.709 1.00 122.69 3 THR Q C 1
ATOM 6478 O O . THR E 2 4 ? -32.423 -41.085 -15.643 1.00 123.15 3 THR Q O 1
ATOM 6482 N N . LYS E 2 5 ? -33.771 -42.720 -14.866 1.00 122.46 4 LYS Q N 1
ATOM 6483 C CA . LYS E 2 5 ? -34.330 -41.885 -13.812 1.00 113.98 4 LYS Q CA 1
ATOM 6484 C C . LYS E 2 5 ? -33.232 -41.404 -12.873 1.00 109.17 4 LYS Q C 1
ATOM 6485 O O . LYS E 2 5 ? -32.246 -42.103 -12.628 1.00 104.62 4 LYS Q O 1
ATOM 6489 N N . GLN E 2 6 ? -33.400 -40.196 -12.352 1.00 104.29 5 GLN Q N 1
ATOM 6490 C CA . GLN E 2 6 ? -32.444 -39.629 -11.417 1.00 93.87 5 GLN Q CA 1
ATOM 6491 C C . GLN E 2 6 ? -32.843 -40.022 -10.004 1.00 88.60 5 GLN Q C 1
ATOM 6492 O O . GLN E 2 6 ? -33.994 -39.828 -9.594 1.00 84.31 5 GLN Q O 1
ATOM 6498 N N . THR E 2 7 ? -31.899 -40.596 -9.275 1.00 82.57 6 THR Q N 1
ATOM 6499 C CA . THR E 2 7 ? -32.153 -41.106 -7.942 1.00 79.95 6 THR Q CA 1
ATOM 6500 C C . THR E 2 7 ? -31.311 -40.354 -6.923 1.00 80.05 6 THR Q C 1
ATOM 6501 O O . THR E 2 7 ? -30.416 -39.576 -7.261 1.00 82.18 6 THR Q O 1
ATOM 6505 N N . ALA E 2 8 ? -31.628 -40.599 -5.658 1.00 79.53 7 ALA Q N 1
ATOM 6506 C CA . ALA E 2 8 ? -30.832 -40.115 -4.546 1.00 79.89 7 ALA Q CA 1
ATOM 6507 C C . ALA E 2 8 ? -30.969 -41.113 -3.411 1.00 79.76 7 ALA Q C 1
ATOM 6508 O O . ALA E 2 8 ? -31.814 -42.007 -3.451 1.00 85.02 7 ALA Q O 1
ATOM 6510 N N . ARG E 2 9 ? -30.123 -40.964 -2.401 1.00 80.49 8 ARG Q N 1
ATOM 6511 C CA . ARG E 2 9 ? -30.218 -41.825 -1.234 1.00 84.91 8 ARG Q CA 1
ATOM 6512 C C . ARG E 2 9 ? -30.944 -41.115 -0.103 1.00 87.08 8 ARG Q C 1
ATOM 6513 O O . ARG E 2 9 ? -30.741 -39.916 0.128 1.00 79.70 8 ARG Q O 1
ATOM 6532 N N . SER E 2 11 ? -31.601 -40.749 3.699 1.00 96.97 10 SER Q N 1
ATOM 6533 C CA . SER E 2 11 ? -31.063 -41.071 5.016 1.00 103.30 10 SER Q CA 1
ATOM 6534 C C . SER E 2 11 ? -32.190 -41.167 6.048 1.00 110.90 10 SER Q C 1
ATOM 6535 O O . SER E 2 11 ? -33.010 -40.255 6.175 1.00 112.75 10 SER Q O 1
ATOM 6538 N N . THR E 2 12 ? -32.234 -42.288 6.762 1.00 115.13 11 THR Q N 1
ATOM 6539 C CA . THR E 2 12 ? -33.275 -42.546 7.757 1.00 123.79 11 THR Q CA 1
ATOM 6540 C C . THR E 2 12 ? -32.653 -42.999 9.079 1.00 124.50 11 THR Q C 1
ATOM 6541 O O . THR E 2 12 ? -32.698 -42.280 10.081 1.00 122.59 11 THR Q O 1
#

Organism: Zea mays (NCBI:txid4577)